Protein AF-A0A8S1AIP4-F1 (afdb_monomer_lite)

Secondary structure (DSSP, 8-state):
-PPPPPTT-SS--HHHHHHHHHHHHHHHHHHHHHHHHHHH-GGGTSPPPTTTGGGHHHHHHHHHHHHHHHSPP-PPPTTHHHHHHHHHHHSSHHHHHTTTTT---EEEEEEGGGS------HHHHHHHHTSHHHHHHHHHHHHHHTTTSS---EEEEEE-------S-EEEEEHHHHHHHHHHT--SSHHHHHHHHHHHHHHHHT--GGGHHHHHHHHHHHHHHHHHHHHHTTT-HHHHHHHTHHHHTSEEEEE---------SS----STTS-HHHHHHHTHHHHHHS-HHHHHHHHHHHHHHTT-HHHHHHHHHHHH-TTHHHHHHHHHHHHHS-PPPPHHHHHHHHHHTT--HHHHHHHHHH-TTTSPPHHHHHHHHHHHSPPGGGEEE-SS-EEE-HHHHHHHHT--

Sequence (411 aa):
MPPSKDRHTTQLTDIQANKSRQITIVRWVIEVINVWFKRDYKIFRHTLINKTLPHVFEDFRIAGALINLFRQRLTDNEHADAFIDIIAQRITEHVVAENMNRQRAVFTTMTATSIPFPQLTEEDVILFSLGTYHFELARSYVAEHLRSGDGVYSIELSSSRSPSTDSNTLFMTRRELFMIMKNSGHKKLQDQIDSLQKEIEKRTECDGRFRTAISQTLNRFKSDYKSRWEAAHRMEDRFCDKNKTWLDTSLSFPTLKIKRSISGRPAKPFEQSTNRIKRQKTSELRKSTPLPELVYATQVKLRASGQGPASKVITDILSDPSKPSEYSKAYKQSLDVVLMSGEDSVALIVEANLSRYQYNLIRSKSPKIYSSYKVVQTVKKQCYPEPNKIIISETSVHVDLQTMNEKLQKI

pLDDT: mean 80.41, std 12.16, range [36.28, 96.12]

Radius of gyration: 43.33 Å; chains: 1; bounding box: 92×78×124 Å

Organism: Arctia plantaginis (NCBI:txid874455)

Foldseek 3Di:
DQDDDDPPDPDDDPVSVVVNVVVVVVVVVVVVVLCQCVVVPVCSVDDHDPVCVVCVVVVVVVSVVVCVVPPDDDDDDPCPVLLVVVCVVPDDPCCVVVVVVPDDFPWDKDWPVPDDDDDDDPVRVCSVVVHCPVVVCVVVVQVVQCPPPPNIRIDIDRDPDPPDDDPQKDKDFLLRLVVQLVVPPDPDSVVSLVSSLVVVCVVQVDDPVQSVVSVVQSVVSSVVCVVLCVVQVVDDVSSCVVCVVRRRDIDIGGHPPPPPPVPDDPDPPLVPDDPVVVCVVCVVVPVPDDDVVVLVVVLVVCVVVVNNVVSVLSVVCVVDVCVVVVVVVVVVVVVQQAADALVNLLVCCVVVVNDPVRSVVVCVVPVSHYDDVVSVVVVVVLLDFDPVQWDDDPVDIDHDPVSNVVSVVVD

Structure (mmCIF, N/CA/C/O backbone):
data_AF-A0A8S1AIP4-F1
#
_entry.id   AF-A0A8S1AIP4-F1
#
loop_
_atom_site.group_PDB
_atom_site.id
_atom_site.type_symbol
_atom_site.label_atom_id
_atom_site.label_alt_id
_atom_site.label_comp_id
_atom_site.label_asym_id
_atom_site.label_entity_id
_atom_site.label_seq_id
_atom_site.pdbx_PDB_ins_code
_atom_site.Cartn_x
_atom_site.Cartn_y
_atom_site.Cartn_z
_atom_site.occupancy
_atom_site.B_iso_or_equiv
_atom_site.auth_seq_id
_atom_site.auth_comp_id
_atom_site.auth_asym_id
_atom_site.auth_atom_id
_atom_site.pdbx_PDB_model_num
ATOM 1 N N . MET A 1 1 ? 11.945 -24.172 10.606 1.00 57.31 1 MET A N 1
ATOM 2 C CA . MET A 1 1 ? 11.505 -22.796 10.275 1.00 57.31 1 MET A CA 1
ATOM 3 C C . MET A 1 1 ? 11.671 -22.565 8.779 1.00 57.31 1 MET A C 1
ATOM 5 O O . MET A 1 1 ? 12.595 -23.151 8.223 1.00 57.31 1 MET A O 1
ATOM 9 N N . PRO A 1 2 ? 10.806 -21.763 8.129 1.00 68.44 2 PRO A N 1
ATOM 10 C CA . PRO A 1 2 ? 10.990 -21.393 6.728 1.00 68.44 2 PRO A CA 1
ATOM 11 C C . PRO A 1 2 ? 12.358 -20.724 6.528 1.00 68.44 2 PRO A C 1
ATOM 13 O O . PRO A 1 2 ? 12.753 -19.921 7.376 1.00 68.44 2 PRO A O 1
ATOM 16 N N . PRO A 1 3 ? 13.092 -21.048 5.453 1.00 76.81 3 PRO A N 1
ATOM 17 C CA . PRO A 1 3 ? 14.387 -20.436 5.189 1.00 76.81 3 PRO A CA 1
ATOM 18 C C . PRO A 1 3 ? 14.238 -18.933 4.931 1.00 76.81 3 PRO A C 1
ATOM 20 O O . PRO A 1 3 ? 13.355 -18.488 4.194 1.00 76.81 3 PRO A O 1
ATOM 23 N N . SER A 1 4 ? 15.112 -18.147 5.555 1.00 78.75 4 SER A N 1
ATOM 24 C CA . SER A 1 4 ? 15.234 -16.707 5.335 1.00 78.75 4 SER A CA 1
ATOM 25 C C . SER A 1 4 ? 16.197 -16.410 4.188 1.00 78.75 4 SER A C 1
ATOM 27 O O . SER A 1 4 ? 17.095 -17.199 3.913 1.00 78.75 4 SER A O 1
ATOM 29 N N . LYS A 1 5 ? 16.033 -15.248 3.545 1.00 82.94 5 LYS A N 1
ATOM 30 C CA . LYS A 1 5 ? 16.970 -14.774 2.517 1.00 82.94 5 LYS A CA 1
ATOM 31 C C . LYS A 1 5 ? 18.352 -14.522 3.113 1.00 82.94 5 LYS A C 1
ATOM 33 O O . LYS A 1 5 ? 18.455 -13.975 4.212 1.00 82.94 5 LYS A O 1
ATOM 38 N N . ASP A 1 6 ? 19.387 -14.839 2.345 1.00 81.38 6 ASP A N 1
ATOM 39 C CA . ASP A 1 6 ? 20.768 -14.529 2.700 1.00 81.38 6 ASP A CA 1
ATOM 40 C C . ASP A 1 6 ? 21.053 -13.025 2.549 1.00 81.38 6 ASP A C 1
ATOM 42 O O . ASP A 1 6 ? 20.421 -12.322 1.747 1.00 81.38 6 ASP A O 1
ATOM 46 N N . ARG A 1 7 ? 22.012 -12.498 3.323 1.00 68.62 7 ARG A N 1
ATOM 47 C CA . ARG A 1 7 ? 22.389 -11.075 3.251 1.00 68.62 7 ARG A CA 1
ATOM 48 C C . ARG A 1 7 ? 22.805 -10.707 1.820 1.00 68.62 7 ARG A C 1
ATOM 50 O O . ARG A 1 7 ? 23.573 -11.420 1.191 1.00 68.62 7 ARG A O 1
ATOM 57 N N . HIS A 1 8 ? 22.305 -9.566 1.337 1.00 75.69 8 HIS A N 1
ATOM 58 C CA . HIS A 1 8 ? 22.534 -9.015 -0.011 1.00 75.69 8 HIS A CA 1
ATOM 59 C C . HIS A 1 8 ? 21.883 -9.768 -1.184 1.00 75.69 8 HIS A C 1
ATOM 61 O O . HIS A 1 8 ? 22.085 -9.379 -2.333 1.00 75.69 8 HIS A O 1
ATOM 67 N N . THR A 1 9 ? 21.038 -10.769 -0.926 1.00 71.50 9 THR A N 1
ATOM 68 C CA . THR A 1 9 ? 20.258 -11.439 -1.977 1.00 71.50 9 THR A CA 1
ATOM 69 C C . THR A 1 9 ? 18.856 -10.840 -2.099 1.00 71.50 9 THR A C 1
ATOM 71 O O . THR A 1 9 ? 18.202 -10.492 -1.111 1.00 71.50 9 THR A O 1
ATOM 74 N N . THR A 1 10 ? 18.364 -10.684 -3.329 1.00 72.25 10 THR A N 1
ATOM 75 C CA . THR A 1 10 ? 17.003 -10.178 -3.577 1.00 72.25 10 THR A CA 1
ATOM 76 C C . THR A 1 10 ? 15.945 -11.279 -3.447 1.00 72.25 10 THR A C 1
ATOM 78 O O . THR A 1 10 ? 14.782 -10.977 -3.148 1.00 72.25 10 THR A O 1
ATOM 81 N N . GLN A 1 11 ? 16.322 -12.551 -3.619 1.00 75.94 11 GLN A N 1
ATOM 82 C CA . GLN A 1 11 ? 15.438 -13.723 -3.656 1.00 75.94 11 GLN A CA 1
ATOM 83 C C . GLN A 1 11 ? 16.075 -14.931 -2.945 1.00 75.94 11 GLN A C 1
ATOM 85 O O . GLN A 1 11 ? 17.283 -14.951 -2.736 1.00 75.94 11 GLN A O 1
ATOM 90 N N . LEU A 1 12 ? 15.244 -15.901 -2.543 1.00 75.31 12 LEU A N 1
ATOM 91 C CA . LEU A 1 12 ? 15.710 -17.196 -2.028 1.00 75.31 12 LEU A CA 1
ATOM 92 C C . LEU A 1 12 ? 16.345 -17.995 -3.169 1.00 75.31 12 LEU A C 1
ATOM 94 O O . LEU A 1 12 ? 15.910 -17.865 -4.312 1.00 75.31 12 LEU A O 1
ATOM 98 N N . THR A 1 13 ? 17.315 -18.849 -2.855 1.00 74.44 13 THR A N 1
ATOM 99 C CA . THR A 1 13 ? 17.786 -19.854 -3.820 1.00 74.44 13 THR A CA 1
ATOM 100 C C . THR A 1 13 ? 16.678 -20.864 -4.123 1.00 74.44 13 THR A C 1
ATOM 102 O O . THR A 1 13 ? 15.773 -21.049 -3.306 1.00 74.44 13 THR A O 1
ATOM 105 N N . ASP A 1 14 ? 16.751 -21.565 -5.257 1.00 68.44 14 ASP A N 1
ATOM 106 C CA . ASP A 1 14 ? 15.729 -22.552 -5.643 1.00 68.44 14 ASP A CA 1
ATOM 107 C C . ASP A 1 14 ? 15.555 -23.643 -4.577 1.00 68.44 14 ASP A C 1
ATOM 109 O O . ASP A 1 14 ? 14.437 -24.003 -4.212 1.00 68.44 14 ASP A O 1
ATOM 113 N N . ILE A 1 15 ? 16.662 -24.088 -3.975 1.00 70.25 15 ILE A N 1
ATOM 114 C CA . ILE A 1 15 ? 16.664 -25.073 -2.885 1.00 70.25 15 ILE A CA 1
ATOM 115 C C . ILE A 1 15 ? 15.967 -24.514 -1.636 1.00 70.25 15 ILE A C 1
ATOM 117 O O . ILE A 1 15 ? 15.149 -25.199 -1.020 1.00 70.25 15 ILE A O 1
ATOM 121 N N . GLN A 1 16 ? 16.260 -23.269 -1.246 1.00 74.50 16 GLN A N 1
ATOM 122 C CA . GLN A 1 16 ? 15.601 -22.616 -0.109 1.00 74.50 16 GLN A CA 1
ATOM 123 C C . GLN A 1 16 ? 14.106 -22.391 -0.387 1.00 74.50 16 GLN A C 1
ATOM 125 O O . GLN A 1 16 ? 13.266 -22.669 0.469 1.00 74.50 16 GLN A O 1
ATOM 130 N N . ALA A 1 17 ? 13.750 -21.934 -1.586 1.00 72.25 17 ALA A N 1
ATOM 131 C CA . ALA A 1 17 ? 12.364 -21.743 -1.992 1.00 72.25 17 ALA A CA 1
ATOM 132 C C . ALA A 1 17 ? 11.590 -23.070 -1.966 1.00 72.25 17 ALA A C 1
ATOM 134 O O . ALA A 1 17 ? 10.496 -23.125 -1.404 1.00 72.25 17 ALA A O 1
ATOM 135 N N . ASN A 1 18 ? 12.180 -24.154 -2.475 1.00 70.19 18 ASN A N 1
ATOM 136 C CA . ASN A 1 18 ? 11.583 -25.490 -2.459 1.00 70.19 18 ASN A CA 1
ATOM 137 C C . ASN A 1 18 ? 11.402 -26.026 -1.032 1.00 70.19 18 ASN A C 1
ATOM 139 O O . ASN A 1 18 ? 10.317 -26.499 -0.699 1.00 70.19 18 ASN A O 1
ATOM 143 N N . LYS A 1 19 ? 12.388 -25.850 -0.142 1.00 71.75 19 LYS A N 1
ATOM 144 C CA . LYS A 1 19 ? 12.233 -26.175 1.290 1.00 71.75 19 LYS A CA 1
ATOM 145 C C . LYS A 1 19 ? 11.108 -25.372 1.952 1.00 71.75 19 LYS A C 1
ATOM 147 O O . LYS A 1 19 ? 10.346 -25.908 2.752 1.00 71.75 19 LYS A O 1
ATOM 152 N N . SER A 1 20 ? 10.969 -24.090 1.614 1.00 74.62 20 SER A N 1
ATOM 153 C CA . SER A 1 20 ? 9.875 -23.247 2.117 1.00 74.62 20 SER A CA 1
ATOM 154 C C . SER A 1 20 ? 8.501 -23.732 1.631 1.00 74.62 20 SER A C 1
ATOM 156 O O . SER A 1 20 ? 7.546 -23.794 2.411 1.00 74.62 20 SER A O 1
ATOM 158 N N . ARG A 1 21 ? 8.405 -24.143 0.357 1.00 71.38 21 ARG A N 1
ATOM 159 C CA . ARG A 1 21 ? 7.192 -24.748 -0.218 1.00 71.38 21 ARG A CA 1
ATOM 160 C C . ARG A 1 21 ? 6.825 -26.052 0.493 1.00 71.38 21 ARG A C 1
ATOM 162 O O . ARG A 1 21 ? 5.677 -26.188 0.894 1.00 71.38 21 ARG A O 1
ATOM 169 N N . GLN A 1 22 ? 7.787 -26.941 0.753 1.00 68.81 22 GLN A N 1
ATOM 170 C CA . GLN A 1 22 ? 7.555 -28.178 1.519 1.00 68.81 22 GLN A CA 1
ATOM 171 C C . GLN A 1 22 ? 6.968 -27.900 2.911 1.00 68.81 22 GLN A C 1
ATOM 173 O O . GLN A 1 22 ? 5.962 -28.493 3.292 1.00 68.81 22 GLN A O 1
ATOM 178 N N . ILE A 1 23 ? 7.538 -26.941 3.652 1.00 71.06 23 ILE A N 1
ATOM 179 C CA . ILE A 1 23 ? 7.006 -26.524 4.964 1.00 71.06 23 ILE A CA 1
ATOM 180 C C . ILE A 1 23 ? 5.574 -25.986 4.832 1.00 71.06 23 ILE A C 1
ATOM 182 O O . ILE A 1 23 ? 4.731 -26.236 5.693 1.00 71.06 23 ILE A O 1
ATOM 186 N N . THR A 1 24 ? 5.289 -25.254 3.755 1.00 70.19 24 THR A N 1
ATOM 187 C CA . THR A 1 24 ? 3.955 -24.701 3.487 1.00 70.19 24 THR A CA 1
ATOM 188 C C . THR A 1 24 ? 2.936 -25.805 3.197 1.00 70.19 24 THR A C 1
ATOM 190 O O . THR A 1 24 ? 1.818 -25.729 3.693 1.00 70.19 24 THR A O 1
ATOM 193 N N . ILE A 1 25 ? 3.315 -26.855 2.467 1.00 68.56 25 ILE A N 1
ATOM 194 C CA . ILE A 1 25 ? 2.445 -28.012 2.197 1.00 68.56 25 ILE A CA 1
ATOM 195 C C . ILE A 1 25 ? 2.097 -28.741 3.503 1.00 68.56 25 ILE A C 1
ATOM 197 O O . ILE A 1 25 ? 0.925 -28.974 3.787 1.00 68.56 25 ILE A O 1
ATOM 201 N N . VAL A 1 26 ? 3.085 -29.010 4.362 1.00 71.19 26 VAL A N 1
ATOM 202 C CA . VAL A 1 26 ? 2.835 -29.630 5.679 1.00 71.19 26 VAL A CA 1
ATOM 203 C C . VAL A 1 26 ? 1.951 -28.738 6.559 1.00 71.19 26 VAL A C 1
ATOM 205 O O . VAL A 1 26 ? 1.092 -29.226 7.294 1.00 71.19 26 VAL A O 1
ATOM 208 N N . ARG A 1 27 ? 2.114 -27.414 6.464 1.00 78.44 27 ARG A N 1
ATOM 209 C CA . ARG A 1 27 ? 1.263 -26.455 7.171 1.00 78.44 27 ARG A CA 1
ATOM 210 C C . ARG A 1 27 ? -0.207 -26.579 6.765 1.00 78.44 27 ARG A C 1
ATOM 212 O O . ARG A 1 27 ? -1.042 -26.500 7.657 1.00 78.44 27 ARG A O 1
ATOM 219 N N . TRP A 1 28 ? -0.525 -26.802 5.489 1.00 76.94 28 TRP A N 1
ATOM 220 C CA . TRP A 1 28 ? -1.913 -26.999 5.048 1.00 76.94 28 TRP A CA 1
ATOM 221 C C . TRP A 1 28 ? -2.573 -28.182 5.757 1.00 76.94 28 TRP A C 1
ATOM 223 O O . TRP A 1 28 ? -3.671 -28.035 6.284 1.00 76.94 28 TRP A O 1
ATOM 233 N N . VAL A 1 29 ? -1.877 -29.318 5.864 1.00 78.81 29 VAL A N 1
ATOM 234 C CA . VAL A 1 29 ? -2.370 -30.496 6.600 1.00 78.81 29 VAL A CA 1
ATOM 235 C C . VAL A 1 29 ? -2.661 -30.143 8.063 1.00 78.81 29 VAL A C 1
ATOM 237 O O . VAL A 1 29 ? -3.736 -30.443 8.584 1.00 78.81 29 VAL A O 1
ATOM 240 N N . ILE A 1 30 ? -1.735 -29.435 8.717 1.00 82.69 30 ILE A N 1
ATOM 241 C CA . ILE A 1 30 ? -1.903 -28.981 10.106 1.00 82.69 30 ILE A CA 1
ATOM 242 C C . ILE A 1 30 ? -3.081 -28.003 10.232 1.00 82.69 30 ILE A C 1
ATOM 244 O O . ILE A 1 30 ? -3.844 -28.075 11.195 1.00 82.69 30 ILE A O 1
ATOM 248 N N . GLU A 1 31 ? -3.249 -27.086 9.280 1.00 85.69 31 GLU A N 1
ATOM 249 C CA . GLU A 1 31 ? -4.341 -26.113 9.272 1.00 85.69 31 GLU A CA 1
ATOM 250 C C . GLU A 1 31 ? -5.701 -26.783 9.083 1.00 85.69 31 GLU A C 1
ATOM 252 O O . GLU A 1 31 ? -6.628 -26.444 9.815 1.00 85.69 31 GLU A O 1
ATOM 257 N N . VAL A 1 32 ? -5.813 -27.771 8.191 1.00 84.31 32 VAL A N 1
ATOM 258 C CA . VAL A 1 32 ? -7.038 -28.565 8.005 1.00 84.31 32 VAL A CA 1
ATOM 259 C C . VAL A 1 32 ? -7.411 -29.293 9.297 1.00 84.31 32 VAL A C 1
ATOM 261 O O . VAL A 1 32 ? -8.552 -29.195 9.752 1.00 84.31 32 VAL A O 1
ATOM 264 N N . ILE A 1 33 ? -6.445 -29.945 9.949 1.00 86.06 33 ILE A N 1
ATOM 265 C CA . ILE A 1 33 ? -6.670 -30.607 11.241 1.00 86.06 33 ILE A CA 1
ATOM 266 C C . ILE A 1 33 ? -7.102 -29.584 12.303 1.00 86.06 33 ILE A C 1
ATOM 268 O O . ILE A 1 33 ? -8.074 -29.800 13.025 1.00 86.06 33 ILE A O 1
ATOM 272 N N . ASN A 1 34 ? -6.441 -28.426 12.377 1.00 88.31 34 ASN A N 1
ATOM 273 C CA . ASN A 1 34 ? -6.804 -27.352 13.306 1.00 88.31 34 ASN A CA 1
ATOM 274 C C . ASN A 1 34 ? -8.218 -26.798 13.035 1.00 88.31 34 ASN A C 1
ATOM 276 O O . ASN A 1 34 ? -8.943 -26.447 13.968 1.00 88.31 34 ASN A O 1
ATOM 280 N N . VAL A 1 35 ? -8.644 -26.745 11.769 1.00 88.25 35 VAL A N 1
ATOM 281 C CA . VAL A 1 35 ? -10.023 -26.402 11.398 1.00 88.25 35 VAL A CA 1
ATOM 282 C C . VAL A 1 35 ? -11.001 -27.436 11.950 1.00 88.25 35 VAL A C 1
ATOM 284 O O . VAL A 1 35 ? -12.036 -27.029 12.473 1.00 88.25 35 VAL A O 1
ATOM 287 N N . TRP A 1 36 ? -10.688 -28.736 11.915 1.00 90.38 36 TRP A N 1
ATOM 288 C CA . TRP A 1 36 ? -11.544 -29.759 12.530 1.00 90.38 36 TRP A CA 1
ATOM 289 C C . TRP A 1 36 ? -11.702 -29.532 14.032 1.00 90.38 36 TRP A C 1
ATOM 291 O O . TRP A 1 36 ? -12.831 -29.460 14.513 1.00 90.38 36 TRP A O 1
ATOM 301 N N . PHE A 1 37 ? -10.600 -29.290 14.752 1.00 91.44 37 PHE A N 1
ATOM 302 C CA . PHE A 1 37 ? -10.657 -28.957 16.179 1.00 91.44 37 PHE A CA 1
ATOM 303 C C . PHE A 1 37 ? -11.556 -27.746 16.457 1.00 91.44 37 PHE A C 1
ATOM 305 O O . PHE A 1 37 ? -12.428 -27.805 17.320 1.00 91.44 37 PHE A O 1
ATOM 312 N N . LYS A 1 38 ? -11.389 -26.652 15.707 1.00 89.81 38 LYS A N 1
ATOM 313 C CA . LYS A 1 38 ? -12.152 -25.410 15.922 1.00 89.81 38 LYS A CA 1
ATOM 314 C C . LYS A 1 38 ? -13.613 -25.490 15.485 1.00 89.81 38 LYS A C 1
ATOM 316 O O . LYS A 1 38 ? -14.452 -24.794 16.060 1.00 89.81 38 LYS A O 1
ATOM 321 N N . ARG A 1 39 ? -13.912 -26.258 14.435 1.00 88.25 39 ARG A N 1
ATOM 322 C CA . ARG A 1 39 ? -15.273 -26.423 13.909 1.00 88.25 39 ARG A CA 1
ATOM 323 C C . ARG A 1 39 ? -16.092 -27.328 14.816 1.00 88.25 39 ARG A C 1
ATOM 325 O O . ARG A 1 39 ? -17.222 -26.976 15.140 1.00 88.25 39 ARG A O 1
ATOM 332 N N . ASP A 1 40 ? -15.519 -28.461 15.206 1.00 88.94 40 ASP A N 1
ATOM 333 C CA . ASP A 1 40 ? -16.255 -29.527 15.880 1.00 88.94 40 ASP A CA 1
ATOM 334 C C . ASP A 1 40 ? -16.300 -29.310 17.399 1.00 88.94 40 ASP A C 1
ATOM 336 O O . ASP A 1 40 ? -17.294 -29.640 18.043 1.00 88.94 40 ASP A O 1
ATOM 340 N N . TYR A 1 41 ? -15.267 -28.682 17.975 1.00 90.31 41 TYR A N 1
ATOM 341 C CA . TYR A 1 41 ? -15.176 -28.440 19.412 1.00 90.31 41 TYR A CA 1
ATOM 342 C C . TYR A 1 41 ? -15.139 -26.942 19.707 1.00 90.31 41 TYR A C 1
ATOM 344 O O . TYR A 1 41 ? -14.113 -26.264 19.612 1.00 90.31 41 TYR A O 1
ATOM 352 N N . LYS A 1 42 ? -16.287 -26.421 20.153 1.00 87.12 42 LYS A N 1
ATOM 353 C CA . LYS A 1 42 ? -16.480 -25.004 20.499 1.00 87.12 42 LYS A CA 1
ATOM 354 C C . LYS A 1 42 ? -15.448 -24.478 21.510 1.00 87.12 42 LYS A C 1
ATOM 356 O O . LYS A 1 42 ? -15.089 -23.301 21.446 1.00 87.12 42 LYS A O 1
ATOM 361 N N . ILE A 1 43 ? -14.940 -25.340 22.396 1.00 85.75 43 ILE A N 1
ATOM 362 C CA . ILE A 1 43 ? -13.908 -25.003 23.389 1.00 85.75 43 ILE A CA 1
ATOM 363 C C . ILE A 1 43 ? -12.614 -24.471 22.748 1.00 85.75 43 ILE A C 1
ATOM 365 O O . ILE A 1 43 ? -12.007 -23.560 23.299 1.00 85.75 43 ILE A O 1
ATOM 369 N N . PHE A 1 44 ? -12.239 -24.933 21.547 1.00 87.50 44 PHE A N 1
ATOM 370 C CA . PHE A 1 44 ? -11.027 -24.475 20.847 1.00 87.50 44 PHE A CA 1
ATOM 371 C C . PHE A 1 44 ? -11.257 -23.267 19.927 1.00 87.50 44 PHE A C 1
ATOM 373 O O . PHE A 1 44 ? -10.314 -22.759 19.317 1.00 87.50 44 PHE A O 1
ATOM 380 N N . ARG A 1 45 ? -12.501 -22.786 19.812 1.00 83.56 45 ARG A N 1
ATOM 381 C CA . ARG A 1 45 ? -12.854 -21.605 19.007 1.00 83.56 45 ARG A CA 1
ATOM 382 C C . ARG A 1 45 ? -12.859 -20.308 19.819 1.00 83.56 45 ARG A C 1
ATOM 384 O O . ARG A 1 45 ? -12.610 -19.245 19.252 1.00 83.56 45 ARG A O 1
ATOM 391 N N . HIS A 1 46 ? -13.176 -20.380 21.109 1.00 82.69 46 HIS A N 1
ATOM 392 C CA . HIS A 1 46 ? -13.351 -19.212 21.976 1.00 82.69 46 HIS A CA 1
ATOM 393 C C . HIS A 1 46 ? -12.176 -19.012 22.938 1.00 82.69 46 HIS A C 1
ATOM 395 O O . HIS A 1 46 ? -11.341 -19.890 23.129 1.00 82.69 46 HIS A O 1
ATOM 401 N N . THR A 1 47 ? -12.115 -17.832 23.557 1.00 80.44 47 THR A N 1
ATOM 402 C CA . THR A 1 47 ? -11.163 -17.531 24.630 1.00 80.44 47 THR A CA 1
ATOM 403 C C . THR A 1 47 ? -11.420 -18.431 25.836 1.00 80.44 47 THR A C 1
ATOM 405 O O . THR A 1 47 ? -12.522 -18.426 26.389 1.00 80.44 47 THR A O 1
ATOM 408 N N . LEU A 1 48 ? -10.400 -19.186 26.237 1.00 78.19 48 LEU A N 1
ATOM 409 C CA . LEU A 1 48 ? -10.448 -20.097 27.378 1.00 78.19 48 LEU A CA 1
ATOM 410 C C . LEU A 1 48 ? -10.413 -19.323 28.703 1.00 78.19 48 LEU A C 1
ATOM 412 O O . LEU A 1 48 ? -9.772 -18.278 28.811 1.00 78.19 48 LEU A O 1
ATOM 416 N N . ILE A 1 49 ? -11.091 -19.847 29.724 1.00 81.94 49 ILE A N 1
ATOM 417 C CA . ILE A 1 49 ? -11.064 -19.290 31.082 1.00 81.94 49 ILE A CA 1
ATOM 418 C C . ILE A 1 49 ? -9.805 -19.819 31.780 1.00 81.94 49 ILE A C 1
ATOM 420 O O . ILE A 1 49 ? -9.543 -21.015 31.742 1.00 81.94 49 ILE A O 1
ATOM 424 N N . ASN A 1 50 ? -9.049 -18.976 32.492 1.00 80.75 50 ASN A N 1
ATOM 425 C CA . ASN A 1 50 ? -7.791 -19.388 33.147 1.00 80.75 50 ASN A CA 1
ATOM 426 C C . ASN A 1 50 ? -7.921 -20.603 34.087 1.00 80.75 50 ASN A C 1
ATOM 428 O O . ASN A 1 50 ? -6.948 -21.315 34.303 1.00 80.75 50 ASN A O 1
ATOM 432 N N . LYS A 1 51 ? -9.116 -20.871 34.628 1.00 83.50 51 LYS A N 1
ATOM 433 C CA . LYS A 1 51 ? -9.381 -22.047 35.472 1.00 83.50 51 LYS A CA 1
ATOM 434 C C . LYS A 1 51 ? -9.336 -23.372 34.706 1.00 83.50 51 LYS A C 1
ATOM 436 O O . LYS A 1 51 ? -9.047 -24.392 35.312 1.00 83.50 51 LYS A O 1
ATOM 441 N N . THR A 1 52 ? -9.621 -23.370 33.404 1.00 80.81 52 THR A N 1
ATOM 442 C CA . THR A 1 52 ? -9.635 -24.594 32.587 1.00 80.81 52 THR A CA 1
ATOM 443 C C . THR A 1 52 ? -8.263 -24.918 32.004 1.00 80.81 52 THR A C 1
ATOM 445 O O . THR A 1 52 ? -8.054 -26.041 31.564 1.00 80.81 52 THR A O 1
ATOM 448 N N . LEU A 1 53 ? -7.314 -23.971 32.034 1.00 83.44 53 LEU A N 1
ATOM 449 C CA . LEU A 1 53 ? -5.976 -24.096 31.439 1.00 83.44 53 LEU A CA 1
ATOM 450 C C . LEU A 1 53 ? -5.221 -25.391 31.797 1.00 83.44 53 LEU A C 1
ATOM 452 O O . LEU A 1 53 ? -4.636 -25.972 30.884 1.00 83.44 53 LEU A O 1
ATOM 456 N N . PRO A 1 54 ? -5.254 -25.881 33.056 1.00 90.12 54 PRO A N 1
ATOM 457 C CA . PRO A 1 54 ? -4.585 -27.130 33.421 1.00 90.12 54 PRO A CA 1
ATOM 458 C C . PRO A 1 54 ? -5.084 -28.357 32.643 1.00 90.12 54 PRO A C 1
ATOM 460 O O . PRO A 1 54 ? -4.308 -29.275 32.401 1.00 90.12 54 PRO A O 1
ATOM 463 N N . HIS A 1 55 ? -6.350 -28.357 32.215 1.00 87.38 55 HIS A N 1
ATOM 464 C CA . HIS A 1 55 ? -6.999 -29.490 31.545 1.00 87.38 55 HIS A CA 1
ATOM 465 C C . HIS A 1 55 ? -7.061 -29.346 30.019 1.00 87.38 55 HIS A C 1
ATOM 467 O O . HIS A 1 55 ? -7.326 -30.318 29.322 1.00 87.38 55 HIS A O 1
ATOM 473 N N . VAL A 1 56 ? -6.736 -28.170 29.465 1.00 88.62 56 VAL A N 1
ATOM 474 C CA . VAL A 1 56 ? -6.861 -27.881 28.020 1.00 88.62 56 VAL A CA 1
ATOM 475 C C . VAL A 1 56 ? -6.113 -28.888 27.150 1.00 88.62 56 VAL A C 1
ATOM 477 O O . VAL A 1 56 ? -6.571 -29.231 26.062 1.00 88.62 56 VAL A O 1
ATOM 480 N N . PHE A 1 57 ? -4.949 -29.359 27.599 1.00 89.56 57 PHE A N 1
ATOM 481 C CA . PHE A 1 57 ? -4.174 -30.324 26.823 1.00 89.56 57 PHE A CA 1
ATOM 482 C C . PHE A 1 57 ? -4.777 -31.733 26.866 1.00 89.56 57 PHE A C 1
ATOM 484 O O . PHE A 1 57 ? -4.690 -32.472 25.886 1.00 89.56 57 PHE A O 1
ATOM 491 N N . GLU A 1 58 ? -5.414 -32.093 27.978 1.00 92.81 58 GLU A N 1
ATOM 492 C CA . GLU A 1 58 ? -6.166 -33.338 28.109 1.00 92.81 58 GLU A CA 1
ATOM 493 C C . GLU A 1 58 ? -7.426 -33.295 27.236 1.00 92.81 58 GLU A C 1
ATOM 495 O O . GLU A 1 58 ? -7.626 -34.192 26.417 1.00 92.81 58 GLU A O 1
ATOM 500 N N . ASP A 1 59 ? -8.170 -32.187 27.273 1.00 90.38 59 ASP A N 1
ATOM 501 C CA . ASP A 1 59 ? -9.306 -31.930 26.381 1.00 90.38 59 ASP A CA 1
ATOM 502 C C . ASP A 1 59 ? -8.895 -32.017 24.903 1.00 90.38 59 ASP A C 1
ATOM 504 O O . ASP A 1 59 ? -9.600 -32.602 24.078 1.00 90.38 59 ASP A O 1
ATOM 508 N N . PHE A 1 60 ? -7.728 -31.463 24.550 1.00 91.88 60 PHE A N 1
ATOM 509 C CA . PHE A 1 60 ? -7.193 -31.517 23.188 1.00 91.88 60 PHE A CA 1
ATOM 510 C C . PHE A 1 60 ? -6.852 -32.949 22.758 1.00 91.88 60 PHE A C 1
ATOM 512 O O . PHE A 1 60 ? -7.149 -33.340 21.628 1.00 91.88 60 PHE A O 1
ATOM 519 N N . ARG A 1 61 ? -6.276 -33.762 23.653 1.00 93.56 61 ARG A N 1
ATOM 520 C CA . ARG A 1 61 ? -6.004 -35.186 23.393 1.00 93.56 61 ARG A CA 1
ATOM 521 C C . ARG A 1 61 ? -7.291 -35.983 23.197 1.00 93.56 61 ARG A C 1
ATOM 523 O O . ARG A 1 61 ? -7.365 -36.766 22.253 1.00 93.56 61 ARG A O 1
ATOM 530 N N . ILE A 1 62 ? -8.299 -35.755 24.039 1.00 93.88 62 ILE A N 1
ATOM 531 C CA . ILE A 1 62 ? -9.611 -36.408 23.932 1.00 93.88 62 ILE A CA 1
ATOM 532 C C . ILE A 1 62 ? -10.275 -36.039 22.603 1.00 93.88 62 ILE A C 1
ATOM 534 O O . ILE A 1 62 ? -10.690 -36.921 21.854 1.00 93.88 62 ILE A O 1
ATOM 538 N N . ALA A 1 63 ? -10.313 -34.750 22.259 1.00 92.88 63 ALA A N 1
ATOM 539 C CA . ALA A 1 63 ? -10.847 -34.290 20.981 1.00 92.88 63 ALA A CA 1
ATOM 540 C C . ALA A 1 63 ? -10.088 -34.887 19.785 1.00 92.88 63 ALA A C 1
ATOM 542 O O . ALA A 1 63 ? -10.710 -35.314 18.817 1.00 92.88 63 ALA A O 1
ATOM 543 N N . GLY A 1 64 ? -8.759 -34.996 19.868 1.00 92.38 64 GLY A N 1
ATOM 544 C CA . GLY A 1 64 ? -7.950 -35.657 18.844 1.00 92.38 64 GLY A CA 1
ATOM 545 C C . GLY A 1 64 ? -8.292 -37.141 18.684 1.00 92.38 64 GLY A C 1
ATOM 546 O O . GLY A 1 64 ? -8.438 -37.617 17.560 1.00 92.38 64 GLY A O 1
ATOM 547 N N . ALA A 1 65 ? -8.480 -37.867 19.789 1.00 93.38 65 ALA A N 1
ATOM 548 C CA . ALA A 1 65 ? -8.887 -39.272 19.760 1.00 93.38 65 ALA A CA 1
ATOM 549 C C . ALA A 1 65 ? -10.277 -39.455 19.129 1.00 93.38 65 ALA A C 1
ATOM 551 O O . ALA A 1 65 ? -10.468 -40.345 18.301 1.00 93.38 65 ALA A O 1
ATOM 552 N N . LEU A 1 66 ? -11.226 -38.577 19.462 1.00 93.25 66 LEU A N 1
ATOM 553 C CA . LEU A 1 66 ? -12.568 -38.578 18.882 1.00 93.25 66 LEU A CA 1
ATOM 554 C C . LEU A 1 66 ? -12.550 -38.241 17.382 1.00 93.25 66 LEU A C 1
ATOM 556 O O . LEU A 1 66 ? -13.215 -38.919 16.602 1.00 93.25 66 LEU A O 1
ATOM 560 N N . ILE A 1 67 ? -11.754 -37.254 16.957 1.00 91.06 67 ILE A N 1
ATOM 561 C CA . ILE A 1 67 ? -11.537 -36.958 15.532 1.00 91.06 67 ILE A CA 1
ATOM 562 C C . ILE A 1 67 ? -11.001 -38.198 14.815 1.00 91.06 67 ILE A C 1
ATOM 564 O O . ILE A 1 67 ? -11.539 -38.574 13.779 1.00 91.06 67 ILE A O 1
ATOM 568 N N . ASN A 1 68 ? -9.987 -38.859 15.376 1.00 89.38 68 ASN A N 1
ATOM 569 C CA . ASN A 1 68 ? -9.381 -40.046 14.770 1.00 89.38 68 ASN A CA 1
ATOM 570 C C . ASN A 1 68 ? -10.342 -41.240 14.678 1.00 89.38 68 ASN A C 1
ATOM 572 O O . ASN A 1 68 ? -10.179 -42.071 13.786 1.00 89.38 68 ASN A O 1
ATOM 576 N N . LEU A 1 69 ? -11.303 -41.344 15.601 1.00 90.94 69 LEU A N 1
ATOM 577 C CA . LEU A 1 69 ? -12.285 -42.426 15.632 1.00 90.94 69 LEU A CA 1
ATOM 578 C C . LEU A 1 69 ? -13.436 -42.197 14.644 1.00 90.94 69 LEU A C 1
ATOM 580 O O . LEU A 1 69 ? -13.866 -43.136 13.982 1.00 90.94 69 LEU A O 1
ATOM 584 N N . PHE A 1 70 ? -13.945 -40.964 14.561 1.00 88.81 70 PHE A N 1
ATOM 585 C CA . PHE A 1 70 ? -15.193 -40.671 13.850 1.00 88.81 70 PHE A CA 1
ATOM 586 C C . PHE A 1 70 ? -15.016 -39.949 12.512 1.00 88.81 70 PHE A C 1
ATOM 588 O O . PHE A 1 70 ? -15.939 -39.964 11.697 1.00 88.81 70 PHE A O 1
ATOM 595 N N . ARG A 1 71 ? -13.877 -39.292 12.252 1.00 84.25 71 ARG A N 1
ATOM 596 C CA . ARG A 1 71 ? -13.627 -38.663 10.947 1.00 84.25 71 ARG A CA 1
ATOM 597 C C . ARG A 1 71 ? -12.953 -39.625 9.986 1.00 84.25 71 ARG A C 1
ATOM 599 O O . ARG A 1 71 ? -12.097 -40.422 10.358 1.00 84.25 71 ARG A O 1
ATOM 606 N N . GLN A 1 72 ? -13.287 -39.457 8.711 1.00 83.31 72 GLN A N 1
ATOM 607 C CA . GLN A 1 72 ? -12.489 -40.009 7.630 1.00 83.31 72 GLN A CA 1
ATOM 608 C C . GLN A 1 72 ? -11.067 -39.448 7.722 1.00 83.31 72 GLN A C 1
ATOM 610 O O . GLN A 1 72 ? -10.873 -38.244 7.925 1.00 83.31 72 GLN A O 1
ATOM 615 N N . ARG A 1 73 ? -10.075 -40.336 7.602 1.00 79.56 73 ARG A N 1
ATOM 616 C CA . ARG A 1 73 ? -8.667 -39.938 7.582 1.00 79.56 73 ARG A CA 1
ATOM 617 C C . ARG A 1 73 ? -8.428 -38.993 6.412 1.00 79.56 73 ARG A C 1
ATOM 619 O O . ARG A 1 73 ? -9.018 -39.170 5.350 1.00 79.56 73 ARG A O 1
ATOM 626 N N . LEU A 1 74 ? -7.556 -38.008 6.619 1.00 78.12 74 LEU A N 1
ATOM 627 C CA . LEU A 1 74 ? -7.086 -37.176 5.520 1.00 78.12 74 LEU A CA 1
ATOM 628 C C . LEU A 1 74 ? -6.348 -38.092 4.540 1.00 78.12 74 LEU A C 1
ATOM 630 O O . LEU A 1 74 ? -5.350 -38.708 4.911 1.00 78.12 74 LEU A O 1
ATOM 634 N N . THR A 1 75 ? -6.886 -38.227 3.338 1.00 79.88 75 THR A N 1
ATOM 635 C CA . THR A 1 75 ? -6.246 -38.937 2.235 1.00 79.88 75 THR A CA 1
ATOM 636 C C . THR A 1 75 ? -5.587 -37.928 1.315 1.00 79.88 75 THR A C 1
ATOM 638 O O . THR A 1 75 ? -6.000 -36.764 1.257 1.00 79.88 75 THR A O 1
ATOM 641 N N . ASP A 1 76 ? -4.559 -38.375 0.605 1.00 78.12 76 ASP A N 1
ATOM 642 C CA . ASP A 1 76 ? -3.948 -37.565 -0.436 1.00 78.12 76 ASP A CA 1
ATOM 643 C C . ASP A 1 76 ? -4.953 -37.287 -1.559 1.00 78.12 76 ASP A C 1
ATOM 645 O O . ASP A 1 76 ? -5.960 -37.982 -1.723 1.00 78.12 76 ASP A O 1
ATOM 649 N N . ASN A 1 77 ? -4.694 -36.214 -2.302 1.00 78.12 77 ASN A N 1
ATOM 650 C CA . ASN A 1 77 ? -5.477 -35.883 -3.483 1.00 78.12 77 ASN A CA 1
ATOM 651 C C . ASN A 1 77 ? -5.291 -36.991 -4.533 1.00 78.12 77 ASN A C 1
ATOM 653 O O . ASN A 1 77 ? -4.164 -37.416 -4.770 1.00 78.12 77 ASN A O 1
ATOM 657 N N . GLU A 1 78 ? -6.372 -37.411 -5.187 1.00 83.44 78 GLU A N 1
ATOM 658 C CA . GLU A 1 78 ? -6.353 -38.444 -6.233 1.00 83.44 78 GLU A CA 1
ATOM 659 C C . GLU A 1 78 ? -5.388 -38.105 -7.386 1.00 83.44 78 GLU A C 1
ATOM 661 O O . GLU A 1 78 ? -4.803 -38.997 -7.990 1.00 83.44 78 GLU A O 1
ATOM 666 N N . HIS A 1 79 ? -5.145 -36.816 -7.640 1.00 83.31 79 HIS A N 1
ATOM 667 C CA . HIS A 1 79 ? -4.227 -36.333 -8.674 1.00 83.31 79 HIS A CA 1
ATOM 668 C C . HIS A 1 79 ? -2.807 -36.026 -8.163 1.00 83.31 79 HIS A C 1
ATOM 670 O O . HIS A 1 79 ? -2.019 -35.422 -8.891 1.00 83.31 79 HIS A O 1
ATOM 676 N N . ALA A 1 80 ? -2.461 -36.382 -6.919 1.00 82.06 80 ALA A N 1
ATOM 677 C CA . ALA A 1 80 ? -1.183 -36.005 -6.305 1.00 82.06 80 ALA A CA 1
ATOM 678 C C . ALA A 1 80 ? 0.036 -36.451 -7.131 1.00 82.06 80 ALA A C 1
ATOM 680 O O . ALA A 1 80 ? 0.922 -35.634 -7.389 1.00 82.06 80 ALA A O 1
ATOM 681 N N . ASP A 1 81 ? 0.045 -37.700 -7.598 1.00 83.31 81 ASP A N 1
ATOM 682 C CA . ASP A 1 81 ? 1.135 -38.242 -8.417 1.00 83.31 81 ASP A CA 1
ATOM 683 C C . ASP A 1 81 ? 1.224 -37.525 -9.773 1.00 83.31 81 ASP A C 1
ATOM 685 O O . ASP A 1 81 ? 2.292 -37.061 -10.172 1.00 83.31 81 ASP A O 1
ATOM 689 N N . ALA A 1 82 ? 0.078 -37.301 -10.425 1.00 83.88 82 ALA A N 1
ATOM 690 C CA . ALA A 1 82 ? 0.012 -36.568 -11.688 1.00 83.88 82 ALA A CA 1
ATOM 691 C C . ALA A 1 82 ? 0.527 -35.123 -11.551 1.00 83.88 82 ALA A C 1
ATOM 693 O O . ALA A 1 82 ? 1.217 -34.615 -12.436 1.00 83.88 82 ALA A O 1
ATOM 694 N N . PHE A 1 83 ? 0.246 -34.450 -10.430 1.00 81.56 83 PHE A N 1
ATOM 695 C CA . PHE A 1 83 ? 0.801 -33.124 -10.165 1.00 81.56 83 PHE A CA 1
ATOM 696 C C . PHE A 1 83 ? 2.325 -33.155 -10.046 1.00 81.56 83 PHE A C 1
ATOM 698 O O . PHE A 1 83 ? 2.984 -32.256 -10.569 1.00 81.56 83 PHE A O 1
ATOM 705 N N . ILE A 1 84 ? 2.890 -34.163 -9.374 1.00 79.31 84 ILE A N 1
ATOM 706 C CA . ILE A 1 84 ? 4.344 -34.310 -9.218 1.00 79.31 84 ILE A CA 1
ATOM 707 C C . ILE A 1 84 ? 5.006 -34.469 -10.589 1.00 79.31 84 ILE A C 1
ATOM 709 O O . ILE A 1 84 ? 5.977 -33.761 -10.875 1.00 79.31 84 ILE A O 1
ATOM 713 N N . ASP A 1 85 ? 4.440 -35.306 -11.455 1.00 81.69 85 ASP A N 1
ATOM 714 C CA . ASP A 1 85 ? 4.960 -35.543 -12.803 1.00 81.69 85 ASP A CA 1
ATOM 715 C C . ASP A 1 85 ? 4.890 -34.283 -13.679 1.00 81.69 85 ASP A C 1
ATOM 717 O O . ASP A 1 85 ? 5.884 -33.887 -14.296 1.00 81.69 85 ASP A O 1
ATOM 721 N N . ILE A 1 86 ? 3.749 -33.582 -13.678 1.00 79.69 86 ILE A N 1
ATOM 722 C CA . ILE A 1 86 ? 3.572 -32.322 -14.422 1.00 79.69 86 ILE A CA 1
ATOM 723 C C . ILE A 1 86 ? 4.570 -31.264 -13.943 1.00 79.69 86 ILE A C 1
ATOM 725 O O . ILE A 1 86 ? 5.152 -30.531 -14.748 1.00 79.69 86 ILE A O 1
ATOM 729 N N . ILE A 1 87 ? 4.769 -31.160 -12.628 1.00 73.88 87 ILE A N 1
ATOM 730 C CA . ILE A 1 87 ? 5.724 -30.225 -12.037 1.00 73.88 87 ILE A CA 1
ATOM 731 C C . ILE A 1 87 ? 7.144 -30.578 -12.486 1.00 73.88 87 ILE A C 1
ATOM 733 O O . ILE A 1 87 ? 7.858 -29.693 -12.953 1.00 73.88 87 ILE A O 1
ATOM 737 N N . ALA A 1 88 ? 7.542 -31.849 -12.402 1.00 72.38 88 ALA A N 1
ATOM 738 C CA . ALA A 1 88 ? 8.861 -32.297 -12.838 1.00 72.38 88 ALA A CA 1
ATOM 739 C C . ALA A 1 88 ? 9.112 -31.977 -14.321 1.00 72.38 88 ALA A C 1
ATOM 741 O O . ALA A 1 88 ? 10.186 -31.490 -14.671 1.00 72.38 88 ALA A O 1
ATOM 742 N N . GLN A 1 89 ? 8.102 -32.154 -15.175 1.00 71.38 89 GLN A N 1
ATOM 743 C CA . GLN A 1 89 ? 8.201 -31.888 -16.610 1.00 71.38 89 GLN A CA 1
ATOM 744 C C . GLN A 1 89 ? 8.240 -30.387 -16.957 1.00 71.38 89 GLN A C 1
ATOM 746 O O . GLN A 1 89 ? 8.859 -29.992 -17.944 1.00 71.38 89 GLN A O 1
ATOM 751 N N . ARG A 1 90 ? 7.583 -29.530 -16.162 1.00 70.00 90 ARG A N 1
ATOM 752 C CA . ARG A 1 90 ? 7.487 -28.075 -16.408 1.00 70.00 90 ARG A CA 1
ATOM 753 C C . ARG A 1 90 ? 8.581 -27.252 -15.711 1.00 70.00 90 ARG A C 1
ATOM 755 O O . ARG A 1 90 ? 8.650 -26.035 -15.907 1.00 70.00 90 ARG A O 1
ATOM 762 N N . ILE A 1 91 ? 9.430 -27.869 -14.888 1.00 60.44 91 ILE A N 1
ATOM 763 C CA . ILE A 1 91 ? 10.440 -27.166 -14.088 1.00 60.44 91 ILE A CA 1
ATOM 764 C C . ILE A 1 91 ? 11.684 -26.756 -14.920 1.00 60.44 91 ILE A C 1
ATOM 766 O O . ILE A 1 91 ? 12.570 -27.527 -15.266 1.00 60.44 91 ILE A O 1
ATOM 770 N N . THR A 1 92 ? 11.753 -25.441 -15.154 1.00 55.66 92 THR A N 1
ATOM 771 C CA . THR A 1 92 ? 12.919 -24.523 -15.159 1.00 55.66 92 THR A CA 1
ATOM 772 C C . THR A 1 92 ? 14.025 -24.539 -16.216 1.00 55.66 92 THR A C 1
ATOM 774 O O . THR A 1 92 ? 14.654 -23.485 -16.338 1.00 55.66 92 THR A O 1
ATOM 777 N N . GLU A 1 93 ? 14.268 -25.571 -17.024 1.00 56.31 93 GLU A N 1
ATOM 778 C CA . GLU A 1 93 ? 15.370 -25.441 -18.007 1.00 56.31 93 GLU A CA 1
ATOM 779 C C . GLU A 1 93 ? 15.062 -24.397 -19.096 1.00 56.31 93 GLU A C 1
ATOM 781 O O . GLU A 1 93 ? 15.900 -23.547 -19.401 1.00 56.31 93 GLU A O 1
ATOM 786 N N . HIS A 1 94 ? 13.821 -24.347 -19.587 1.00 58.38 94 HIS A N 1
ATOM 787 C CA . HIS A 1 94 ? 13.411 -23.413 -20.645 1.00 58.38 94 HIS A CA 1
ATOM 788 C C . HIS A 1 94 ? 13.427 -21.937 -20.213 1.00 58.38 94 HIS A C 1
ATOM 790 O O . HIS A 1 94 ? 13.849 -21.063 -20.964 1.00 58.38 94 HIS A O 1
ATOM 796 N N . VAL A 1 95 ? 13.008 -21.636 -18.978 1.00 59.03 95 VAL A N 1
ATOM 797 C CA . VAL A 1 95 ? 12.894 -20.248 -18.486 1.00 59.03 95 VAL A CA 1
ATOM 798 C C . VAL A 1 95 ? 14.258 -19.570 -18.391 1.00 59.03 95 VAL A C 1
ATOM 800 O O . VAL A 1 95 ? 14.386 -18.388 -18.721 1.00 59.03 95 VAL A O 1
ATOM 803 N N . VAL A 1 96 ? 15.271 -20.318 -17.946 1.00 61.34 96 VAL A N 1
ATOM 804 C CA . VAL A 1 96 ? 16.649 -19.832 -17.839 1.00 61.34 96 VAL A CA 1
ATOM 805 C C . VAL A 1 96 ? 17.338 -19.857 -19.203 1.00 61.34 96 VAL A C 1
ATOM 807 O O . VAL A 1 96 ? 17.974 -18.863 -19.555 1.00 61.34 96 VAL A O 1
ATOM 810 N N . ALA A 1 97 ? 17.167 -20.930 -19.988 1.00 61.81 97 ALA A N 1
ATOM 811 C CA . ALA A 1 97 ? 17.750 -21.051 -21.326 1.00 61.81 97 ALA A CA 1
ATOM 812 C C . ALA A 1 97 ? 17.299 -19.917 -22.262 1.00 61.81 97 ALA A C 1
ATOM 814 O O . ALA A 1 97 ? 18.119 -19.326 -22.964 1.00 61.81 97 ALA A O 1
ATOM 815 N N . GLU A 1 98 ? 16.022 -19.537 -22.209 1.00 64.31 98 GLU A N 1
ATOM 816 C CA . GLU A 1 98 ? 15.464 -18.476 -23.054 1.00 64.31 98 GLU A CA 1
ATOM 817 C C . GLU A 1 98 ? 15.533 -17.075 -22.422 1.00 64.31 98 GLU A C 1
ATOM 819 O O . GLU A 1 98 ? 15.057 -16.095 -23.002 1.00 64.31 98 GLU A O 1
ATOM 824 N N . ASN A 1 99 ? 16.142 -16.932 -21.236 1.00 65.06 99 ASN A N 1
ATOM 825 C CA . ASN A 1 99 ? 16.191 -15.673 -20.482 1.00 65.06 99 ASN A CA 1
ATOM 826 C C . ASN A 1 99 ? 14.803 -15.017 -20.297 1.00 65.06 99 ASN A C 1
ATOM 828 O O . ASN A 1 99 ? 14.711 -13.789 -20.198 1.00 65.06 99 ASN A O 1
ATOM 832 N N . MET A 1 100 ? 13.711 -15.790 -20.239 1.00 62.47 100 MET A N 1
ATOM 833 C CA . MET A 1 100 ? 12.342 -15.250 -20.136 1.00 62.47 100 MET A CA 1
ATOM 834 C C . MET A 1 100 ? 12.142 -14.386 -18.879 1.00 62.47 100 MET A C 1
ATOM 836 O O . MET A 1 100 ? 11.396 -13.414 -18.883 1.00 62.47 100 MET A O 1
ATOM 840 N N . ASN A 1 101 ? 12.899 -14.667 -17.822 1.00 63.81 101 ASN A N 1
ATOM 841 C CA . ASN A 1 101 ? 13.020 -13.881 -16.590 1.00 63.81 101 ASN A CA 1
ATOM 842 C C . ASN A 1 101 ? 13.688 -12.494 -16.765 1.00 63.81 101 ASN A C 1
ATOM 844 O O . ASN A 1 101 ? 13.628 -11.666 -15.854 1.00 63.81 101 ASN A O 1
ATOM 848 N N . ARG A 1 102 ? 14.325 -12.220 -17.910 1.00 62.91 102 ARG A N 1
ATOM 849 C CA . ARG A 1 102 ? 14.951 -10.928 -18.261 1.00 62.91 102 ARG A CA 1
ATOM 850 C C . ARG A 1 102 ? 14.300 -10.248 -19.466 1.00 62.91 102 ARG A C 1
ATOM 852 O O . ARG A 1 102 ? 14.585 -9.074 -19.722 1.00 62.91 102 ARG A O 1
ATOM 859 N N . GLN A 1 103 ? 13.454 -10.960 -20.206 1.00 61.50 103 GLN A N 1
ATOM 860 C CA . GLN A 1 103 ? 12.745 -10.408 -21.351 1.00 61.50 103 GLN A CA 1
ATOM 861 C C . GLN A 1 103 ? 11.712 -9.371 -20.892 1.00 61.50 103 GLN A C 1
ATOM 863 O O . GLN A 1 103 ? 11.005 -9.543 -19.901 1.00 61.50 103 GLN A O 1
ATOM 868 N N . ARG A 1 104 ? 11.635 -8.252 -21.618 1.00 58.53 104 ARG A N 1
ATOM 869 C CA . ARG A 1 104 ? 10.588 -7.247 -21.417 1.00 58.53 104 ARG A CA 1
ATOM 870 C C . ARG A 1 104 ? 9.435 -7.582 -22.349 1.00 58.53 104 ARG A C 1
ATOM 872 O O . ARG A 1 104 ? 9.565 -7.400 -23.556 1.00 58.53 104 ARG A O 1
ATOM 879 N N . ALA A 1 105 ? 8.333 -8.059 -21.785 1.00 58.12 105 ALA A N 1
ATOM 880 C CA . ALA A 1 105 ? 7.104 -8.275 -22.530 1.00 58.12 105 ALA A CA 1
ATOM 881 C C . ALA A 1 105 ? 6.535 -6.926 -22.993 1.00 58.12 105 ALA A C 1
ATOM 883 O O . ALA A 1 105 ? 6.263 -6.039 -22.181 1.00 58.12 105 ALA A O 1
ATOM 884 N N . VAL A 1 106 ? 6.385 -6.765 -24.308 1.00 61.31 106 VAL A N 1
ATOM 885 C CA . VAL A 1 106 ? 5.482 -5.761 -24.871 1.00 61.31 106 VAL A CA 1
ATOM 886 C C . VAL A 1 106 ? 4.110 -6.404 -24.856 1.00 61.31 106 VAL A C 1
ATOM 888 O O . VAL A 1 106 ? 3.890 -7.403 -25.536 1.00 61.31 106 VAL A O 1
ATOM 891 N N . PHE A 1 107 ? 3.224 -5.875 -24.024 1.00 64.94 107 PHE A N 1
ATOM 892 C CA . PHE A 1 107 ? 1.877 -6.396 -23.904 1.00 64.94 107 PHE A CA 1
ATOM 893 C C . PHE A 1 107 ? 0.991 -5.798 -24.990 1.00 64.94 107 PHE A C 1
ATOM 895 O O . PHE A 1 107 ? 0.981 -4.585 -25.204 1.00 64.94 107 PHE A O 1
ATOM 902 N N . THR A 1 108 ? 0.263 -6.658 -25.688 1.00 68.94 108 THR A N 1
ATOM 903 C CA . THR A 1 108 ? -0.765 -6.268 -26.645 1.00 68.94 108 THR A CA 1
ATOM 904 C C . THR A 1 108 ? -2.104 -6.736 -26.101 1.00 68.94 108 THR A C 1
ATOM 906 O O . THR A 1 108 ? -2.249 -7.889 -25.693 1.00 68.94 108 THR A O 1
ATOM 909 N N . THR A 1 109 ? -3.076 -5.831 -26.063 1.00 67.75 109 THR A N 1
ATOM 910 C CA . THR A 1 109 ? -4.429 -6.149 -25.610 1.00 67.75 109 THR A CA 1
ATOM 911 C C . THR A 1 109 ? -5.105 -7.022 -26.663 1.00 67.75 109 THR A C 1
ATOM 913 O O . THR A 1 109 ? -5.196 -6.631 -27.826 1.00 67.75 109 THR A O 1
ATOM 916 N N . MET A 1 110 ? -5.567 -8.200 -26.254 1.00 69.00 110 MET A N 1
ATOM 917 C CA . MET A 1 110 ? -6.310 -9.136 -27.088 1.00 69.00 110 MET A CA 1
ATOM 918 C C . MET A 1 110 ? -7.670 -9.418 -26.456 1.00 69.00 110 MET A C 1
ATOM 920 O O . MET A 1 110 ? -7.813 -9.543 -25.238 1.00 69.00 110 MET A O 1
ATOM 924 N N . THR A 1 111 ? -8.679 -9.501 -27.311 1.00 70.19 111 THR A N 1
ATOM 925 C CA . THR A 1 111 ? -10.066 -9.753 -26.935 1.00 70.19 111 THR A CA 1
ATOM 926 C C . THR A 1 111 ? -10.387 -11.238 -27.083 1.00 70.19 111 THR A C 1
ATOM 928 O O . THR A 1 111 ? -9.904 -11.879 -28.010 1.00 70.19 111 THR A O 1
ATOM 931 N N . ALA A 1 112 ? -11.241 -11.789 -26.216 1.00 66.12 112 ALA A N 1
ATOM 932 C CA . ALA A 1 112 ? -11.628 -13.205 -26.251 1.00 66.12 112 ALA A CA 1
ATOM 933 C C . ALA A 1 112 ? -12.193 -13.706 -27.603 1.00 66.12 112 ALA A C 1
ATOM 935 O O . ALA A 1 112 ? -12.199 -14.906 -27.850 1.00 66.12 112 ALA A O 1
ATOM 936 N N . THR A 1 113 ? -12.643 -12.813 -28.491 1.00 66.19 113 THR A N 1
ATOM 937 C CA . THR A 1 113 ? -13.202 -13.156 -29.810 1.00 66.19 113 THR A CA 1
ATOM 938 C C . THR A 1 113 ? -12.163 -13.579 -30.848 1.00 66.19 113 THR A C 1
ATOM 940 O O . THR A 1 113 ? -12.546 -14.106 -31.889 1.00 66.19 113 THR A O 1
ATOM 943 N N . SER A 1 114 ? -10.869 -13.341 -30.614 1.00 62.81 114 SER A N 1
ATOM 944 C CA . SER A 1 114 ? -9.818 -13.570 -31.614 1.00 62.81 114 SER A CA 1
ATOM 945 C C . SER A 1 114 ? -8.962 -14.817 -31.376 1.00 62.81 114 SER A C 1
ATOM 947 O O . SER A 1 114 ? -8.054 -15.068 -32.168 1.00 62.81 114 SER A O 1
ATOM 949 N N . ILE A 1 115 ? -9.235 -15.612 -30.333 1.00 63.84 115 ILE A N 1
ATOM 950 C CA . ILE A 1 115 ? -8.462 -16.824 -30.013 1.00 63.84 115 ILE A CA 1
ATOM 951 C C . ILE A 1 115 ? -9.389 -18.046 -29.957 1.00 63.84 115 ILE A C 1
ATOM 953 O O . ILE A 1 115 ? -10.380 -18.017 -29.225 1.00 63.84 115 ILE A O 1
ATOM 957 N N . PRO A 1 116 ? -9.062 -19.150 -30.653 1.00 68.81 116 PRO A N 1
ATOM 958 C CA . PRO A 1 116 ? -9.691 -20.433 -30.382 1.00 68.81 116 PRO A CA 1
ATOM 959 C C . PRO A 1 116 ? -9.219 -20.934 -29.010 1.00 68.81 116 PRO A C 1
ATOM 961 O O . PRO A 1 116 ? -8.074 -21.357 -28.851 1.00 68.81 116 PRO A O 1
ATOM 964 N N . PHE A 1 117 ? -10.082 -20.852 -27.997 1.00 66.69 117 PHE A N 1
ATOM 965 C CA . PHE A 1 117 ? -9.780 -21.425 -26.686 1.00 66.69 117 PHE A CA 1
ATOM 966 C C . PHE A 1 117 ? -9.806 -22.959 -26.758 1.00 66.69 117 PHE A C 1
ATOM 968 O O . PHE A 1 117 ? -10.734 -23.520 -27.353 1.00 66.69 117 PHE A O 1
ATOM 975 N N . PRO A 1 118 ? -8.823 -23.653 -26.154 1.00 76.50 118 PRO A N 1
ATOM 976 C CA . PRO A 1 118 ? -8.869 -25.102 -26.047 1.00 76.50 118 PRO A CA 1
ATOM 977 C C . PRO A 1 118 ? -10.087 -25.510 -25.212 1.00 76.50 118 PRO A C 1
ATOM 979 O O . PRO A 1 118 ? -10.355 -24.933 -24.158 1.00 76.50 118 PRO A O 1
ATOM 982 N N . GLN A 1 119 ? -10.829 -26.503 -25.697 1.00 80.00 119 GLN A N 1
ATOM 983 C CA . GLN A 1 119 ? -11.899 -27.136 -24.933 1.00 80.00 119 GLN A CA 1
ATOM 984 C C . GLN A 1 119 ? -11.244 -28.127 -23.973 1.00 80.00 119 GLN A C 1
ATOM 986 O O . GLN A 1 119 ? -10.754 -29.168 -24.404 1.00 80.00 119 GLN A O 1
ATOM 991 N N . LEU A 1 120 ? -11.171 -27.756 -22.697 1.00 84.31 120 LEU A N 1
ATOM 992 C CA . LEU A 1 120 ? -10.596 -28.572 -21.632 1.00 84.31 120 LEU A CA 1
ATOM 993 C C . LEU A 1 120 ? -11.715 -29.074 -20.722 1.00 84.31 120 LEU A C 1
ATOM 995 O O . LEU A 1 120 ? -12.647 -28.326 -20.413 1.00 84.31 120 LEU A O 1
ATOM 999 N N . THR A 1 121 ? -11.617 -30.327 -20.288 1.00 89.06 121 THR A N 1
ATOM 1000 C CA . THR A 1 121 ? -12.500 -30.871 -19.251 1.00 89.06 121 THR A CA 1
ATOM 1001 C C . THR A 1 121 ? -12.139 -30.296 -17.877 1.00 89.06 121 THR A C 1
ATOM 1003 O O . THR A 1 121 ? -11.084 -29.689 -17.694 1.00 89.06 121 THR A O 1
ATOM 1006 N N . GLU A 1 122 ? -13.017 -30.464 -16.886 1.00 84.31 122 GLU A N 1
ATOM 1007 C CA . GLU A 1 122 ? -12.735 -30.021 -15.513 1.00 84.31 122 GLU A CA 1
ATOM 1008 C C . GLU A 1 122 ? -11.461 -30.675 -14.956 1.00 84.31 122 GLU A C 1
ATOM 1010 O O . GLU A 1 122 ? -10.624 -29.994 -14.363 1.00 84.31 122 GLU A O 1
ATOM 1015 N N . GLU A 1 123 ? -11.270 -31.965 -15.232 1.00 87.69 123 GLU A N 1
ATOM 1016 C CA . GLU A 1 123 ? -10.076 -32.713 -14.843 1.00 87.69 123 GLU A CA 1
ATOM 1017 C C . GLU A 1 123 ? -8.812 -32.152 -15.511 1.00 87.69 123 GLU A C 1
ATOM 1019 O O . GLU A 1 123 ? -7.817 -31.891 -14.830 1.00 87.69 123 GLU A O 1
ATOM 1024 N N . ASP A 1 124 ? -8.873 -31.837 -16.810 1.00 86.44 124 ASP A N 1
ATOM 1025 C CA . ASP A 1 124 ? -7.758 -31.207 -17.528 1.00 86.44 124 ASP A CA 1
ATOM 1026 C C . ASP A 1 124 ? -7.368 -29.862 -16.907 1.00 86.44 124 ASP A C 1
ATOM 1028 O O . ASP A 1 124 ? -6.185 -29.534 -16.798 1.00 86.44 124 ASP A O 1
ATOM 1032 N N . VAL A 1 125 ? -8.354 -29.066 -16.482 1.00 84.00 125 VAL A N 1
ATOM 1033 C CA . VAL A 1 125 ? -8.116 -27.761 -15.855 1.00 84.00 125 VAL A CA 1
ATOM 1034 C C . VAL A 1 125 ? -7.514 -27.924 -14.459 1.00 84.00 125 VAL A C 1
ATOM 1036 O O . VAL A 1 125 ? -6.589 -27.182 -14.109 1.00 84.00 125 VAL A O 1
ATOM 1039 N N . ILE A 1 126 ? -7.978 -28.897 -13.671 1.00 85.12 126 ILE A N 1
ATOM 1040 C CA . ILE A 1 126 ? -7.411 -29.225 -12.355 1.00 85.12 126 ILE A CA 1
ATOM 1041 C C . ILE A 1 126 ? -5.949 -29.661 -12.502 1.00 85.12 126 ILE A C 1
ATOM 1043 O O . ILE A 1 126 ? -5.082 -29.131 -11.802 1.00 85.12 126 ILE A O 1
ATOM 1047 N N . LEU A 1 127 ? -5.653 -30.551 -13.452 1.00 85.00 127 LEU A N 1
ATOM 1048 C CA . LEU A 1 127 ? -4.295 -31.008 -13.759 1.00 85.00 127 LEU A CA 1
ATOM 1049 C C . LEU A 1 127 ? -3.413 -29.871 -14.280 1.00 85.00 127 LEU A C 1
ATOM 1051 O O . LEU A 1 127 ? -2.291 -29.678 -13.807 1.00 85.00 127 LEU A O 1
ATOM 1055 N N . PHE A 1 128 ? -3.928 -29.057 -15.202 1.00 81.56 128 PHE A N 1
ATOM 1056 C CA . PHE A 1 128 ? -3.197 -27.926 -15.767 1.00 81.56 128 PHE A CA 1
ATOM 1057 C C . PHE A 1 128 ? -2.808 -26.894 -14.704 1.00 81.56 128 PHE A C 1
ATOM 1059 O O . PHE A 1 128 ? -1.686 -26.379 -14.739 1.00 81.56 128 PHE A O 1
ATOM 1066 N N . SER A 1 129 ? -3.725 -26.602 -13.779 1.00 79.62 129 SER A N 1
ATOM 1067 C CA . SER A 1 129 ? -3.574 -25.580 -12.740 1.00 79.62 129 SER A CA 1
ATOM 1068 C C . SER A 1 129 ? -3.010 -26.096 -11.410 1.00 79.62 129 SER A C 1
ATOM 1070 O O . SER A 1 129 ? -2.831 -25.305 -10.474 1.00 79.62 129 SER A O 1
ATOM 1072 N N . LEU A 1 130 ? -2.666 -27.390 -11.354 1.00 81.31 130 LEU A N 1
ATOM 1073 C CA . LEU A 1 130 ? -2.109 -28.084 -10.189 1.00 81.31 130 LEU A CA 1
ATOM 1074 C C . LEU A 1 130 ? -3.011 -27.979 -8.946 1.00 81.31 130 LEU A C 1
ATOM 1076 O O . LEU A 1 130 ? -2.533 -27.780 -7.827 1.00 81.31 130 LEU A O 1
ATOM 1080 N N . GLY A 1 131 ? -4.327 -28.070 -9.154 1.00 81.25 131 GLY A N 1
ATOM 1081 C CA . GLY A 1 131 ? -5.335 -28.095 -8.098 1.00 81.25 131 GLY A CA 1
ATOM 1082 C C . GLY A 1 131 ? -6.505 -27.132 -8.308 1.00 81.25 131 GLY A C 1
ATOM 1083 O O . GLY A 1 131 ? -6.511 -26.272 -9.181 1.00 81.25 131 GLY A O 1
ATOM 1084 N N . THR A 1 132 ? -7.512 -27.244 -7.445 1.00 81.31 132 THR A N 1
ATOM 1085 C CA . THR A 1 132 ? -8.786 -26.515 -7.573 1.00 81.31 132 THR A CA 1
ATOM 1086 C C . THR A 1 132 ? -8.700 -25.035 -7.194 1.00 81.31 132 THR A C 1
ATOM 1088 O O . THR A 1 132 ? -9.532 -24.241 -7.623 1.00 81.31 132 THR A O 1
ATOM 1091 N N . TYR A 1 133 ? -7.680 -24.624 -6.434 1.00 76.88 133 TYR A N 1
ATOM 1092 C CA . TYR A 1 133 ? -7.568 -23.253 -5.924 1.00 76.88 133 TYR A CA 1
A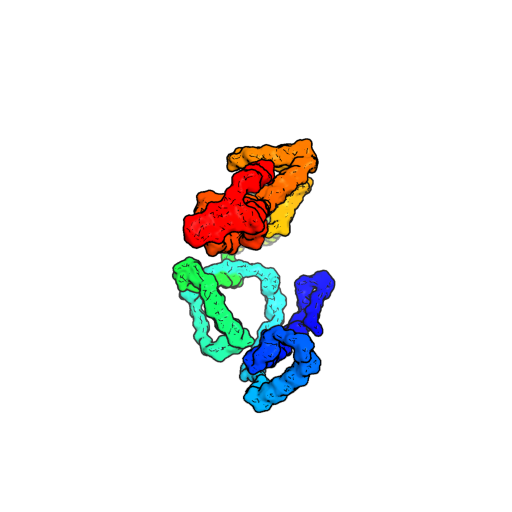TOM 1093 C C . TYR A 1 133 ? -7.541 -22.192 -7.036 1.00 76.88 133 TYR A C 1
ATOM 1095 O O . TYR A 1 133 ? -8.274 -21.204 -6.987 1.00 76.88 133 TYR A O 1
ATOM 1103 N N . HIS A 1 134 ? -6.703 -22.390 -8.057 1.00 74.75 134 HIS A N 1
ATOM 1104 C CA . HIS A 1 134 ? -6.598 -21.445 -9.172 1.00 74.75 134 HIS A CA 1
ATOM 1105 C C . HIS A 1 134 ? -7.874 -21.424 -10.020 1.00 74.75 134 HIS A C 1
ATOM 1107 O O . HIS A 1 134 ? -8.257 -20.368 -10.522 1.00 74.75 134 HIS A O 1
ATOM 1113 N N . PHE A 1 135 ? -8.551 -22.568 -10.136 1.00 77.25 135 PHE A N 1
ATOM 1114 C CA . PHE A 1 135 ? -9.830 -22.683 -10.824 1.00 77.25 135 PHE A CA 1
ATOM 1115 C C . PHE A 1 135 ? -10.944 -21.911 -10.101 1.00 77.25 135 PHE A C 1
ATOM 1117 O O . PHE A 1 135 ? -11.653 -21.122 -10.725 1.00 77.25 135 PHE A O 1
ATOM 1124 N N . GLU A 1 136 ? -11.049 -22.037 -8.776 1.00 78.62 136 GLU A N 1
ATOM 1125 C CA . GLU A 1 136 ? -11.999 -21.250 -7.978 1.00 78.62 136 GLU A CA 1
ATOM 1126 C C . GLU A 1 136 ? -11.709 -19.743 -8.062 1.00 78.62 136 GLU A C 1
ATOM 1128 O O . GLU A 1 136 ? -12.629 -18.922 -8.167 1.00 78.62 136 GLU A O 1
ATOM 1133 N N . LEU A 1 137 ? -10.425 -19.365 -8.082 1.00 80.19 137 LEU A N 1
ATOM 1134 C CA . LEU A 1 137 ? -10.006 -17.972 -8.221 1.00 80.19 137 LEU A CA 1
ATOM 1135 C C . LEU A 1 137 ? -10.332 -17.394 -9.607 1.00 80.19 137 LEU A C 1
ATOM 1137 O O . LEU A 1 137 ? -10.568 -16.186 -9.716 1.00 80.19 137 LEU A O 1
ATOM 1141 N N . ALA A 1 138 ? -10.403 -18.231 -10.647 1.00 79.62 138 ALA A N 1
ATOM 1142 C CA . ALA A 1 138 ? -10.646 -17.803 -12.022 1.00 79.62 138 ALA A CA 1
ATOM 1143 C C . ALA A 1 138 ? -11.933 -16.976 -12.153 1.00 79.62 138 ALA A C 1
ATOM 1145 O O . ALA A 1 138 ? -11.937 -15.966 -12.852 1.00 79.62 138 ALA A O 1
ATOM 1146 N N . ARG A 1 139 ? -13.000 -17.317 -11.414 1.00 80.00 139 ARG A N 1
ATOM 1147 C CA . ARG A 1 139 ? -14.258 -16.542 -11.418 1.00 80.00 139 ARG A CA 1
ATOM 1148 C C . ARG A 1 139 ? -14.052 -15.104 -10.949 1.00 80.00 139 ARG A C 1
ATOM 1150 O O . ARG A 1 139 ? -14.521 -14.165 -11.587 1.00 80.00 139 ARG A O 1
ATOM 1157 N N . SER A 1 140 ? -13.326 -14.937 -9.845 1.00 80.44 140 SER A N 1
ATOM 1158 C CA . SER A 1 140 ? -13.013 -13.616 -9.288 1.00 80.44 140 SER A CA 1
ATOM 1159 C C . SER A 1 140 ? -12.085 -12.831 -10.212 1.00 80.44 140 SER A C 1
ATOM 1161 O O . SER A 1 140 ? -12.289 -11.637 -10.421 1.00 80.44 140 SER A O 1
ATOM 1163 N N . TYR A 1 141 ? -11.103 -13.514 -10.803 1.00 78.81 141 TYR A N 1
ATOM 1164 C CA . TYR A 1 141 ? -10.183 -12.926 -11.769 1.00 78.81 141 TYR A CA 1
ATOM 1165 C C . TYR A 1 141 ? -10.927 -12.423 -13.014 1.00 78.81 141 TYR A C 1
ATOM 1167 O O . TYR A 1 141 ? -10.759 -11.274 -13.416 1.00 78.81 141 TYR A O 1
ATOM 1175 N N . VAL A 1 142 ? -11.826 -13.233 -13.579 1.00 75.81 142 VAL A N 1
ATOM 1176 C CA . VAL A 1 142 ? -12.677 -12.847 -14.714 1.00 75.81 142 VAL A CA 1
ATOM 1177 C C . VAL A 1 142 ? -13.559 -11.649 -14.365 1.00 75.81 142 VAL A C 1
ATOM 1179 O O . VAL A 1 142 ? -13.607 -10.682 -15.123 1.00 75.81 142 VAL A O 1
ATOM 1182 N N . ALA A 1 143 ? -14.181 -11.650 -13.184 1.00 77.19 143 ALA A N 1
ATOM 1183 C CA . ALA A 1 143 ? -15.008 -10.538 -12.723 1.00 77.19 143 ALA A CA 1
ATOM 1184 C C . ALA A 1 143 ? -14.237 -9.214 -12.568 1.00 77.19 143 ALA A C 1
ATOM 1186 O O . ALA A 1 143 ? -14.839 -8.149 -12.674 1.00 77.19 143 ALA A O 1
ATOM 1187 N N . GLU A 1 144 ? -12.926 -9.244 -12.312 1.00 74.38 144 GLU A N 1
ATOM 1188 C CA . GLU A 1 144 ? -12.086 -8.040 -12.276 1.00 74.38 144 GLU A CA 1
ATOM 1189 C C . GLU A 1 144 ? -11.836 -7.472 -13.680 1.00 74.38 144 GLU A C 1
ATOM 1191 O O . GLU A 1 144 ? -11.894 -6.258 -13.873 1.00 74.38 144 GLU A O 1
ATOM 1196 N N . HIS A 1 145 ? -11.639 -8.346 -14.667 1.00 72.12 145 HIS A N 1
ATOM 1197 C CA . HIS A 1 145 ? -11.308 -7.966 -16.043 1.00 72.12 145 HIS A CA 1
ATOM 1198 C C . HIS A 1 145 ? -12.542 -7.588 -16.878 1.00 72.12 145 HIS A C 1
ATOM 1200 O O . HIS A 1 145 ? -12.405 -6.955 -17.919 1.00 72.12 145 HIS A O 1
ATOM 1206 N N . LEU A 1 146 ? -13.750 -7.908 -16.404 1.00 72.44 146 LEU A N 1
ATOM 1207 C CA . LEU A 1 146 ? -15.022 -7.512 -17.022 1.00 72.44 146 LEU A CA 1
ATOM 1208 C C . LEU A 1 146 ? -15.547 -6.136 -16.556 1.00 72.44 146 LEU A C 1
ATOM 1210 O O . LEU A 1 146 ? -16.594 -5.689 -17.022 1.00 72.44 146 LEU A O 1
ATOM 1214 N N . ARG A 1 147 ? -14.854 -5.434 -15.644 1.00 58.75 147 ARG A N 1
ATOM 1215 C CA . ARG A 1 147 ? -15.340 -4.171 -15.037 1.00 58.75 147 ARG A CA 1
ATOM 1216 C C . ARG A 1 147 ? -15.363 -2.962 -15.977 1.00 58.75 147 ARG A C 1
ATOM 1218 O O . ARG A 1 147 ? -15.947 -1.945 -15.616 1.00 58.75 147 ARG A O 1
ATOM 1225 N N . SER A 1 148 ? -14.761 -3.058 -17.159 1.00 59.34 148 SER A N 1
ATOM 1226 C CA . SER A 1 148 ? -14.606 -1.940 -18.103 1.00 59.34 148 SER A CA 1
ATOM 1227 C C . SER A 1 148 ? -15.871 -1.594 -18.908 1.00 59.34 148 SER A C 1
ATOM 1229 O O . SER A 1 148 ? -15.784 -0.846 -19.870 1.00 59.34 148 SER A O 1
ATOM 1231 N N . GLY A 1 149 ? -17.051 -2.093 -18.521 1.00 59.81 149 GLY A N 1
ATOM 1232 C CA . GLY A 1 149 ? -18.350 -1.693 -19.086 1.00 59.81 149 GLY A CA 1
ATOM 1233 C C . GLY A 1 149 ? -18.744 -2.402 -20.385 1.00 59.81 149 GLY A C 1
ATOM 1234 O O . GLY A 1 149 ? -19.926 -2.659 -20.588 1.00 59.81 149 GLY A O 1
ATOM 1235 N N . ASP A 1 150 ? -17.775 -2.814 -21.201 1.00 67.88 150 ASP A N 1
ATOM 1236 C CA . ASP A 1 150 ? -18.040 -3.400 -22.523 1.00 67.88 150 ASP A CA 1
ATOM 1237 C C . ASP A 1 150 ? -18.449 -4.886 -22.482 1.00 67.88 150 ASP A C 1
ATOM 1239 O O . ASP A 1 150 ? -18.768 -5.469 -23.513 1.00 67.88 150 ASP A O 1
ATOM 1243 N N . GLY A 1 151 ? -18.424 -5.536 -21.308 1.00 68.75 151 GLY A N 1
ATOM 1244 C CA . GLY A 1 151 ? -18.785 -6.957 -21.142 1.00 68.75 151 GLY A CA 1
ATOM 1245 C C . GLY A 1 151 ? -17.828 -7.945 -21.825 1.00 68.75 151 GLY A C 1
ATOM 1246 O O . GLY A 1 151 ? -18.062 -9.152 -21.824 1.00 68.75 151 GLY A O 1
ATOM 1247 N N . VAL A 1 152 ? -16.738 -7.439 -22.396 1.00 70.25 152 VAL A N 1
ATOM 1248 C CA . VAL A 1 152 ? -15.772 -8.191 -23.185 1.00 70.25 152 VAL A CA 1
ATOM 1249 C C . VAL A 1 152 ? -14.538 -8.493 -22.338 1.00 70.25 152 VAL A C 1
ATOM 1251 O O . VAL A 1 152 ? -13.891 -7.589 -21.812 1.00 70.25 152 VAL A O 1
ATOM 1254 N N . TYR A 1 153 ? -14.190 -9.776 -22.222 1.00 70.75 153 TYR A N 1
ATOM 1255 C CA . TYR A 1 153 ? -12.979 -10.208 -21.528 1.00 70.75 153 TYR A CA 1
ATOM 1256 C C . TYR A 1 153 ? -11.739 -9.862 -22.366 1.00 70.75 153 TYR A C 1
ATOM 1258 O O . TYR A 1 153 ? -11.553 -10.389 -23.469 1.00 70.75 153 TYR A O 1
ATOM 1266 N N . SER A 1 154 ? -10.907 -8.957 -21.847 1.00 70.44 154 SER A N 1
ATOM 1267 C CA . SER A 1 154 ? -9.643 -8.542 -22.462 1.00 70.44 154 SER A CA 1
ATOM 1268 C C . SER A 1 154 ? -8.454 -9.037 -21.645 1.00 70.44 154 SER A C 1
ATOM 1270 O O . SER A 1 154 ? -8.404 -8.810 -20.434 1.00 70.44 154 SER A O 1
ATOM 1272 N N . ILE A 1 155 ? -7.479 -9.648 -22.315 1.00 70.88 155 ILE A N 1
ATOM 1273 C CA . ILE A 1 155 ? -6.206 -10.066 -21.718 1.00 70.88 155 ILE A CA 1
ATOM 1274 C C . ILE A 1 155 ? -5.038 -9.397 -22.431 1.00 70.88 155 ILE A C 1
ATOM 1276 O O . ILE A 1 155 ? -5.090 -9.097 -23.622 1.00 70.88 155 ILE A O 1
ATOM 1280 N N . GLU A 1 156 ? -3.966 -9.158 -21.692 1.00 71.25 156 GLU A N 1
ATOM 1281 C CA . GLU A 1 156 ? -2.718 -8.633 -22.227 1.00 71.25 156 GLU A CA 1
ATOM 1282 C C . GLU A 1 156 ? -1.781 -9.799 -22.551 1.00 71.25 156 GLU A C 1
ATOM 1284 O O . GLU A 1 156 ? -1.312 -10.499 -21.655 1.00 71.25 156 GLU A O 1
ATOM 1289 N N . LEU A 1 157 ? -1.497 -10.017 -23.835 1.00 66.44 157 LEU A N 1
ATOM 1290 C CA . LEU A 1 157 ? -0.532 -11.024 -24.267 1.00 66.44 157 LEU A CA 1
ATOM 1291 C C . LEU A 1 157 ? 0.837 -10.386 -24.443 1.00 66.44 157 LEU A C 1
ATOM 1293 O O . LEU A 1 157 ? 0.961 -9.333 -25.067 1.00 66.44 157 LEU A O 1
ATOM 1297 N N . SER A 1 158 ? 1.881 -11.040 -23.939 1.00 58.88 158 SER A N 1
ATOM 1298 C CA . SER A 1 158 ? 3.246 -10.676 -24.299 1.00 58.88 158 SER A CA 1
ATOM 1299 C C . SER A 1 158 ? 3.457 -11.015 -25.771 1.00 58.88 158 SER A C 1
ATOM 1301 O O . SER A 1 158 ? 3.558 -12.190 -26.125 1.00 58.88 158 SER A O 1
ATOM 1303 N N . SER A 1 159 ? 3.535 -10.008 -26.635 1.00 56.47 159 SER A N 1
ATOM 1304 C CA . SER A 1 159 ? 3.964 -10.228 -28.009 1.00 56.47 159 SER A CA 1
ATOM 1305 C C . SER A 1 159 ? 5.404 -10.740 -27.972 1.00 56.47 159 SER A C 1
ATOM 1307 O O . SER A 1 159 ? 6.331 -9.995 -27.637 1.00 56.47 159 SER A O 1
ATOM 1309 N N . SER A 1 160 ? 5.614 -12.016 -28.316 1.00 48.06 160 SER A N 1
ATOM 1310 C CA . SER A 1 160 ? 6.914 -12.446 -28.825 1.00 48.06 160 SER A CA 1
ATOM 1311 C C . SER A 1 160 ? 7.209 -11.518 -29.992 1.00 48.06 160 SER A C 1
ATOM 1313 O O . SER A 1 160 ? 6.367 -11.411 -30.882 1.00 48.06 160 SER A O 1
ATOM 1315 N N . ARG A 1 161 ? 8.334 -10.798 -29.967 1.00 42.59 161 ARG A N 1
ATOM 1316 C CA . ARG A 1 161 ? 8.742 -9.924 -31.072 1.00 42.59 161 ARG A CA 1
ATOM 1317 C C . ARG A 1 161 ? 8.678 -10.707 -32.392 1.00 42.59 161 ARG A C 1
ATOM 1319 O O . ARG A 1 161 ? 9.656 -11.335 -32.780 1.00 42.59 161 ARG A O 1
ATOM 1326 N N . SER A 1 162 ? 7.574 -10.609 -33.126 1.00 36.28 162 SER A N 1
ATOM 1327 C CA . SER A 1 162 ? 7.697 -10.424 -34.558 1.00 36.28 162 SER A CA 1
ATOM 1328 C C . SER A 1 162 ? 8.350 -9.048 -34.718 1.00 36.28 162 SER A C 1
ATOM 1330 O O . SER A 1 162 ? 8.083 -8.147 -33.913 1.00 36.28 162 SER A O 1
ATOM 1332 N N . PRO A 1 163 ? 9.298 -8.875 -35.647 1.00 36.44 163 PRO A N 1
ATOM 1333 C CA . PRO A 1 163 ? 9.947 -7.594 -35.871 1.00 36.44 163 PRO A CA 1
ATOM 1334 C C . PRO A 1 163 ? 8.917 -6.634 -36.482 1.00 36.44 163 PRO A C 1
ATOM 1336 O O . PRO A 1 163 ? 8.901 -6.401 -37.685 1.00 36.44 163 PRO A O 1
ATOM 1339 N N . SER A 1 164 ? 8.006 -6.119 -35.658 1.00 38.53 164 SER A N 1
ATOM 1340 C CA . SER A 1 164 ? 7.088 -5.063 -36.033 1.00 38.53 164 SER A CA 1
ATOM 1341 C C . SER A 1 164 ? 7.889 -3.776 -36.170 1.00 38.53 164 SER A C 1
ATOM 1343 O O . SER A 1 164 ? 8.644 -3.386 -35.278 1.00 38.53 164 SER A O 1
ATOM 1345 N N . THR A 1 165 ? 7.731 -3.170 -37.336 1.00 42.69 165 THR A N 1
ATOM 1346 C CA . THR A 1 165 ? 8.363 -1.970 -37.872 1.00 42.69 165 THR A CA 1
ATOM 1347 C C . THR A 1 165 ? 8.202 -0.754 -36.951 1.00 42.69 165 THR A C 1
ATOM 1349 O O . THR A 1 165 ? 7.381 0.125 -37.194 1.00 42.69 165 THR A O 1
ATOM 1352 N N . ASP A 1 166 ? 9.003 -0.684 -35.890 1.00 42.22 166 ASP A N 1
ATOM 1353 C CA . ASP A 1 166 ? 9.143 0.513 -35.065 1.00 42.22 166 ASP A CA 1
ATOM 1354 C C . ASP A 1 166 ? 10.067 1.511 -35.772 1.00 42.22 166 ASP A C 1
ATOM 1356 O O . ASP A 1 166 ? 11.238 1.239 -36.040 1.00 42.22 166 ASP A O 1
ATOM 1360 N N . SER A 1 167 ? 9.532 2.696 -36.064 1.00 52.56 167 SER A N 1
ATOM 1361 C CA . SER A 1 167 ? 10.176 3.808 -36.772 1.00 52.56 167 SER A CA 1
ATOM 1362 C C . SER A 1 167 ? 11.292 4.502 -35.963 1.00 52.56 167 SER A C 1
ATOM 1364 O O . SER A 1 167 ? 11.252 5.715 -35.757 1.00 52.56 167 SER A O 1
ATOM 1366 N N . ASN A 1 168 ? 12.275 3.738 -35.483 1.00 60.12 168 ASN A N 1
ATOM 1367 C CA . ASN A 1 168 ? 13.511 4.226 -34.852 1.00 60.12 168 ASN A CA 1
ATOM 1368 C C . ASN A 1 168 ? 14.757 3.951 -35.708 1.00 60.12 168 ASN A C 1
ATOM 1370 O O . ASN A 1 168 ? 15.890 4.156 -35.261 1.00 60.12 168 ASN A O 1
ATOM 1374 N N . THR A 1 169 ? 14.547 3.488 -36.936 1.00 66.19 169 THR A N 1
ATOM 1375 C CA . THR A 1 169 ? 15.596 3.177 -37.898 1.00 66.19 169 THR A CA 1
ATOM 1376 C C . THR A 1 169 ? 15.295 3.845 -39.231 1.00 66.19 169 THR A C 1
ATOM 1378 O O . THR A 1 169 ? 14.255 3.594 -39.838 1.00 66.19 169 THR A O 1
ATOM 1381 N N . LEU A 1 170 ? 16.224 4.675 -39.699 1.00 77.62 170 LEU A N 1
ATOM 1382 C CA . LEU A 1 170 ? 16.261 5.159 -41.070 1.00 77.62 170 LEU A CA 1
ATOM 1383 C C . LEU A 1 170 ? 16.758 4.008 -41.943 1.00 77.62 170 LEU A C 1
ATOM 1385 O O . LEU A 1 170 ? 17.896 3.563 -41.796 1.00 77.62 170 LEU A O 1
ATOM 1389 N N . PHE A 1 171 ? 15.908 3.527 -42.840 1.00 79.44 171 PHE A N 1
ATOM 1390 C CA . PHE A 1 171 ? 16.330 2.611 -43.888 1.00 79.44 171 PHE A CA 1
ATOM 1391 C C . PHE A 1 171 ? 16.750 3.421 -45.103 1.00 79.44 171 PHE A C 1
ATOM 1393 O O . PHE A 1 171 ? 16.000 4.280 -45.558 1.00 79.44 171 PHE A O 1
ATOM 1400 N N . MET A 1 172 ? 17.945 3.149 -45.612 1.00 82.12 172 MET A N 1
ATOM 1401 C CA . MET A 1 172 ? 18.435 3.757 -46.841 1.00 82.12 172 MET A CA 1
ATOM 1402 C C . MET A 1 172 ? 19.027 2.668 -47.727 1.00 82.12 172 MET A C 1
ATOM 1404 O O . MET A 1 172 ? 19.780 1.809 -47.260 1.00 82.12 172 MET A O 1
ATOM 1408 N N . THR A 1 173 ? 18.656 2.666 -48.998 1.00 88.12 173 THR A N 1
ATOM 1409 C CA . THR A 1 173 ? 19.166 1.700 -49.972 1.00 88.12 173 THR A CA 1
ATOM 1410 C C . THR A 1 173 ? 20.640 1.957 -50.264 1.00 88.12 173 THR A C 1
ATOM 1412 O O . THR A 1 173 ? 21.144 3.083 -50.187 1.00 88.12 173 THR A O 1
ATOM 1415 N N . ARG A 1 174 ? 21.370 0.903 -50.638 1.00 87.00 174 ARG A N 1
ATOM 1416 C CA . ARG A 1 174 ? 22.763 1.044 -51.091 1.00 87.00 174 ARG A CA 1
ATOM 1417 C C . ARG A 1 174 ? 22.870 1.877 -52.369 1.00 87.00 174 ARG A C 1
ATOM 1419 O O . ARG A 1 174 ? 23.877 2.554 -52.559 1.00 87.00 174 ARG A O 1
ATOM 1426 N N . ARG A 1 175 ? 21.819 1.893 -53.194 1.00 85.81 175 ARG A N 1
ATOM 1427 C CA . ARG A 1 175 ? 21.668 2.797 -54.340 1.00 85.81 175 ARG A CA 1
ATOM 1428 C C . ARG A 1 175 ? 21.642 4.265 -53.918 1.00 85.81 175 ARG A C 1
ATOM 1430 O O . ARG A 1 175 ? 22.386 5.062 -54.476 1.00 85.81 175 ARG A O 1
ATOM 1437 N N . GLU A 1 176 ? 20.854 4.622 -52.910 1.00 84.00 176 GLU A N 1
ATOM 1438 C CA . GLU A 1 176 ? 20.825 5.990 -52.373 1.00 84.00 176 GLU A CA 1
ATOM 1439 C C . GLU A 1 176 ? 22.183 6.399 -51.790 1.00 84.00 176 GLU A C 1
ATOM 1441 O O . GLU A 1 176 ? 22.670 7.489 -52.084 1.00 84.00 176 GLU A O 1
ATOM 1446 N N . LEU A 1 177 ? 22.841 5.506 -51.037 1.00 86.75 177 LEU A N 1
ATOM 1447 C CA . LEU A 1 177 ? 24.200 5.734 -50.526 1.00 86.75 177 LEU A CA 1
ATOM 1448 C C . LEU A 1 177 ? 25.201 5.992 -51.663 1.00 86.75 177 LEU A C 1
ATOM 1450 O O . LEU A 1 177 ? 26.003 6.921 -51.583 1.00 86.75 177 LEU A O 1
ATOM 1454 N N . PHE A 1 178 ? 25.135 5.194 -52.731 1.00 86.00 178 PHE A N 1
ATOM 1455 C CA . PHE A 1 178 ? 25.979 5.338 -53.916 1.00 86.00 178 PHE A CA 1
ATOM 1456 C C . PHE A 1 178 ? 25.752 6.679 -54.629 1.00 86.00 178 PHE A C 1
ATOM 1458 O O . PHE A 1 178 ? 26.721 7.371 -54.942 1.00 86.00 178 PHE A O 1
ATOM 1465 N N . MET A 1 179 ? 24.494 7.087 -54.817 1.00 84.06 179 MET A N 1
ATOM 1466 C CA . MET A 1 179 ? 24.162 8.367 -55.452 1.00 84.06 179 MET A CA 1
ATOM 1467 C C . MET A 1 179 ? 24.634 9.559 -54.613 1.00 84.06 179 MET A C 1
ATOM 1469 O O . MET A 1 179 ? 25.230 10.486 -55.156 1.00 84.06 179 MET A O 1
ATOM 1473 N N . ILE A 1 180 ? 24.438 9.531 -53.289 1.00 84.31 180 ILE A N 1
ATOM 1474 C CA . ILE A 1 180 ? 24.923 10.592 -52.387 1.00 84.31 180 ILE A CA 1
ATOM 1475 C C . ILE A 1 180 ? 26.456 10.682 -52.446 1.00 84.31 180 ILE A C 1
ATOM 1477 O O . ILE A 1 180 ? 27.016 11.773 -52.539 1.00 84.31 180 ILE A O 1
ATOM 1481 N N . MET A 1 181 ? 27.139 9.535 -52.458 1.00 85.50 181 MET A N 1
ATOM 1482 C CA . MET A 1 181 ? 28.596 9.460 -52.557 1.00 85.50 181 MET A CA 1
ATOM 1483 C C . MET A 1 181 ? 29.116 10.043 -53.884 1.00 85.50 181 MET A C 1
ATOM 1485 O O . MET A 1 181 ? 30.085 10.804 -53.878 1.00 85.50 181 MET A O 1
ATOM 1489 N N . LYS A 1 182 ? 28.463 9.742 -55.014 1.00 83.75 182 LYS A N 1
ATOM 1490 C CA . LYS A 1 182 ? 28.835 10.247 -56.349 1.00 83.75 182 LYS A CA 1
ATOM 1491 C C . LYS A 1 182 ? 28.537 11.732 -56.534 1.00 83.75 182 LYS A C 1
ATOM 1493 O O . LYS A 1 182 ? 29.377 12.463 -57.054 1.00 83.75 182 LYS A O 1
ATOM 1498 N N . ASN A 1 183 ? 27.400 12.189 -56.022 1.00 83.06 183 ASN A N 1
ATOM 1499 C CA . ASN A 1 183 ? 26.977 13.586 -56.105 1.00 83.06 183 ASN A CA 1
ATOM 1500 C C . ASN A 1 183 ? 27.756 14.514 -55.155 1.00 83.06 183 ASN A C 1
ATOM 1502 O O . ASN A 1 183 ? 27.603 15.728 -55.231 1.00 83.06 183 ASN A O 1
ATOM 1506 N N . SER A 1 184 ? 28.618 13.970 -54.286 1.00 80.50 184 SER A N 1
ATOM 1507 C CA . SER A 1 184 ? 29.450 14.755 -53.363 1.00 80.50 184 SER A CA 1
ATOM 1508 C C . SER A 1 184 ? 30.569 15.560 -54.044 1.00 80.50 184 SER A C 1
ATOM 1510 O O . SER A 1 184 ? 31.161 16.433 -53.417 1.00 80.50 184 SER A O 1
ATOM 1512 N N . GLY A 1 185 ? 30.897 15.265 -55.309 1.00 74.69 185 GLY A N 1
ATOM 1513 C CA . GLY A 1 185 ? 31.919 15.987 -56.080 1.00 74.69 185 GLY A CA 1
ATOM 1514 C C . GLY A 1 185 ? 33.375 15.719 -55.662 1.00 74.69 185 GLY A C 1
ATOM 1515 O O . GLY A 1 185 ? 34.303 16.229 -56.293 1.00 74.69 185 GLY A O 1
ATOM 1516 N N . HIS A 1 186 ? 33.616 14.900 -54.634 1.00 82.31 186 HIS A N 1
ATOM 1517 C CA . HIS A 1 186 ? 34.967 14.550 -54.192 1.00 82.31 186 HIS A CA 1
ATOM 1518 C C . HIS A 1 186 ? 35.593 13.460 -55.076 1.00 82.31 186 HIS A C 1
ATOM 1520 O O . HIS A 1 186 ? 34.928 12.500 -55.455 1.00 82.31 186 HIS A O 1
ATOM 1526 N N . LYS A 1 187 ? 36.896 13.570 -55.384 1.00 76.12 187 LYS A N 1
ATOM 1527 C CA . LYS A 1 187 ? 37.631 12.576 -56.201 1.00 76.12 187 LYS A CA 1
ATOM 1528 C C . LYS A 1 187 ? 38.147 11.383 -55.392 1.00 76.12 187 LYS A C 1
ATOM 1530 O O . LYS A 1 187 ? 38.292 10.289 -55.933 1.00 76.12 187 LYS A O 1
ATOM 1535 N N . LYS A 1 188 ? 38.468 11.586 -54.111 1.00 84.88 188 LYS A N 1
ATOM 1536 C CA . LYS A 1 188 ? 38.972 10.526 -53.229 1.00 84.88 188 LYS A CA 1
ATOM 1537 C C . LYS A 1 188 ? 37.807 9.825 -52.544 1.00 84.88 188 LYS A C 1
ATOM 1539 O O . LYS A 1 188 ? 36.943 10.474 -51.968 1.00 84.88 188 LYS A O 1
ATOM 1544 N N . LEU A 1 189 ? 37.843 8.494 -52.531 1.00 81.69 189 LEU A N 1
ATOM 1545 C CA . LEU A 1 189 ? 36.803 7.673 -51.907 1.00 81.69 189 LEU A CA 1
ATOM 1546 C C . LEU A 1 189 ? 36.640 7.957 -50.405 1.00 81.69 189 LEU A C 1
ATOM 1548 O O . LEU A 1 189 ? 35.534 7.871 -49.890 1.00 81.69 189 LEU A O 1
ATOM 1552 N N . GLN A 1 190 ? 37.722 8.292 -49.694 1.00 83.00 190 GLN A N 1
ATOM 1553 C CA . GLN A 1 190 ? 37.630 8.620 -48.268 1.00 83.00 190 GLN A CA 1
ATOM 1554 C C . GLN A 1 190 ? 36.803 9.891 -48.041 1.00 83.00 190 GLN A C 1
ATOM 1556 O O . GLN A 1 190 ? 35.848 9.858 -47.275 1.00 83.00 190 GLN A O 1
ATOM 1561 N N . ASP A 1 191 ? 37.099 10.951 -48.790 1.00 83.56 191 ASP A N 1
ATOM 1562 C CA . ASP A 1 191 ? 36.391 12.230 -48.707 1.00 83.56 191 ASP A CA 1
ATOM 1563 C C . ASP A 1 191 ? 34.904 12.078 -49.090 1.00 83.56 191 ASP A C 1
ATOM 1565 O O . ASP A 1 191 ? 34.028 12.704 -48.492 1.00 83.56 191 ASP A O 1
ATOM 1569 N N . GLN A 1 192 ? 34.598 11.189 -50.045 1.00 85.12 192 GLN A N 1
ATOM 1570 C CA . GLN A 1 192 ? 33.218 10.847 -50.404 1.00 85.12 192 GLN A CA 1
ATOM 1571 C C . GLN A 1 192 ? 32.469 10.142 -49.256 1.00 85.12 192 GLN A C 1
ATOM 1573 O O . GLN A 1 192 ? 31.297 10.432 -49.020 1.00 85.12 192 GLN A O 1
ATOM 1578 N N . ILE A 1 193 ? 33.130 9.237 -48.523 1.00 85.38 193 ILE A N 1
ATOM 1579 C CA . ILE A 1 193 ? 32.545 8.535 -47.367 1.00 85.38 193 ILE A CA 1
ATOM 1580 C C . ILE A 1 193 ? 32.380 9.476 -46.166 1.00 85.38 193 ILE A C 1
ATOM 1582 O O . ILE A 1 193 ? 31.373 9.393 -45.467 1.00 85.38 193 ILE A O 1
ATOM 1586 N N . ASP A 1 194 ? 33.310 10.406 -45.955 1.00 85.19 194 ASP A N 1
ATOM 1587 C CA . ASP A 1 194 ? 33.205 11.402 -44.884 1.00 85.19 194 ASP A CA 1
ATOM 1588 C C . ASP A 1 194 ? 32.046 12.382 -45.147 1.00 85.19 194 ASP A C 1
ATOM 1590 O O . ASP A 1 194 ? 31.315 12.757 -44.227 1.00 85.19 194 ASP A O 1
ATOM 1594 N N . SER A 1 195 ? 31.830 12.758 -46.414 1.00 86.31 195 SER A N 1
ATOM 1595 C CA . SER A 1 195 ? 30.670 13.548 -46.848 1.00 86.31 195 SER A CA 1
ATOM 1596 C C . SER A 1 195 ? 29.354 12.778 -46.664 1.00 86.31 195 SER A C 1
ATOM 1598 O O . SER A 1 195 ? 28.395 13.299 -46.092 1.00 86.31 195 SER A O 1
ATOM 1600 N N . LEU A 1 196 ? 29.341 11.493 -47.036 1.00 87.19 196 LEU A N 1
ATOM 1601 C CA . LEU A 1 196 ? 28.210 10.587 -46.824 1.00 87.19 196 LEU A CA 1
ATOM 1602 C C . LEU A 1 196 ? 27.855 10.440 -45.337 1.00 87.19 196 LEU A C 1
ATOM 1604 O O . LEU A 1 196 ? 26.679 10.454 -44.977 1.00 87.19 196 LEU A O 1
ATOM 1608 N N . GLN A 1 197 ? 28.862 10.340 -44.465 1.00 87.38 197 GLN A N 1
ATOM 1609 C CA . GLN A 1 197 ? 28.657 10.268 -43.022 1.00 87.38 197 GLN A CA 1
ATOM 1610 C C . GLN A 1 197 ? 27.992 11.541 -42.483 1.00 87.38 197 GLN A C 1
ATOM 1612 O O . GLN A 1 197 ? 27.029 11.433 -41.727 1.00 87.38 197 GLN A O 1
ATOM 1617 N N . LYS A 1 198 ? 28.442 12.730 -42.905 1.00 85.88 198 LYS A N 1
ATOM 1618 C CA . LYS A 1 198 ? 27.830 14.009 -42.498 1.00 85.88 198 LYS A CA 1
ATOM 1619 C C . LYS A 1 198 ? 26.377 14.134 -42.958 1.00 85.88 198 LYS A C 1
ATOM 1621 O O . LYS A 1 198 ? 25.536 14.618 -42.205 1.00 85.88 198 LYS A O 1
ATOM 1626 N N . GLU A 1 199 ? 26.070 13.687 -44.174 1.00 85.38 199 GLU A N 1
ATOM 1627 C CA . GLU A 1 199 ? 24.706 13.726 -44.712 1.00 85.38 199 GLU A CA 1
ATOM 1628 C C . GLU A 1 199 ? 23.768 12.768 -43.959 1.00 85.38 199 GLU A C 1
ATOM 1630 O O . GLU A 1 199 ? 22.621 13.113 -43.677 1.00 85.38 199 GLU A O 1
ATOM 1635 N N . ILE A 1 200 ? 24.256 11.591 -43.556 1.00 84.38 200 ILE A N 1
ATOM 1636 C CA . ILE A 1 200 ? 23.482 10.656 -42.728 1.00 84.38 200 ILE A CA 1
ATOM 1637 C C . ILE A 1 200 ? 23.286 11.219 -41.322 1.00 84.38 200 ILE A C 1
ATOM 1639 O O . ILE A 1 200 ? 22.155 11.230 -40.850 1.00 84.38 200 ILE A O 1
ATOM 1643 N N . GLU A 1 201 ? 24.338 11.752 -40.690 1.00 83.06 201 GLU A N 1
ATOM 1644 C CA . GLU A 1 201 ? 24.258 12.405 -39.373 1.00 83.06 201 GLU A CA 1
ATOM 1645 C C . GLU A 1 201 ? 23.226 13.552 -39.369 1.00 83.06 201 GLU A C 1
ATOM 1647 O O . GLU A 1 201 ? 22.468 13.699 -38.407 1.00 83.06 201 GLU A O 1
ATOM 1652 N N . LYS A 1 202 ? 23.134 14.312 -40.472 1.00 83.12 202 LYS A N 1
ATOM 1653 C CA . LYS A 1 202 ? 22.120 15.358 -40.676 1.00 83.12 202 LYS A CA 1
ATOM 1654 C C . LYS A 1 202 ? 20.704 14.789 -40.797 1.00 83.12 202 LYS A C 1
ATOM 1656 O O . LYS A 1 202 ? 19.778 15.349 -40.218 1.00 83.12 202 LYS A O 1
ATOM 1661 N N . ARG A 1 203 ? 20.516 13.691 -41.537 1.00 78.25 203 ARG A N 1
ATOM 1662 C CA . ARG A 1 203 ? 19.196 13.059 -41.743 1.00 78.25 203 ARG A CA 1
ATOM 1663 C C . ARG A 1 203 ? 18.685 12.296 -40.522 1.00 78.25 203 ARG A C 1
ATOM 1665 O O . ARG A 1 203 ? 17.477 12.125 -40.385 1.00 78.25 203 ARG A O 1
ATOM 1672 N N . THR A 1 204 ? 19.574 11.813 -39.657 1.00 72.75 204 THR A N 1
ATOM 1673 C CA . THR A 1 204 ? 19.211 11.020 -38.473 1.00 72.75 204 THR A CA 1
ATOM 1674 C C . THR A 1 204 ? 19.077 11.842 -37.188 1.00 72.75 204 THR A C 1
ATOM 1676 O O . THR A 1 204 ? 18.691 11.271 -36.163 1.00 72.75 204 THR A O 1
ATOM 1679 N N . GLU A 1 205 ? 19.379 13.149 -37.233 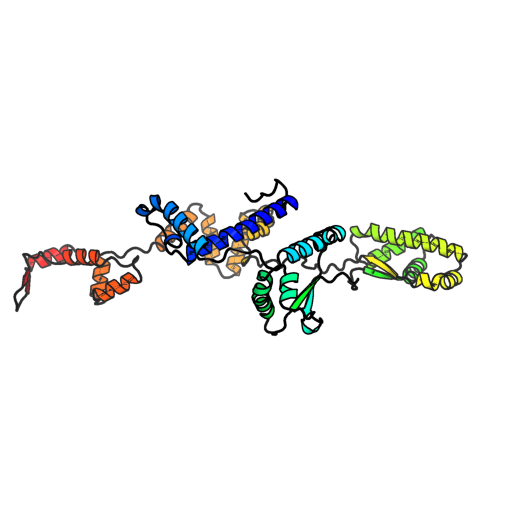1.00 70.50 205 GLU A N 1
ATOM 1680 C CA . GLU A 1 205 ? 19.394 14.068 -36.079 1.00 70.50 205 GLU A CA 1
ATOM 1681 C C . GLU A 1 205 ? 20.185 13.487 -34.887 1.00 70.50 205 GLU A C 1
ATOM 1683 O O . GLU A 1 205 ? 19.760 13.561 -33.736 1.00 70.50 205 GLU A O 1
ATOM 1688 N N . CYS A 1 206 ? 21.313 12.818 -35.156 1.00 61.66 206 CYS A N 1
ATOM 1689 C CA . CYS A 1 206 ? 22.022 12.032 -34.144 1.00 61.66 206 CYS A CA 1
ATOM 1690 C C . CYS A 1 206 ? 22.837 12.882 -33.155 1.00 61.66 206 CYS A C 1
ATOM 1692 O O . CYS A 1 206 ? 23.674 13.689 -33.545 1.00 61.66 206 CYS A O 1
ATOM 1694 N N . ASP A 1 207 ? 22.690 12.576 -31.863 1.00 59.94 207 ASP A N 1
ATOM 1695 C CA . ASP A 1 207 ? 23.642 12.940 -30.812 1.00 59.94 207 ASP A CA 1
ATOM 1696 C C . ASP A 1 207 ? 24.866 12.002 -30.875 1.00 59.94 207 ASP A C 1
ATOM 1698 O O . ASP A 1 207 ? 24.765 10.854 -31.330 1.00 59.94 207 ASP A O 1
ATOM 1702 N N . GLY A 1 208 ? 26.028 12.457 -30.398 1.00 62.38 208 GLY A N 1
ATOM 1703 C CA . GLY A 1 208 ? 27.346 11.835 -30.624 1.00 62.38 208 GLY A CA 1
ATOM 1704 C C . GLY A 1 208 ? 27.485 10.353 -30.228 1.00 62.38 208 GLY A C 1
ATOM 1705 O O . GLY A 1 208 ? 28.439 9.690 -30.632 1.00 62.38 208 GLY A O 1
ATOM 1706 N N . ARG A 1 209 ? 26.513 9.795 -29.497 1.00 66.81 209 ARG A N 1
ATOM 1707 C CA . ARG A 1 209 ? 26.457 8.397 -29.034 1.00 66.81 209 ARG A CA 1
ATOM 1708 C C . ARG A 1 209 ? 26.315 7.361 -30.154 1.00 66.81 209 ARG A C 1
ATOM 1710 O O . ARG A 1 209 ? 26.817 6.252 -30.002 1.00 66.81 209 ARG A O 1
ATOM 1717 N N . PHE A 1 210 ? 25.647 7.689 -31.265 1.00 70.25 210 PHE A N 1
ATOM 1718 C CA . PHE A 1 210 ? 25.408 6.733 -32.365 1.00 70.25 210 PHE A CA 1
ATOM 1719 C C . PHE A 1 210 ? 26.441 6.812 -33.492 1.00 70.25 210 PHE A C 1
ATOM 1721 O O . PHE A 1 210 ? 26.419 5.992 -34.413 1.00 70.25 210 PHE A O 1
ATOM 1728 N N . ARG A 1 211 ? 27.388 7.750 -33.396 1.00 76.88 211 ARG A N 1
ATOM 1729 C CA . ARG A 1 211 ? 28.402 8.004 -34.422 1.00 76.88 211 ARG A CA 1
ATOM 1730 C C . ARG A 1 211 ? 29.226 6.760 -34.749 1.00 76.88 211 ARG A C 1
ATOM 1732 O O . ARG A 1 211 ? 29.414 6.433 -35.914 1.00 76.88 211 ARG A O 1
ATOM 1739 N N . THR A 1 212 ? 29.620 6.001 -33.727 1.00 80.25 212 THR A N 1
ATOM 1740 C CA . THR A 1 212 ? 30.383 4.754 -33.892 1.00 80.25 212 THR A CA 1
ATOM 1741 C C . THR A 1 212 ? 29.607 3.696 -34.680 1.00 80.25 212 THR A C 1
ATOM 1743 O O . THR A 1 212 ? 30.185 3.022 -35.530 1.00 80.25 212 THR A O 1
ATOM 1746 N N . ALA A 1 213 ? 28.298 3.564 -34.446 1.00 78.44 213 ALA A N 1
ATOM 1747 C CA . ALA A 1 213 ? 27.457 2.588 -35.144 1.00 78.44 213 ALA A CA 1
ATOM 1748 C C . ALA A 1 213 ? 27.248 2.966 -36.622 1.00 78.44 213 ALA A C 1
ATOM 1750 O O . ALA A 1 213 ? 27.305 2.103 -37.504 1.00 78.44 213 ALA A O 1
ATOM 1751 N N . ILE A 1 214 ? 27.072 4.263 -36.901 1.00 82.81 214 ILE A N 1
ATOM 1752 C CA . ILE A 1 214 ? 26.999 4.792 -38.270 1.00 82.81 214 ILE A CA 1
ATOM 1753 C C . ILE A 1 214 ? 28.326 4.534 -38.995 1.00 82.81 214 ILE A C 1
ATOM 1755 O O . ILE A 1 214 ? 28.323 3.931 -40.068 1.00 82.81 214 ILE A O 1
ATOM 1759 N N . SER A 1 215 ? 29.466 4.880 -38.385 1.00 85.31 215 SER A N 1
ATOM 1760 C CA . SER A 1 215 ? 30.790 4.647 -38.976 1.00 85.31 215 SER A CA 1
ATOM 1761 C C . SER A 1 215 ? 31.075 3.162 -39.226 1.00 85.31 215 SER A C 1
ATOM 1763 O O . SER A 1 215 ? 31.607 2.813 -40.276 1.00 85.31 215 SER A O 1
ATOM 1765 N N . GLN A 1 216 ? 30.686 2.256 -38.323 1.00 84.88 216 GLN A N 1
ATOM 1766 C CA . GLN A 1 216 ? 30.827 0.809 -38.546 1.00 84.88 216 GLN A CA 1
ATOM 1767 C C . GLN A 1 216 ? 30.018 0.327 -39.757 1.00 84.88 216 GLN A C 1
ATOM 1769 O O . GLN A 1 216 ? 30.522 -0.453 -40.567 1.00 84.88 216 GLN A O 1
ATOM 1774 N N . THR A 1 217 ? 28.785 0.815 -39.907 1.00 85.81 217 THR A N 1
ATOM 1775 C CA . THR A 1 217 ? 27.906 0.462 -41.032 1.00 85.81 217 THR A CA 1
ATOM 1776 C C . THR A 1 217 ? 28.458 0.997 -42.355 1.00 85.81 217 THR A C 1
ATOM 1778 O O . THR A 1 217 ? 28.519 0.266 -43.344 1.00 85.81 217 THR A O 1
ATOM 1781 N N . LEU A 1 218 ? 28.953 2.238 -42.359 1.00 87.19 218 LEU A N 1
ATOM 1782 C CA . LEU A 1 218 ? 29.583 2.851 -43.530 1.00 87.19 218 LEU A CA 1
ATOM 1783 C C . LEU A 1 218 ? 30.914 2.198 -43.904 1.00 87.19 218 LEU A C 1
ATOM 1785 O O . LEU A 1 218 ? 31.200 2.044 -45.087 1.00 87.19 218 LEU A O 1
ATOM 1789 N N . ASN A 1 219 ? 31.705 1.745 -42.931 1.00 87.62 219 ASN A N 1
ATOM 1790 C CA . ASN A 1 219 ? 32.946 1.019 -43.202 1.00 87.62 219 ASN A CA 1
ATOM 1791 C C . ASN A 1 219 ? 32.687 -0.332 -43.881 1.00 87.62 219 ASN A C 1
ATOM 1793 O O . ASN A 1 219 ? 33.411 -0.697 -44.809 1.00 87.62 219 ASN A O 1
ATOM 1797 N N . ARG A 1 220 ? 31.628 -1.047 -43.473 1.00 87.00 220 ARG A N 1
ATOM 1798 C CA . ARG A 1 220 ? 31.186 -2.275 -44.157 1.00 87.00 220 ARG A CA 1
ATOM 1799 C C . ARG A 1 220 ? 30.746 -1.974 -45.587 1.00 87.00 220 ARG A C 1
ATOM 1801 O O . ARG A 1 220 ? 31.249 -2.593 -46.518 1.00 87.00 220 ARG A O 1
ATOM 1808 N N . PHE A 1 221 ? 29.902 -0.956 -45.769 1.00 88.69 221 PHE A N 1
ATOM 1809 C CA . PHE A 1 221 ? 29.488 -0.499 -47.098 1.00 88.69 221 PHE A CA 1
ATOM 1810 C C . PHE A 1 221 ? 30.683 -0.122 -47.987 1.00 88.69 221 PHE A C 1
ATOM 1812 O O . PHE A 1 221 ? 30.747 -0.543 -49.137 1.00 88.69 221 PHE A O 1
ATOM 1819 N N . LYS A 1 222 ? 31.662 0.618 -47.453 1.00 89.56 222 LYS A N 1
ATOM 1820 C CA . LYS A 1 222 ? 32.884 1.023 -48.162 1.00 89.56 222 LYS A CA 1
ATOM 1821 C C . LYS A 1 222 ? 33.706 -0.181 -48.627 1.00 89.56 222 LYS A C 1
ATOM 1823 O O . LYS A 1 222 ? 34.213 -0.173 -49.748 1.00 89.56 222 LYS A O 1
ATOM 1828 N N . SER A 1 223 ? 33.863 -1.190 -47.769 1.00 87.75 223 SER A N 1
ATOM 1829 C CA . SER A 1 223 ? 34.604 -2.412 -48.096 1.00 87.75 223 SER A CA 1
ATOM 1830 C C . SER A 1 223 ? 33.920 -3.188 -49.225 1.00 87.75 223 SER A C 1
ATOM 1832 O O . SER A 1 223 ? 34.558 -3.474 -50.242 1.00 87.75 223 SER A O 1
ATOM 1834 N N . ASP A 1 224 ? 32.609 -3.409 -49.100 1.00 88.25 224 ASP A N 1
ATOM 1835 C CA . ASP A 1 224 ? 31.794 -4.088 -50.112 1.00 88.25 224 ASP A CA 1
ATOM 1836 C C . ASP A 1 224 ? 31.797 -3.330 -51.445 1.00 88.25 224 ASP A C 1
ATOM 1838 O O . ASP A 1 224 ? 31.969 -3.923 -52.513 1.00 88.25 224 ASP A O 1
ATOM 1842 N N . TYR A 1 225 ? 31.642 -2.004 -51.383 1.00 89.38 225 TYR A N 1
ATOM 1843 C CA . TYR A 1 225 ? 31.678 -1.132 -52.548 1.00 89.38 225 TYR A CA 1
ATOM 1844 C C . TYR A 1 225 ? 33.012 -1.250 -53.283 1.00 89.38 225 TYR A C 1
ATOM 1846 O O . TYR A 1 225 ? 33.014 -1.443 -54.495 1.00 89.38 225 TYR A O 1
ATOM 1854 N N . LYS A 1 226 ? 34.148 -1.185 -52.574 1.00 88.50 226 LYS A N 1
ATOM 1855 C CA . LYS A 1 226 ? 35.478 -1.233 -53.197 1.00 88.50 226 LYS A CA 1
ATOM 1856 C C . LYS A 1 226 ? 35.696 -2.534 -53.972 1.00 88.50 226 LYS A C 1
ATOM 1858 O O . LYS A 1 226 ? 36.090 -2.481 -55.135 1.00 88.50 226 LYS A O 1
ATOM 1863 N N . SER A 1 227 ? 35.382 -3.675 -53.357 1.00 89.62 227 SER A N 1
ATOM 1864 C CA . SER A 1 227 ? 35.519 -4.987 -54.000 1.00 89.62 227 SER A CA 1
ATOM 1865 C C . SER A 1 227 ? 34.649 -5.093 -55.261 1.00 89.62 227 SER A C 1
ATOM 1867 O O . SER A 1 227 ? 35.119 -5.493 -56.327 1.00 89.62 227 SER A O 1
ATOM 1869 N N . ARG A 1 228 ? 33.389 -4.649 -55.178 1.00 88.19 228 ARG A N 1
ATOM 1870 C CA . ARG A 1 228 ? 32.440 -4.702 -56.302 1.00 88.19 228 ARG A CA 1
ATOM 1871 C C . ARG A 1 228 ? 32.758 -3.688 -57.402 1.00 88.19 228 ARG A C 1
ATOM 1873 O O . ARG A 1 228 ? 32.527 -3.971 -58.575 1.00 88.19 228 ARG A O 1
ATOM 1880 N N . TRP A 1 229 ? 33.310 -2.531 -57.042 1.00 87.69 229 TRP A N 1
ATOM 1881 C CA . TRP A 1 229 ? 33.762 -1.498 -57.974 1.00 87.69 229 TRP A CA 1
ATOM 1882 C C . TRP A 1 229 ? 34.969 -1.968 -58.794 1.00 87.69 229 TRP A C 1
ATOM 1884 O O . TRP A 1 229 ? 35.024 -1.757 -60.006 1.00 87.69 229 TRP A O 1
ATOM 1894 N N . GLU A 1 230 ? 35.907 -2.671 -58.156 1.00 88.12 230 GLU A N 1
ATOM 1895 C CA . GLU A 1 230 ? 37.046 -3.304 -58.828 1.00 88.12 230 GLU A CA 1
ATOM 1896 C C . GLU A 1 230 ? 36.588 -4.435 -59.766 1.00 88.12 230 GLU A C 1
ATOM 1898 O O . GLU A 1 230 ? 36.990 -4.457 -60.929 1.00 88.12 230 GLU A O 1
ATOM 1903 N N . ALA A 1 231 ? 35.653 -5.288 -59.331 1.00 86.69 231 ALA A N 1
ATOM 1904 C CA . ALA A 1 231 ? 35.063 -6.349 -60.162 1.00 86.69 231 ALA A CA 1
ATOM 1905 C C . ALA A 1 231 ? 34.233 -5.827 -61.359 1.00 86.69 231 ALA A C 1
ATOM 1907 O O . ALA A 1 231 ? 34.016 -6.531 -62.353 1.00 86.69 231 ALA A O 1
ATOM 1908 N N . ALA A 1 232 ? 33.764 -4.580 -61.286 1.00 87.56 232 ALA A N 1
ATOM 1909 C CA . ALA A 1 232 ? 33.094 -3.882 -62.380 1.00 87.56 232 ALA A CA 1
ATOM 1910 C C . ALA A 1 232 ? 34.066 -3.140 -63.317 1.00 87.56 232 ALA A C 1
ATOM 1912 O O . ALA A 1 232 ? 33.620 -2.449 -64.233 1.00 87.56 232 ALA A O 1
ATOM 1913 N N . HIS A 1 233 ? 35.382 -3.287 -63.120 1.00 86.19 233 HIS A N 1
ATOM 1914 C CA . HIS A 1 233 ? 36.429 -2.545 -63.833 1.00 86.19 233 HIS A CA 1
ATOM 1915 C C . HIS A 1 233 ? 36.286 -1.024 -63.712 1.00 86.19 233 HIS A C 1
ATOM 1917 O O . HIS A 1 233 ? 36.650 -0.289 -64.625 1.00 86.19 233 HIS A O 1
ATOM 1923 N N . ARG A 1 234 ? 35.763 -0.544 -62.576 1.00 83.81 234 ARG A N 1
ATOM 1924 C CA . ARG A 1 234 ? 35.575 0.887 -62.291 1.00 83.81 234 ARG A CA 1
ATOM 1925 C C . ARG A 1 234 ? 34.690 1.620 -63.310 1.00 83.81 234 ARG A C 1
ATOM 1927 O O . ARG A 1 234 ? 34.794 2.837 -63.440 1.00 83.81 234 ARG A O 1
ATOM 1934 N N . MET A 1 235 ? 33.833 0.888 -64.021 1.00 85.06 235 MET A N 1
ATOM 1935 C CA . MET A 1 235 ? 32.843 1.457 -64.934 1.00 85.06 235 MET A CA 1
ATOM 1936 C C . MET A 1 235 ? 31.479 1.492 -64.256 1.00 85.06 235 MET A C 1
ATOM 1938 O O . MET A 1 235 ? 31.034 0.489 -63.699 1.00 85.06 235 MET A O 1
ATOM 1942 N N . GLU A 1 236 ? 30.829 2.651 -64.307 1.00 83.50 236 GLU A N 1
ATOM 1943 C CA . GLU A 1 236 ? 29.589 2.913 -63.578 1.00 83.50 236 GLU A CA 1
ATOM 1944 C C . GLU A 1 236 ? 28.417 2.077 -64.088 1.00 83.50 236 GLU A C 1
ATOM 1946 O O . GLU A 1 236 ? 27.806 1.356 -63.302 1.00 83.50 236 GLU A O 1
ATOM 1951 N N . ASP A 1 237 ? 28.191 2.071 -65.401 1.00 84.00 237 ASP A N 1
ATOM 1952 C CA . ASP A 1 237 ? 27.111 1.296 -66.022 1.00 84.00 237 ASP A CA 1
ATOM 1953 C C . ASP A 1 237 ? 27.263 -0.198 -65.712 1.00 84.00 237 ASP A C 1
ATOM 1955 O O . ASP A 1 237 ? 26.359 -0.854 -65.193 1.00 84.00 237 ASP A O 1
ATOM 1959 N N . ARG A 1 238 ? 28.489 -0.718 -65.871 1.00 84.06 238 ARG A N 1
ATOM 1960 C CA . ARG A 1 238 ? 28.816 -2.118 -65.569 1.00 84.06 238 ARG A CA 1
ATOM 1961 C C . ARG A 1 238 ? 28.645 -2.459 -64.088 1.00 84.06 238 ARG A C 1
ATOM 1963 O O . ARG A 1 238 ? 28.325 -3.600 -63.754 1.00 84.06 238 ARG A O 1
ATOM 1970 N N . PHE A 1 239 ? 28.902 -1.505 -63.195 1.00 89.31 239 PHE A N 1
ATOM 1971 C CA . PHE A 1 239 ? 28.725 -1.684 -61.758 1.00 89.31 239 PHE A CA 1
ATOM 1972 C C . PHE A 1 239 ? 27.244 -1.760 -61.387 1.00 89.31 239 PHE A C 1
ATOM 1974 O O . PHE A 1 239 ? 26.861 -2.675 -60.650 1.00 89.31 239 PHE A O 1
ATOM 1981 N N . CYS A 1 240 ? 26.432 -0.844 -61.921 1.00 84.81 240 CYS A N 1
ATOM 1982 C CA . CYS A 1 240 ? 24.988 -0.786 -61.709 1.00 84.81 240 CYS A CA 1
ATOM 1983 C C . CYS A 1 240 ? 24.280 -2.039 -62.237 1.00 84.81 240 CYS A C 1
ATOM 1985 O O . CYS A 1 240 ? 23.446 -2.606 -61.527 1.00 84.81 240 CYS A O 1
ATOM 1987 N N . ASP A 1 241 ? 24.670 -2.521 -63.419 1.00 85.25 241 ASP A N 1
ATOM 1988 C CA . ASP A 1 241 ? 24.075 -3.712 -64.030 1.00 85.25 241 ASP A CA 1
ATOM 1989 C C . ASP A 1 241 ? 24.431 -4.992 -63.265 1.00 85.25 241 ASP A C 1
ATOM 1991 O O . ASP A 1 241 ? 23.555 -5.794 -62.936 1.00 85.25 241 ASP A O 1
ATOM 1995 N N . LYS A 1 242 ? 25.711 -5.176 -62.907 1.00 87.12 242 LYS A N 1
ATOM 1996 C CA . LYS A 1 242 ? 26.171 -6.389 -62.206 1.00 87.12 242 LYS A CA 1
ATOM 1997 C C . LYS A 1 242 ? 25.738 -6.463 -60.741 1.00 87.12 242 LYS A C 1
ATOM 1999 O O . LYS A 1 242 ? 25.636 -7.561 -60.202 1.00 87.12 242 LYS A O 1
ATOM 2004 N N . ASN A 1 243 ? 25.526 -5.328 -60.073 1.00 88.31 243 ASN A N 1
ATOM 2005 C CA . ASN A 1 243 ? 25.246 -5.280 -58.632 1.00 88.31 243 ASN A CA 1
ATOM 2006 C C . ASN A 1 243 ? 23.828 -4.803 -58.306 1.00 88.31 243 ASN A C 1
ATOM 2008 O O . ASN A 1 243 ? 23.583 -4.383 -57.177 1.00 88.31 243 ASN A O 1
ATOM 2012 N N . LYS A 1 244 ? 22.889 -4.887 -59.255 1.00 86.56 244 LYS A N 1
ATOM 2013 C CA . LYS A 1 244 ? 21.507 -4.413 -59.090 1.00 86.56 244 LYS A CA 1
ATOM 2014 C C . LYS A 1 244 ? 20.840 -4.943 -57.815 1.00 86.56 244 LYS A C 1
ATOM 2016 O O . LYS A 1 244 ? 20.391 -4.158 -56.989 1.00 86.56 244 LYS A O 1
ATOM 2021 N N . THR A 1 245 ? 20.893 -6.257 -57.592 1.00 84.69 245 THR A N 1
ATOM 2022 C CA . THR A 1 245 ? 20.323 -6.899 -56.394 1.00 84.69 245 THR A CA 1
ATOM 2023 C C . THR A 1 245 ? 20.973 -6.420 -55.098 1.00 84.69 245 THR A C 1
ATOM 2025 O O . THR A 1 245 ? 20.291 -6.266 -54.095 1.00 84.69 245 THR A O 1
ATOM 2028 N N . TRP A 1 246 ? 22.279 -6.135 -55.107 1.00 88.31 246 TRP A N 1
ATOM 2029 C CA . TRP A 1 246 ? 22.983 -5.579 -53.952 1.00 88.31 246 TRP A CA 1
ATOM 2030 C C . TRP A 1 246 ? 22.629 -4.102 -53.738 1.00 88.31 246 TRP A C 1
ATOM 2032 O O . TRP A 1 246 ? 22.384 -3.701 -52.607 1.00 88.31 246 TRP A O 1
ATOM 2042 N N . LEU A 1 247 ? 22.526 -3.293 -54.794 1.00 85.75 247 LEU A N 1
ATOM 2043 C CA . LEU A 1 247 ? 22.149 -1.877 -54.698 1.00 85.75 247 LEU A CA 1
ATOM 2044 C C . LEU A 1 247 ? 20.740 -1.675 -54.129 1.00 85.75 247 LEU A C 1
ATOM 2046 O O . LEU A 1 247 ? 20.515 -0.720 -53.383 1.00 85.75 247 LEU A O 1
ATOM 2050 N N . ASP A 1 248 ? 19.831 -2.600 -54.422 1.00 85.00 248 ASP A N 1
ATOM 2051 C CA . ASP A 1 248 ? 18.438 -2.537 -53.980 1.00 85.00 248 ASP A CA 1
ATOM 2052 C C . ASP A 1 248 ? 18.250 -3.042 -52.528 1.00 85.00 248 ASP A C 1
ATOM 2054 O O . ASP A 1 248 ? 17.171 -2.914 -51.954 1.00 85.00 248 ASP A O 1
ATOM 2058 N N . THR A 1 249 ? 19.305 -3.557 -51.876 1.00 86.62 249 THR A N 1
ATOM 2059 C CA . THR A 1 249 ? 19.244 -3.931 -50.450 1.00 86.62 249 THR A CA 1
ATOM 2060 C C . THR A 1 249 ? 19.410 -2.723 -49.525 1.00 86.62 249 THR A C 1
ATOM 2062 O O . THR A 1 249 ? 20.357 -1.937 -49.649 1.00 86.62 249 THR A O 1
ATOM 2065 N N . SER A 1 250 ? 18.533 -2.617 -48.526 1.00 86.06 250 SER A N 1
ATOM 2066 C CA . SER A 1 250 ? 18.538 -1.534 -47.535 1.00 86.06 250 SER A CA 1
ATOM 2067 C C . SER A 1 250 ? 19.559 -1.742 -46.412 1.00 86.06 250 SER A C 1
ATOM 2069 O O . SER A 1 250 ? 19.833 -2.868 -45.992 1.00 86.06 250 SER A O 1
ATOM 2071 N N . LEU A 1 251 ? 20.118 -0.639 -45.914 1.00 85.88 251 LEU A N 1
ATOM 2072 C CA . LEU A 1 251 ? 20.875 -0.553 -44.666 1.00 85.88 251 LEU A CA 1
ATOM 2073 C C . LEU A 1 251 ? 20.059 0.215 -43.626 1.00 85.88 251 LEU A C 1
ATOM 2075 O O . LEU A 1 251 ? 19.351 1.161 -43.964 1.00 85.88 251 LEU A O 1
ATOM 2079 N N . SER A 1 252 ? 20.168 -0.194 -42.365 1.00 82.56 252 SER A N 1
ATOM 2080 C CA . SER A 1 252 ? 19.488 0.443 -41.237 1.00 82.56 252 SER A CA 1
ATOM 2081 C C . SER A 1 252 ? 20.434 1.362 -40.467 1.00 82.56 252 SER A C 1
ATOM 2083 O O . SER A 1 252 ? 21.498 0.920 -40.027 1.00 82.56 252 SER A O 1
ATOM 2085 N N . PHE A 1 253 ? 20.008 2.597 -40.223 1.00 81.56 253 PHE A N 1
ATOM 2086 C CA . PHE A 1 253 ? 20.702 3.575 -39.389 1.00 81.56 253 PHE A CA 1
ATOM 2087 C C . PHE A 1 253 ? 19.817 3.980 -38.199 1.00 81.56 253 PHE A C 1
ATOM 2089 O O . PHE A 1 253 ? 18.617 4.171 -38.384 1.00 81.56 253 PHE A O 1
ATOM 2096 N N . PRO A 1 254 ? 20.354 4.117 -36.975 1.00 72.69 254 PRO A N 1
ATOM 2097 C CA . PRO A 1 254 ? 19.566 4.532 -35.810 1.00 72.69 254 PRO A CA 1
ATOM 2098 C C . PRO A 1 254 ? 19.113 6.002 -35.919 1.00 72.69 254 PRO A C 1
ATOM 2100 O O . PRO A 1 254 ? 19.912 6.859 -36.284 1.00 72.69 254 PRO A O 1
ATOM 2103 N N . THR A 1 255 ? 17.856 6.311 -35.570 1.00 65.75 255 THR A N 1
ATOM 2104 C CA . THR A 1 255 ? 17.306 7.689 -35.551 1.00 65.75 255 THR A CA 1
ATOM 2105 C C . THR A 1 255 ? 16.879 8.130 -34.155 1.00 65.75 255 THR A C 1
ATOM 2107 O O . THR A 1 255 ? 16.319 7.333 -33.401 1.00 65.75 255 THR A O 1
ATOM 2110 N N . LEU A 1 256 ? 17.042 9.419 -33.835 1.00 61.88 256 LEU A N 1
ATOM 2111 C CA . LEU A 1 256 ? 16.574 10.025 -32.582 1.00 61.88 256 LEU A CA 1
ATOM 2112 C C . LEU A 1 256 ? 15.150 10.600 -32.693 1.00 61.88 256 LEU A C 1
ATOM 2114 O O . LEU A 1 256 ? 14.918 11.765 -32.397 1.00 61.88 256 LEU A O 1
ATOM 2118 N N . LYS A 1 257 ? 14.138 9.781 -33.004 1.00 49.03 257 LYS A N 1
ATOM 2119 C CA . LYS A 1 257 ? 12.753 10.148 -32.649 1.00 49.03 257 LYS A CA 1
ATOM 2120 C C . LYS A 1 257 ? 12.415 9.600 -31.274 1.00 49.03 257 LYS A C 1
ATOM 2122 O O . LYS A 1 257 ? 11.588 8.710 -31.109 1.00 49.03 257 LYS A O 1
ATOM 2127 N N . ILE A 1 258 ? 13.039 10.183 -30.250 1.00 46.62 258 ILE A N 1
ATOM 2128 C CA . ILE A 1 258 ? 12.586 9.998 -28.872 1.00 46.62 258 ILE A CA 1
ATOM 2129 C C . ILE A 1 258 ? 11.266 10.772 -28.727 1.00 46.62 258 ILE A C 1
ATOM 2131 O O . ILE A 1 258 ? 11.219 11.848 -28.134 1.00 46.62 258 ILE A O 1
ATOM 2135 N N . LYS A 1 259 ? 10.141 10.195 -29.176 1.00 41.62 259 LYS A N 1
ATOM 2136 C CA . LYS A 1 259 ? 8.958 10.309 -28.321 1.00 41.62 259 LYS A CA 1
ATOM 2137 C C . LYS A 1 259 ? 9.409 9.633 -27.043 1.00 41.62 259 LYS A C 1
ATOM 2139 O O . LYS A 1 259 ? 9.658 8.431 -27.055 1.00 41.62 259 LYS A O 1
ATOM 2144 N N . ARG A 1 260 ? 9.642 10.412 -25.984 1.00 39.81 260 ARG A N 1
ATOM 2145 C CA . ARG A 1 260 ? 9.875 9.857 -24.653 1.00 39.81 260 ARG A CA 1
ATOM 2146 C C . ARG A 1 260 ? 8.655 8.991 -24.385 1.00 39.81 260 ARG A C 1
ATOM 2148 O O . ARG A 1 260 ? 7.615 9.513 -23.994 1.00 39.81 260 ARG A O 1
ATOM 2155 N N . SER A 1 261 ? 8.744 7.691 -24.664 1.00 41.44 261 SER A N 1
ATOM 2156 C CA . SER A 1 261 ? 7.798 6.768 -24.087 1.00 41.44 261 SER A CA 1
ATOM 2157 C C . SER A 1 261 ? 7.987 6.997 -22.600 1.00 41.44 261 SER A C 1
ATOM 2159 O O . SER A 1 261 ? 9.109 7.009 -22.080 1.00 41.44 261 SER A O 1
ATOM 2161 N N . ILE A 1 262 ? 6.901 7.351 -21.933 1.00 46.72 262 ILE A N 1
ATOM 2162 C CA . ILE A 1 262 ? 6.859 7.404 -20.483 1.00 46.72 262 ILE A CA 1
ATOM 2163 C C . ILE A 1 262 ? 6.969 5.933 -20.069 1.00 46.72 262 ILE A C 1
ATOM 2165 O O . ILE A 1 262 ? 5.982 5.261 -19.809 1.00 46.72 262 ILE A O 1
ATOM 2169 N N . SER A 1 263 ? 8.176 5.377 -20.175 1.00 45.25 263 SER A N 1
ATOM 2170 C CA . SER A 1 263 ? 8.442 3.975 -19.922 1.00 45.25 263 SER A CA 1
ATOM 2171 C C . SER A 1 263 ? 8.593 3.851 -18.416 1.00 45.25 263 SER A C 1
ATOM 2173 O O . SER A 1 263 ? 9.559 4.346 -17.829 1.00 45.25 263 SER A O 1
ATOM 2175 N N . GLY A 1 264 ? 7.593 3.249 -17.790 1.00 52.94 264 GLY A N 1
ATOM 2176 C CA . GLY A 1 264 ? 7.515 3.063 -16.353 1.00 52.94 264 GLY A CA 1
ATOM 2177 C C . GLY A 1 264 ? 6.068 2.934 -15.909 1.00 52.94 264 GLY A C 1
ATOM 2178 O O . GLY A 1 264 ? 5.146 3.336 -16.615 1.00 52.94 264 GLY A O 1
ATOM 2179 N N . ARG A 1 265 ? 5.869 2.384 -14.708 1.00 54.28 265 ARG A N 1
ATOM 2180 C CA . ARG A 1 265 ? 4.574 2.444 -14.025 1.00 54.28 265 ARG A CA 1
ATOM 2181 C C . ARG A 1 265 ? 4.069 3.895 -14.069 1.00 54.28 265 ARG A C 1
ATOM 2183 O O . ARG A 1 265 ? 4.855 4.772 -13.691 1.00 54.28 265 ARG A O 1
ATOM 2190 N N . PRO A 1 266 ? 2.803 4.154 -14.453 1.00 64.75 266 PRO A N 1
ATOM 2191 C CA . PRO A 1 266 ? 2.245 5.498 -14.453 1.00 64.75 266 PRO A CA 1
ATOM 2192 C C . PRO A 1 266 ? 2.561 6.184 -13.129 1.00 64.75 266 PRO A C 1
ATOM 2194 O O . PRO A 1 266 ? 2.259 5.661 -12.047 1.00 64.75 266 PRO A O 1
ATOM 2197 N N . ALA A 1 267 ? 3.258 7.316 -13.205 1.00 67.56 267 ALA A N 1
ATOM 2198 C CA . ALA A 1 267 ? 3.622 8.047 -12.010 1.00 67.56 267 ALA A CA 1
ATOM 2199 C C . ALA A 1 267 ? 2.326 8.530 -11.363 1.00 67.56 267 ALA A C 1
ATOM 2201 O O . ALA A 1 267 ? 1.621 9.368 -11.920 1.00 67.56 267 ALA A O 1
ATOM 2202 N N . LYS A 1 268 ? 2.011 8.002 -10.174 1.00 79.31 268 LYS A N 1
ATOM 2203 C CA . LYS A 1 268 ? 0.873 8.506 -9.404 1.00 79.31 268 LYS A CA 1
ATOM 2204 C C . LYS A 1 268 ? 1.015 10.024 -9.238 1.00 79.31 268 LYS A C 1
ATOM 2206 O O . LYS A 1 268 ? 2.143 10.478 -8.973 1.00 79.31 268 LYS A O 1
ATOM 2211 N N . PRO A 1 269 ? -0.088 10.790 -9.326 1.00 86.38 269 PRO A N 1
ATOM 2212 C CA . PRO A 1 269 ? -0.094 12.202 -8.970 1.00 86.38 269 PRO A CA 1
ATOM 2213 C C . PRO A 1 269 ? 0.565 12.421 -7.606 1.00 86.38 269 PRO A C 1
ATOM 2215 O O . PRO A 1 269 ? 0.558 11.524 -6.750 1.00 86.38 269 PRO A O 1
ATOM 2218 N N . PHE A 1 270 ? 1.175 13.591 -7.399 1.00 87.88 270 PHE A N 1
ATOM 2219 C CA . PHE A 1 270 ? 1.862 13.894 -6.142 1.00 87.88 270 PHE A CA 1
ATOM 2220 C C . PHE A 1 270 ? 0.938 13.644 -4.945 1.00 87.88 270 PHE A C 1
ATOM 2222 O O . PHE A 1 270 ? 1.330 12.902 -4.049 1.00 87.88 270 PHE A O 1
ATOM 2229 N N . GLU A 1 271 ? -0.315 14.105 -5.002 1.00 88.12 271 GLU A N 1
ATOM 2230 C CA . GLU A 1 271 ? -1.279 13.960 -3.904 1.00 88.12 271 GLU A CA 1
ATOM 2231 C C . GLU A 1 271 ? -1.607 12.518 -3.525 1.00 88.12 271 GLU A C 1
ATOM 2233 O O . GLU A 1 271 ? -1.664 12.195 -2.339 1.00 88.12 271 GLU A O 1
ATOM 2238 N N . GLN A 1 272 ? -1.700 11.633 -4.518 1.00 87.19 272 GLN A N 1
ATOM 2239 C CA . GLN A 1 272 ? -2.030 10.214 -4.347 1.00 87.19 272 GLN A CA 1
ATOM 2240 C C . GLN A 1 272 ? -0.800 9.335 -4.044 1.00 87.19 272 GLN A C 1
ATOM 2242 O O . GLN A 1 272 ? -0.898 8.107 -3.948 1.00 87.19 272 GLN A O 1
ATOM 2247 N N . SER A 1 273 ? 0.391 9.934 -3.949 1.00 90.00 273 SER A N 1
ATOM 2248 C CA . SER A 1 273 ? 1.637 9.228 -3.640 1.00 90.00 273 SER A CA 1
ATOM 2249 C C . SER A 1 273 ? 1.803 9.029 -2.126 1.00 90.00 273 SER A C 1
ATOM 2251 O O . SER A 1 273 ? 1.435 9.889 -1.330 1.00 90.00 273 SER A O 1
ATOM 2253 N N . THR A 1 274 ? 2.424 7.921 -1.707 1.00 89.19 274 THR A N 1
ATOM 2254 C CA . THR A 1 274 ? 2.757 7.695 -0.287 1.00 89.19 274 THR A CA 1
ATOM 2255 C C . THR A 1 274 ? 3.82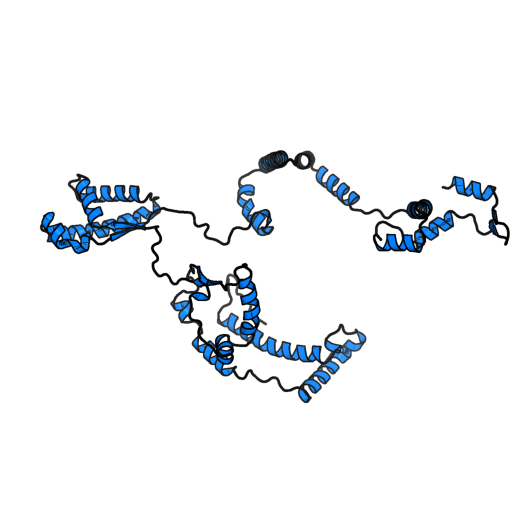2 8.682 0.204 1.00 89.19 274 THR A C 1
ATOM 2257 O O . THR A 1 274 ? 4.631 9.179 -0.584 1.00 89.19 274 THR A O 1
ATOM 2260 N N . ASN A 1 275 ? 3.894 8.918 1.520 1.00 90.88 275 ASN A N 1
ATOM 2261 C CA . ASN A 1 275 ? 4.867 9.845 2.124 1.00 90.88 275 ASN A CA 1
ATOM 2262 C C . ASN A 1 275 ? 6.322 9.543 1.730 1.00 90.88 275 ASN A C 1
ATOM 2264 O O . ASN A 1 275 ? 7.102 10.462 1.482 1.00 90.88 275 ASN A O 1
ATOM 2268 N N . ARG A 1 276 ? 6.684 8.259 1.607 1.00 87.88 276 ARG A N 1
ATOM 2269 C CA . ARG A 1 276 ? 8.009 7.834 1.129 1.00 87.88 276 ARG A CA 1
ATOM 2270 C C . ARG A 1 276 ? 8.297 8.352 -0.283 1.00 87.88 276 ARG A C 1
ATOM 2272 O O . ARG A 1 276 ? 9.364 8.907 -0.523 1.00 87.88 276 ARG A O 1
ATOM 2279 N N . ILE A 1 277 ? 7.338 8.200 -1.195 1.00 87.81 277 ILE A N 1
ATOM 2280 C CA . ILE A 1 277 ? 7.473 8.631 -2.591 1.00 87.81 277 ILE A CA 1
ATOM 2281 C C . ILE A 1 277 ? 7.459 10.161 -2.686 1.00 87.81 277 ILE A C 1
ATOM 2283 O O . ILE A 1 277 ? 8.268 10.720 -3.420 1.00 87.81 277 ILE A O 1
ATOM 2287 N N . LYS A 1 278 ? 6.608 10.853 -1.912 1.00 92.69 278 LYS A N 1
ATOM 2288 C CA . LYS A 1 278 ? 6.601 12.327 -1.841 1.00 92.69 278 LYS A CA 1
ATOM 2289 C C . LYS A 1 278 ? 7.982 12.870 -1.441 1.00 92.69 278 LYS A C 1
ATOM 2291 O O . LYS A 1 278 ? 8.501 13.748 -2.122 1.00 92.69 278 LYS A O 1
ATOM 2296 N N . ARG A 1 279 ? 8.628 12.288 -0.417 1.00 91.12 279 ARG A N 1
ATOM 2297 C CA . ARG A 1 279 ? 9.993 12.663 0.021 1.00 91.12 279 ARG A CA 1
ATOM 2298 C C . ARG A 1 279 ? 11.064 12.425 -1.044 1.00 91.12 279 ARG A C 1
ATOM 2300 O O . ARG A 1 279 ? 12.013 13.204 -1.126 1.00 91.12 279 ARG A O 1
ATOM 2307 N N . GLN A 1 280 ? 10.931 11.347 -1.818 1.00 89.75 280 GLN A N 1
ATOM 2308 C CA . GLN A 1 280 ? 11.836 11.043 -2.926 1.00 89.75 280 GLN A CA 1
ATOM 2309 C C . GLN A 1 280 ? 11.667 12.060 -4.060 1.00 89.75 280 GLN A C 1
ATOM 2311 O O . GLN A 1 280 ? 12.654 12.639 -4.499 1.00 89.75 280 GLN A O 1
ATOM 2316 N N . LYS A 1 281 ? 10.423 12.326 -4.480 1.00 90.12 281 LYS A N 1
ATOM 2317 C CA . LYS A 1 281 ? 10.102 13.300 -5.535 1.00 90.12 281 LYS A CA 1
ATOM 2318 C C . LYS A 1 281 ? 10.589 14.713 -5.194 1.00 90.12 281 LYS A C 1
ATOM 2320 O O . LYS A 1 281 ? 11.087 15.401 -6.071 1.00 90.12 281 LYS A O 1
ATOM 2325 N N . THR A 1 282 ? 10.501 15.134 -3.930 1.00 93.38 282 THR A N 1
ATOM 2326 C CA . THR A 1 282 ? 11.002 16.448 -3.479 1.00 93.38 282 THR A CA 1
ATOM 2327 C C . THR A 1 282 ? 12.476 16.439 -3.062 1.00 93.38 282 THR A C 1
ATOM 2329 O O . THR A 1 282 ? 12.959 17.423 -2.507 1.00 93.38 282 THR A O 1
ATOM 2332 N N . SER A 1 283 ? 13.213 15.338 -3.258 1.00 92.25 283 SER A N 1
ATOM 2333 C CA . SER A 1 283 ? 14.602 15.238 -2.790 1.00 92.25 283 SER A CA 1
ATOM 2334 C C . SER A 1 283 ? 15.540 16.201 -3.504 1.00 92.25 283 SER A C 1
ATOM 2336 O O . SER A 1 283 ? 16.469 16.687 -2.870 1.00 92.25 283 SER A O 1
ATOM 2338 N N . GLU A 1 284 ? 15.345 16.417 -4.800 1.00 92.56 284 GLU A N 1
ATOM 2339 C CA . GLU A 1 284 ? 16.186 17.319 -5.585 1.00 92.56 284 GLU A CA 1
ATOM 2340 C C . GLU A 1 284 ? 15.936 18.766 -5.163 1.00 92.56 284 GLU A C 1
ATOM 2342 O O . GLU A 1 284 ? 16.862 19.427 -4.709 1.00 92.56 284 GLU A O 1
ATOM 2347 N N . LEU A 1 285 ? 14.663 19.177 -5.127 1.00 91.56 285 LEU A N 1
ATOM 2348 C CA . LEU A 1 285 ? 14.234 20.508 -4.691 1.00 91.56 285 LEU A CA 1
ATOM 2349 C C . LEU A 1 285 ? 14.756 20.888 -3.292 1.00 91.56 285 LEU A C 1
ATOM 2351 O O . LEU A 1 285 ? 15.185 22.013 -3.071 1.00 91.56 285 LEU A O 1
ATOM 2355 N N . ARG A 1 286 ? 14.761 19.945 -2.338 1.00 92.12 286 ARG A N 1
ATOM 2356 C CA . ARG A 1 286 ? 15.281 20.188 -0.977 1.00 92.12 286 ARG A CA 1
ATOM 2357 C C . ARG A 1 286 ? 16.803 20.306 -0.905 1.00 92.12 286 ARG A C 1
ATOM 2359 O O . ARG A 1 286 ? 17.308 20.842 0.073 1.00 92.12 286 ARG A O 1
ATOM 2366 N N . LYS A 1 287 ? 17.525 19.739 -1.874 1.00 92.38 287 LYS A N 1
ATOM 2367 C CA . LYS A 1 287 ? 18.990 19.830 -1.952 1.00 92.38 287 LYS A CA 1
ATOM 2368 C C . LYS A 1 287 ? 19.429 21.080 -2.705 1.00 92.38 287 LYS A C 1
ATOM 2370 O O . LYS A 1 287 ? 20.442 21.661 -2.344 1.00 92.38 287 LYS A O 1
ATOM 2375 N N . SER A 1 288 ? 18.690 21.456 -3.747 1.00 92.94 288 SER A N 1
ATOM 2376 C CA . SER A 1 288 ? 19.034 22.571 -4.628 1.00 92.94 288 SER A CA 1
ATOM 2377 C C . SER A 1 288 ? 18.644 23.933 -4.069 1.00 92.94 288 SER A C 1
ATOM 2379 O O . SER A 1 288 ? 19.273 24.921 -4.427 1.00 92.94 288 SER A O 1
ATOM 2381 N N . THR A 1 289 ? 17.593 24.007 -3.247 1.00 94.12 289 THR A N 1
ATOM 2382 C CA . THR A 1 289 ? 16.949 25.283 -2.911 1.00 94.12 289 THR A CA 1
ATOM 2383 C C . THR A 1 289 ? 16.956 25.535 -1.401 1.00 94.12 289 THR A C 1
ATOM 2385 O O . THR A 1 289 ? 16.527 24.662 -0.637 1.00 94.12 289 THR A O 1
ATOM 2388 N N . PRO A 1 290 ? 17.415 26.717 -0.943 1.00 93.44 290 PRO A N 1
ATOM 2389 C CA . PRO A 1 290 ? 17.442 27.065 0.472 1.00 93.44 290 PRO A CA 1
ATOM 2390 C C . PRO A 1 290 ? 16.031 27.331 1.025 1.00 93.44 290 PRO A C 1
ATOM 2392 O O . PRO A 1 290 ? 15.093 27.678 0.304 1.00 93.44 290 PRO A O 1
ATOM 2395 N N . LEU A 1 291 ? 15.874 27.182 2.344 1.00 89.19 291 LEU A N 1
ATOM 2396 C CA . LEU A 1 291 ? 14.576 27.286 3.023 1.00 89.19 291 LEU A CA 1
ATOM 2397 C C . LEU A 1 291 ? 13.840 28.626 2.790 1.00 89.19 291 LEU A C 1
ATOM 2399 O O . LEU A 1 291 ? 12.641 28.565 2.513 1.00 89.19 291 LEU A O 1
ATOM 2403 N N . PRO A 1 292 ? 14.486 29.812 2.847 1.00 90.94 292 PRO A N 1
ATOM 2404 C CA . PRO A 1 292 ? 13.791 31.087 2.640 1.00 90.94 292 PRO A CA 1
ATOM 2405 C C . PRO A 1 292 ? 13.140 31.208 1.255 1.00 90.94 292 PRO A C 1
ATOM 2407 O O . PRO A 1 292 ? 12.021 31.706 1.137 1.00 90.94 292 PRO A O 1
ATOM 2410 N N . GLU A 1 293 ? 13.794 30.687 0.215 1.00 91.38 293 GLU A N 1
ATOM 2411 C CA . GLU A 1 293 ? 13.255 30.678 -1.149 1.00 91.38 293 GLU A CA 1
ATOM 2412 C C . GLU A 1 293 ? 12.047 29.742 -1.274 1.00 91.38 293 GLU A C 1
ATOM 2414 O O . GLU A 1 293 ? 11.029 30.114 -1.859 1.00 91.38 293 GLU A O 1
ATOM 2419 N N . LEU A 1 294 ? 12.112 28.551 -0.665 1.00 92.56 294 LEU A N 1
ATOM 2420 C CA . LEU A 1 294 ? 10.986 27.610 -0.639 1.00 92.56 294 LEU A CA 1
ATOM 2421 C C . LEU A 1 294 ? 9.779 28.186 0.106 1.00 92.56 294 LEU A C 1
ATOM 2423 O O . LEU A 1 294 ? 8.638 28.025 -0.334 1.00 92.56 294 LEU A O 1
ATOM 2427 N N . VAL A 1 295 ? 10.023 28.880 1.217 1.00 91.50 295 VAL A N 1
ATOM 2428 C CA . VAL A 1 295 ? 8.989 29.580 1.985 1.00 91.50 295 VAL A CA 1
ATOM 2429 C C . VAL A 1 295 ? 8.329 30.653 1.129 1.00 91.50 295 VAL A C 1
ATOM 2431 O O . VAL A 1 295 ? 7.102 30.677 1.019 1.00 91.50 295 VAL A O 1
ATOM 2434 N N . TYR A 1 296 ? 9.122 31.523 0.505 1.00 92.12 296 TYR A N 1
ATOM 2435 C CA . TYR A 1 296 ? 8.596 32.619 -0.300 1.00 92.12 296 TYR A CA 1
ATOM 2436 C C . TYR A 1 296 ? 7.797 32.099 -1.505 1.00 92.12 296 TYR A C 1
ATOM 2438 O O . TYR A 1 296 ? 6.663 32.527 -1.732 1.00 92.12 296 TYR A O 1
ATOM 2446 N N . ALA A 1 297 ? 8.320 31.093 -2.214 1.00 93.19 297 ALA A N 1
ATOM 2447 C CA . ALA A 1 297 ? 7.612 30.431 -3.309 1.00 93.19 297 ALA A CA 1
ATOM 2448 C C . ALA A 1 297 ? 6.273 29.821 -2.852 1.00 93.19 297 ALA A C 1
ATOM 2450 O O . ALA A 1 297 ? 5.260 29.939 -3.548 1.00 93.19 297 ALA A O 1
ATOM 2451 N N . THR A 1 298 ? 6.244 29.219 -1.659 1.00 93.62 298 THR A N 1
ATOM 2452 C CA . THR A 1 298 ? 5.019 28.664 -1.062 1.00 93.62 298 THR A CA 1
ATOM 2453 C C . THR A 1 298 ? 3.995 29.762 -0.770 1.00 93.62 298 THR A C 1
ATOM 2455 O O . THR A 1 298 ? 2.826 29.613 -1.124 1.00 93.62 298 THR A O 1
ATOM 2458 N N . GLN A 1 299 ? 4.414 30.895 -0.196 1.00 93.62 299 GLN A N 1
ATOM 2459 C CA . GLN A 1 299 ? 3.528 32.036 0.067 1.00 93.62 299 GLN A CA 1
ATOM 2460 C C . GLN A 1 299 ? 2.897 32.583 -1.218 1.00 93.62 299 GLN A C 1
ATOM 2462 O O . GLN A 1 299 ? 1.686 32.802 -1.272 1.00 93.62 299 GLN A O 1
ATOM 2467 N N . VAL A 1 300 ? 3.698 32.771 -2.272 1.00 94.56 300 VAL A N 1
ATOM 2468 C CA . VAL A 1 300 ? 3.211 33.257 -3.572 1.00 94.56 300 VAL A CA 1
ATOM 2469 C C . VAL A 1 300 ? 2.180 32.291 -4.161 1.00 94.56 300 VAL A C 1
ATOM 2471 O O . VAL A 1 300 ? 1.118 32.727 -4.606 1.00 94.56 300 VAL A O 1
ATOM 2474 N N . LYS A 1 301 ? 2.436 30.976 -4.103 1.00 96.12 301 LYS A N 1
ATOM 2475 C CA . LYS A 1 301 ? 1.483 29.961 -4.580 1.00 96.12 301 LYS A CA 1
ATOM 2476 C C . LYS A 1 301 ? 0.184 29.943 -3.775 1.00 96.12 301 LYS A C 1
ATOM 2478 O O . LYS A 1 301 ? -0.883 29.862 -4.378 1.00 96.12 301 LYS A O 1
ATOM 2483 N N . LEU A 1 302 ? 0.251 30.081 -2.450 1.00 94.94 302 LEU A N 1
ATOM 2484 C CA . LEU A 1 302 ? -0.941 30.137 -1.599 1.00 94.94 302 LEU A CA 1
ATOM 2485 C C . LEU A 1 302 ? -1.798 31.370 -1.896 1.00 94.94 302 LEU A C 1
ATOM 2487 O O . LEU A 1 302 ? -3.008 31.233 -2.070 1.00 94.94 302 LEU A O 1
ATOM 2491 N N . ARG A 1 303 ? -1.184 32.550 -2.049 1.00 92.94 303 ARG A N 1
ATOM 2492 C CA . ARG A 1 303 ? -1.901 33.777 -2.436 1.00 92.94 303 ARG A CA 1
ATOM 2493 C C . ARG A 1 303 ? -2.552 33.643 -3.812 1.00 92.94 303 ARG A C 1
ATOM 2495 O O . ARG A 1 303 ? -3.730 33.953 -3.947 1.00 92.94 303 ARG A O 1
ATOM 2502 N N . ALA A 1 304 ? -1.826 33.112 -4.798 1.00 94.38 304 ALA A N 1
ATOM 2503 C CA . ALA A 1 304 ? -2.359 32.869 -6.140 1.00 94.38 304 ALA A CA 1
ATOM 2504 C C . ALA A 1 304 ? -3.529 31.867 -6.147 1.00 94.38 304 ALA A C 1
ATOM 2506 O O . ALA A 1 304 ? -4.435 31.987 -6.963 1.00 94.38 304 ALA A O 1
ATOM 2507 N N . SER A 1 305 ? -3.540 30.904 -5.219 1.00 92.88 305 SER A N 1
ATOM 2508 C CA . SER A 1 305 ? -4.649 29.955 -5.036 1.00 92.88 305 SER A CA 1
ATOM 2509 C C . SER A 1 305 ? -5.837 30.504 -4.225 1.00 92.88 305 SER A C 1
ATOM 2511 O O . SER A 1 305 ? -6.753 29.752 -3.906 1.00 92.88 305 SER A O 1
ATOM 2513 N N . GLY A 1 306 ? -5.815 31.787 -3.839 1.00 92.38 306 GLY A N 1
ATOM 2514 C CA . GLY A 1 306 ? -6.852 32.420 -3.014 1.00 92.38 306 GLY A CA 1
ATOM 2515 C C . GLY A 1 306 ? -6.738 32.140 -1.508 1.00 92.38 306 GLY A C 1
ATOM 2516 O O . GLY A 1 306 ? -7.525 32.654 -0.718 1.00 92.38 306 GLY A O 1
ATOM 2517 N N . GLN A 1 307 ? -5.730 31.382 -1.068 1.00 91.44 307 GLN A N 1
ATOM 2518 C CA . GLN A 1 307 ? -5.499 31.031 0.338 1.00 91.44 307 GLN A CA 1
ATOM 2519 C C . GLN A 1 307 ? -4.638 32.084 1.057 1.00 91.44 307 GLN A C 1
ATOM 2521 O O . GLN A 1 307 ? -3.596 31.789 1.649 1.00 91.44 307 GLN A O 1
ATOM 2526 N N . GLY A 1 308 ? -5.085 33.342 1.019 1.00 92.25 308 GLY A N 1
ATOM 2527 C CA . GLY A 1 308 ? -4.422 34.470 1.686 1.00 92.25 308 GLY A CA 1
ATOM 2528 C C . GLY A 1 308 ? -4.153 34.251 3.187 1.00 92.25 308 GLY A C 1
ATOM 2529 O O . GLY A 1 308 ? -3.025 34.499 3.622 1.00 92.25 308 GLY A O 1
ATOM 2530 N N . PRO A 1 309 ? -5.119 33.739 3.979 1.00 92.06 309 PRO A N 1
ATOM 2531 C CA . PRO A 1 309 ? -4.907 33.450 5.399 1.00 92.06 309 PRO A CA 1
ATOM 2532 C C . PRO A 1 309 ? -3.795 32.422 5.655 1.00 92.06 309 PRO A C 1
ATOM 2534 O O . PRO A 1 309 ? -2.955 32.640 6.522 1.00 92.06 309 PRO A O 1
ATOM 2537 N N . ALA A 1 310 ? -3.718 31.349 4.859 1.00 89.81 310 ALA A N 1
ATOM 2538 C CA . ALA A 1 310 ? -2.677 30.327 5.003 1.00 89.81 310 ALA A CA 1
ATOM 2539 C C . ALA A 1 310 ? -1.274 30.896 4.739 1.00 89.81 310 ALA A C 1
ATOM 2541 O O . ALA A 1 310 ? -0.319 30.565 5.441 1.00 89.81 310 ALA A O 1
ATOM 2542 N N . SER A 1 311 ? -1.150 31.810 3.770 1.00 92.94 311 SER A N 1
ATOM 2543 C CA . SER A 1 311 ? 0.113 32.510 3.526 1.00 92.94 311 SER A CA 1
ATOM 2544 C C . SER A 1 311 ? 0.548 33.375 4.713 1.00 92.94 311 SER A C 1
ATOM 2546 O O . SER A 1 311 ? 1.753 33.474 4.935 1.00 92.94 311 SER A O 1
ATOM 2548 N N . LYS A 1 312 ? -0.391 34.004 5.435 1.00 90.44 312 LYS 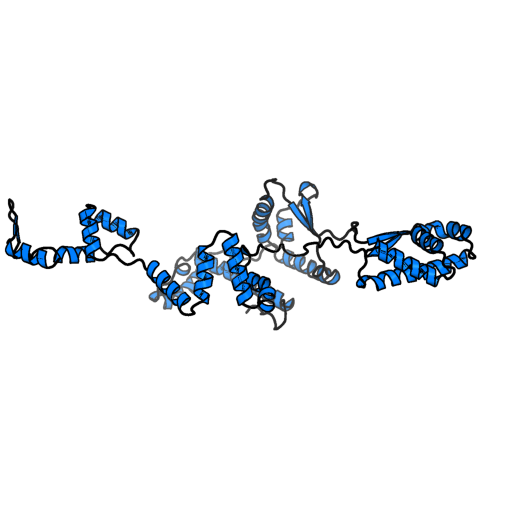A N 1
ATOM 2549 C CA . LYS A 1 312 ? -0.089 34.806 6.635 1.00 90.44 312 LYS A CA 1
ATOM 2550 C C . LYS A 1 312 ? 0.361 33.923 7.801 1.00 90.44 312 LYS A C 1
ATOM 2552 O O . LYS A 1 312 ? 1.335 34.224 8.470 1.00 90.44 312 LYS A O 1
ATOM 2557 N N . VAL A 1 313 ? -0.261 32.760 7.978 1.00 90.44 313 VAL A N 1
ATOM 2558 C CA . VAL A 1 313 ? 0.166 31.809 9.018 1.00 90.44 313 VAL A CA 1
ATOM 2559 C C . VAL A 1 313 ? 1.611 31.347 8.795 1.00 90.44 313 VAL A C 1
ATOM 2561 O O . VAL A 1 313 ? 2.387 31.273 9.743 1.00 90.44 313 VAL A O 1
ATOM 2564 N N . ILE A 1 314 ? 2.014 31.089 7.544 1.00 89.62 314 ILE A N 1
ATOM 2565 C CA . ILE A 1 314 ? 3.407 30.725 7.234 1.00 89.62 314 ILE A CA 1
ATOM 2566 C C . ILE A 1 314 ? 4.378 31.873 7.552 1.00 89.62 314 ILE A C 1
ATOM 2568 O O . ILE A 1 314 ? 5.470 31.603 8.047 1.00 89.62 314 ILE A O 1
ATOM 2572 N N . THR A 1 315 ? 4.016 33.137 7.289 1.00 88.62 315 THR A N 1
ATOM 2573 C CA . THR A 1 315 ? 4.863 34.284 7.673 1.00 88.62 315 THR A CA 1
ATOM 2574 C C . THR A 1 315 ? 4.968 34.431 9.1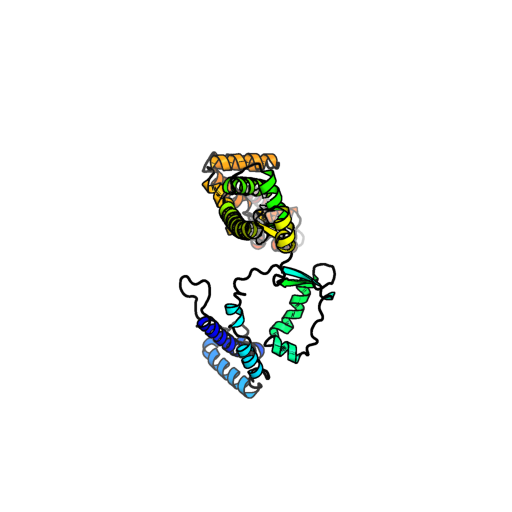85 1.00 88.62 315 THR A C 1
ATOM 2576 O O . THR A 1 315 ? 6.060 34.665 9.699 1.00 88.62 315 THR A O 1
ATOM 2579 N N . ASP A 1 316 ? 3.863 34.248 9.900 1.00 88.88 316 ASP A N 1
ATOM 2580 C CA . ASP A 1 316 ? 3.811 34.438 11.350 1.00 88.88 316 ASP A CA 1
ATOM 2581 C C . ASP A 1 316 ? 4.623 33.356 12.076 1.00 88.88 316 ASP A C 1
ATOM 2583 O O . ASP A 1 316 ? 5.387 33.657 12.989 1.00 88.88 316 ASP A O 1
ATOM 2587 N N . ILE A 1 317 ? 4.547 32.106 11.599 1.00 88.50 317 ILE A N 1
ATOM 2588 C CA . ILE A 1 317 ? 5.335 30.967 12.100 1.00 88.50 317 ILE A CA 1
ATOM 2589 C C . ILE A 1 317 ? 6.846 31.190 11.963 1.00 88.50 317 ILE A C 1
ATOM 2591 O O . ILE A 1 317 ? 7.616 30.696 12.782 1.00 88.50 317 ILE A O 1
ATOM 2595 N N . LEU A 1 318 ? 7.278 31.883 10.910 1.00 85.56 318 LEU A N 1
ATOM 2596 C CA . LEU A 1 318 ? 8.699 32.097 10.632 1.00 85.56 318 LEU A CA 1
ATOM 2597 C C . LEU A 1 318 ? 9.246 33.378 11.260 1.00 85.56 318 LEU A C 1
ATOM 2599 O O . LEU A 1 318 ? 10.454 33.470 11.456 1.00 85.56 318 LEU A O 1
ATOM 2603 N N . SER A 1 319 ? 8.376 34.341 11.572 1.00 85.56 319 SER A N 1
ATOM 2604 C CA . SER A 1 319 ? 8.753 35.582 12.256 1.00 85.56 319 SER A CA 1
ATOM 2605 C C . SER A 1 319 ? 9.143 35.344 13.718 1.00 85.56 319 SER A C 1
ATOM 2607 O O . SER A 1 319 ? 10.066 35.987 14.208 1.00 85.56 319 SER A O 1
ATOM 2609 N N . ASP A 1 320 ? 8.467 34.419 14.410 1.00 85.81 320 ASP A N 1
ATOM 2610 C CA . ASP A 1 320 ? 8.726 34.108 15.820 1.00 85.81 320 ASP A CA 1
ATOM 2611 C C . ASP A 1 320 ? 8.676 32.581 16.075 1.00 85.81 320 ASP A C 1
ATOM 2613 O O . ASP A 1 320 ? 7.617 31.962 15.922 1.00 85.81 320 ASP A O 1
ATOM 2617 N N . PRO A 1 321 ? 9.791 31.957 16.515 1.00 82.81 321 PRO A N 1
ATOM 2618 C CA . PRO A 1 321 ? 9.865 30.528 16.836 1.00 82.81 321 PRO A CA 1
ATOM 2619 C C . PRO A 1 321 ? 8.885 30.042 17.917 1.00 82.81 321 PRO A C 1
ATOM 2621 O O . PRO A 1 321 ? 8.635 28.839 18.008 1.00 82.81 321 PRO A O 1
ATOM 2624 N N . SER A 1 322 ? 8.334 30.941 18.740 1.00 86.69 322 SER A N 1
ATOM 2625 C CA . SER A 1 322 ? 7.347 30.615 19.778 1.00 86.69 322 SER A CA 1
ATOM 2626 C C . SER A 1 322 ? 5.937 30.400 19.207 1.00 86.69 322 SER A C 1
ATOM 2628 O O . SER A 1 322 ? 5.170 29.569 19.712 1.00 86.69 322 SER A O 1
ATOM 2630 N N . LYS A 1 323 ? 5.604 31.066 18.092 1.00 85.88 323 LYS A N 1
ATOM 2631 C CA . LYS A 1 323 ? 4.262 31.068 17.481 1.00 85.88 323 LYS A CA 1
ATOM 2632 C C . LYS A 1 323 ? 3.712 29.680 17.133 1.00 85.88 323 LYS A C 1
ATOM 2634 O O . LYS A 1 323 ? 2.545 29.426 17.430 1.00 85.88 323 LYS A O 1
ATOM 2639 N N . PRO A 1 324 ? 4.487 28.728 16.576 1.00 87.00 324 PRO A N 1
ATOM 2640 C CA . PRO A 1 324 ? 3.995 27.369 16.326 1.00 87.00 324 PRO A CA 1
ATOM 2641 C C . PRO A 1 324 ? 3.487 26.660 17.586 1.00 87.00 324 PRO A C 1
ATOM 2643 O O . PRO A 1 324 ? 2.509 25.911 17.529 1.00 87.00 324 PRO A O 1
ATOM 2646 N N . SER A 1 325 ? 4.145 26.892 18.726 1.00 85.88 325 SER A N 1
ATOM 2647 C CA . SER A 1 325 ? 3.751 26.298 20.005 1.00 85.88 325 SER A CA 1
ATOM 2648 C C . SER A 1 325 ? 2.460 26.922 20.539 1.00 85.88 325 SER A C 1
ATOM 2650 O O . SER A 1 325 ? 1.580 26.196 21.006 1.00 85.88 325 SER A O 1
ATOM 2652 N N . GLU A 1 326 ? 2.306 28.238 20.374 1.00 89.50 326 GLU A N 1
ATOM 2653 C CA . GLU A 1 326 ? 1.101 28.996 20.708 1.00 89.50 326 GLU A CA 1
ATOM 2654 C C . GLU A 1 326 ? -0.102 28.506 19.886 1.00 89.50 326 GLU A C 1
ATOM 2656 O O . GLU A 1 326 ? -1.119 28.120 20.463 1.00 89.50 326 GLU A O 1
ATOM 2661 N N . TYR A 1 327 ? 0.043 28.391 18.558 1.00 87.06 327 TYR A N 1
ATOM 2662 C CA . TYR A 1 327 ? -1.002 27.846 17.682 1.00 87.06 327 TYR A CA 1
ATOM 2663 C C . TYR A 1 327 ? -1.373 26.404 18.041 1.00 87.06 327 TYR A C 1
ATOM 2665 O O . TYR A 1 327 ? -2.553 26.061 18.080 1.00 87.06 327 TYR A O 1
ATOM 2673 N N . SER A 1 328 ? -0.385 25.552 18.334 1.00 84.00 328 SER A N 1
ATOM 2674 C CA . SER A 1 328 ? -0.625 24.163 18.745 1.00 84.00 328 SER A CA 1
ATOM 2675 C C . SER A 1 328 ? -1.381 24.083 20.073 1.00 84.00 328 SER A C 1
ATOM 2677 O O . SER A 1 328 ? -2.303 23.279 20.215 1.00 84.00 328 SER A O 1
ATOM 2679 N N . LYS A 1 329 ? -1.031 24.939 21.042 1.00 86.94 329 LYS A N 1
ATOM 2680 C CA . LYS A 1 329 ? -1.706 25.017 22.340 1.00 86.94 329 LYS A CA 1
ATOM 2681 C C . LYS A 1 329 ? -3.144 25.512 22.188 1.00 86.94 329 LYS A C 1
ATOM 2683 O O . LYS A 1 329 ? -4.045 24.853 22.695 1.00 86.94 329 LYS A O 1
ATOM 2688 N N . ALA A 1 330 ? -3.361 26.592 21.440 1.00 85.44 330 ALA A N 1
ATOM 2689 C CA . ALA A 1 330 ? -4.692 27.128 21.165 1.00 85.44 330 ALA A CA 1
ATOM 2690 C C . ALA A 1 330 ? -5.574 26.124 20.401 1.00 85.44 330 ALA A C 1
ATOM 2692 O O . ALA A 1 330 ? -6.743 25.954 20.731 1.00 85.44 330 ALA A O 1
ATOM 2693 N N . TYR A 1 331 ? -5.012 25.400 19.426 1.00 83.88 331 TYR A N 1
ATOM 2694 C CA . TYR A 1 331 ? -5.732 24.360 18.685 1.00 83.88 331 TYR A CA 1
ATOM 2695 C C . TYR A 1 331 ? -6.102 23.156 19.559 1.00 83.88 331 TYR A C 1
ATOM 2697 O O . TYR A 1 331 ? -7.196 22.614 19.449 1.00 83.88 331 TYR A O 1
ATOM 2705 N N . LYS A 1 332 ? -5.213 22.728 20.462 1.00 81.31 332 LYS A N 1
ATOM 2706 C CA . LYS A 1 332 ? -5.549 21.679 21.437 1.00 81.31 332 LYS A CA 1
ATOM 2707 C C . LYS A 1 332 ? -6.641 22.143 22.398 1.00 81.31 332 LYS A C 1
ATOM 2709 O O . LYS A 1 332 ? -7.587 21.403 22.620 1.00 81.31 332 LYS A O 1
ATOM 2714 N N . GLN A 1 333 ? -6.551 23.380 22.884 1.00 79.94 333 GLN A N 1
ATOM 2715 C CA . GLN A 1 333 ? -7.569 23.980 23.748 1.00 79.94 333 GLN A CA 1
ATOM 2716 C C . GLN A 1 333 ? -8.927 24.134 23.050 1.00 79.94 333 GLN A C 1
ATOM 2718 O O . GLN A 1 333 ? -9.951 24.008 23.707 1.00 79.94 333 GLN A O 1
ATOM 2723 N N . SER A 1 334 ? -8.965 24.369 21.733 1.00 74.94 334 SER A N 1
ATOM 2724 C CA . SER A 1 334 ? -10.226 24.429 20.982 1.00 74.94 334 SER A CA 1
ATOM 2725 C C . SER A 1 334 ? -10.814 23.053 20.653 1.00 74.94 334 SER A C 1
ATOM 2727 O O . SER A 1 334 ? -12.019 22.937 20.438 1.00 74.94 334 SER A O 1
ATOM 2729 N N . LEU A 1 335 ? -9.982 22.009 20.615 1.00 71.62 335 LEU A N 1
ATOM 2730 C CA . LEU A 1 335 ? -10.415 20.616 20.478 1.00 71.62 335 LEU A CA 1
ATOM 2731 C C . LEU A 1 335 ? -10.849 19.985 21.802 1.00 71.62 335 LEU A C 1
ATOM 2733 O O . LEU A 1 335 ? -11.578 18.987 21.788 1.00 71.62 335 LEU A O 1
ATOM 2737 N N . ASP A 1 336 ? -10.396 20.536 22.927 1.00 71.75 336 ASP A N 1
ATOM 2738 C CA . ASP A 1 336 ? -10.851 20.131 24.246 1.00 71.75 336 ASP A CA 1
ATOM 2739 C C . ASP A 1 336 ? -12.316 20.538 24.398 1.00 71.75 336 ASP A C 1
ATOM 2741 O O . ASP A 1 336 ? -12.677 21.664 24.728 1.00 71.75 336 ASP A O 1
ATOM 2745 N N . VAL A 1 337 ? -13.186 19.573 24.116 1.00 68.12 337 VAL A N 1
ATOM 2746 C CA . VAL A 1 337 ? -14.605 19.643 24.431 1.00 68.12 337 VAL A CA 1
ATOM 2747 C C . VAL A 1 337 ? -14.725 19.732 25.950 1.00 68.12 337 VAL A C 1
ATOM 2749 O O . VAL A 1 337 ? -14.628 18.719 26.646 1.00 68.12 337 VAL A O 1
ATOM 2752 N N . VAL A 1 338 ? -14.876 20.955 26.458 1.00 73.81 338 VAL A N 1
ATOM 2753 C CA . VAL A 1 338 ? -15.034 21.216 27.887 1.00 73.81 338 VAL A CA 1
ATOM 2754 C C . VAL A 1 338 ? -16.356 20.606 28.342 1.00 73.81 338 VAL A C 1
ATOM 2756 O O . VAL A 1 338 ? -17.415 20.877 27.774 1.00 73.81 338 VAL A O 1
ATOM 2759 N N . LEU A 1 339 ? -16.282 19.756 29.364 1.00 82.19 339 LEU A N 1
ATOM 2760 C CA . LEU A 1 339 ? -17.463 19.216 30.019 1.00 82.19 339 LEU A CA 1
ATOM 2761 C C . LEU A 1 339 ? -18.240 20.377 30.649 1.00 82.19 339 LEU A C 1
ATOM 2763 O O . LEU A 1 339 ? -17.697 21.098 31.484 1.00 82.19 339 LEU A O 1
ATOM 2767 N N . MET A 1 340 ? -19.504 20.528 30.265 1.00 85.38 340 MET A N 1
ATOM 2768 C CA . MET A 1 340 ? -20.436 21.501 30.824 1.00 85.38 340 MET A CA 1
ATOM 2769 C C . MET A 1 340 ? -20.464 21.381 32.348 1.00 85.38 340 MET A C 1
ATOM 2771 O O . MET A 1 340 ? -20.525 20.267 32.889 1.00 85.38 340 MET A O 1
ATOM 2775 N N . SER A 1 341 ? -20.419 22.521 33.037 1.00 88.69 341 SER A N 1
ATOM 2776 C CA . SER A 1 341 ? -20.465 22.544 34.495 1.00 88.69 341 SER A CA 1
ATOM 2777 C C . SER A 1 341 ? -21.788 21.956 35.004 1.00 88.69 341 SER A C 1
ATOM 2779 O O . SER A 1 341 ? -22.778 21.831 34.270 1.00 88.69 341 SER A O 1
ATOM 2781 N N . GLY A 1 342 ? -21.815 21.543 36.273 1.00 88.44 342 GLY A N 1
ATOM 2782 C CA . GLY A 1 342 ? -23.045 21.041 36.887 1.00 88.44 342 GLY A CA 1
ATOM 2783 C C . GLY A 1 342 ? -24.154 22.098 36.921 1.00 88.44 342 GLY A C 1
ATOM 2784 O O . GLY A 1 342 ? -25.317 21.745 36.749 1.00 88.44 342 GLY A O 1
ATOM 2785 N N . GLU A 1 343 ? -23.785 23.368 37.081 1.00 90.69 343 GLU A N 1
ATOM 2786 C CA . GLU A 1 343 ? -24.682 24.529 37.115 1.00 90.69 343 GLU A CA 1
ATOM 2787 C C . GLU A 1 343 ? -25.270 24.820 35.734 1.00 90.69 343 GLU A C 1
ATOM 2789 O O . GLU A 1 343 ? -26.491 24.812 35.589 1.00 90.69 343 GLU A O 1
ATOM 2794 N N . ASP A 1 344 ? -24.432 24.918 34.698 1.00 90.38 344 ASP A N 1
ATOM 2795 C CA . ASP A 1 344 ? -24.882 25.110 33.309 1.00 90.38 344 ASP A CA 1
ATOM 2796 C C . ASP A 1 344 ? -25.790 23.964 32.849 1.00 90.38 344 ASP A C 1
ATOM 2798 O O . ASP A 1 344 ? -26.773 24.157 32.136 1.00 90.38 344 ASP A O 1
ATOM 2802 N N . SER A 1 345 ? -25.485 22.741 33.297 1.00 91.69 345 SER A N 1
ATOM 2803 C CA . SER A 1 345 ? -26.308 21.568 33.001 1.00 91.69 345 SER A CA 1
ATOM 2804 C C . SER A 1 345 ? -27.692 21.662 33.650 1.00 91.69 345 SER A C 1
ATOM 2806 O O . SER A 1 345 ? -28.672 21.206 33.063 1.00 91.69 345 SER A O 1
ATOM 2808 N N . VAL A 1 346 ? -27.789 22.228 34.860 1.00 92.94 346 VAL A N 1
ATOM 2809 C CA . VAL A 1 346 ? -29.071 22.483 35.537 1.00 92.94 346 VAL A CA 1
ATOM 2810 C C . VAL A 1 346 ? -29.822 23.619 34.847 1.00 92.94 346 VAL A C 1
ATOM 2812 O O . VAL A 1 346 ? -31.013 23.448 34.587 1.00 92.94 346 VAL A O 1
ATOM 2815 N N . ALA A 1 347 ? -29.143 24.716 34.500 1.00 92.94 347 ALA A N 1
ATOM 2816 C CA . ALA A 1 347 ? -29.726 25.840 33.769 1.00 92.94 347 ALA A CA 1
ATOM 2817 C C . ALA A 1 347 ? -30.336 25.375 32.441 1.00 92.94 347 ALA A C 1
ATOM 2819 O O . ALA A 1 347 ? -31.523 25.580 32.212 1.00 92.94 347 ALA A O 1
ATOM 2820 N N . LEU A 1 348 ? -29.590 24.601 31.645 1.00 93.06 348 LEU A N 1
ATOM 2821 C CA . LEU A 1 348 ? -30.077 24.023 30.392 1.00 93.06 348 LEU A CA 1
ATOM 2822 C C . LEU A 1 348 ? -31.329 23.155 30.590 1.00 93.06 348 LEU A C 1
ATOM 2824 O O . LEU A 1 348 ? -32.260 23.215 29.791 1.00 93.06 348 LEU A O 1
ATOM 2828 N N . ILE A 1 349 ? -31.360 22.326 31.639 1.00 94.50 349 ILE A N 1
ATOM 2829 C CA . ILE A 1 349 ? -32.523 21.479 31.944 1.00 94.50 349 ILE A CA 1
ATOM 2830 C C . ILE A 1 349 ? -33.754 22.330 32.269 1.00 94.50 349 ILE A C 1
ATOM 2832 O O . ILE A 1 349 ? -34.853 21.971 31.847 1.00 94.50 349 ILE A O 1
ATOM 2836 N N . VAL A 1 350 ? -33.578 23.416 33.024 1.00 92.56 350 VAL A N 1
ATOM 2837 C CA . VAL A 1 350 ? -34.669 24.305 33.445 1.00 92.56 350 VAL A CA 1
ATOM 2838 C C . VAL A 1 350 ? -35.150 25.167 32.277 1.00 92.56 350 VAL A C 1
ATOM 2840 O O . VAL A 1 350 ? -36.342 25.163 31.984 1.00 92.56 350 VAL A O 1
ATOM 2843 N N . GLU A 1 351 ? -34.242 25.840 31.571 1.00 94.81 351 GLU A N 1
ATOM 2844 C CA . GLU A 1 351 ? -34.555 26.738 30.452 1.00 94.81 351 GLU A CA 1
ATOM 2845 C C . GLU A 1 351 ? -35.192 26.001 29.273 1.00 94.81 351 GLU A C 1
ATOM 2847 O O . GLU A 1 351 ? -36.181 26.462 28.708 1.00 94.81 351 GLU A O 1
ATOM 2852 N N . ALA A 1 352 ? -34.664 24.825 28.920 1.00 93.25 352 ALA A N 1
ATOM 2853 C CA . ALA A 1 352 ? -35.198 24.016 27.827 1.00 93.25 352 ALA A CA 1
ATOM 2854 C C . ALA A 1 352 ? -36.302 23.037 28.277 1.00 93.25 352 ALA A C 1
ATOM 2856 O O . ALA A 1 352 ? -36.736 22.205 27.479 1.00 93.25 352 ALA A O 1
ATOM 2857 N N . ASN A 1 353 ? -36.746 23.113 29.539 1.00 95.00 353 ASN A N 1
ATOM 2858 C CA . ASN A 1 353 ? -37.780 22.263 30.138 1.00 95.00 353 ASN A CA 1
ATOM 2859 C C . ASN A 1 353 ? -37.581 20.759 29.849 1.00 95.00 353 ASN A C 1
ATOM 2861 O O . ASN A 1 353 ? -38.489 20.040 29.420 1.00 95.00 353 ASN A O 1
ATOM 2865 N N . LEU A 1 354 ? -36.350 20.279 30.037 1.00 94.69 354 LEU A N 1
ATOM 2866 C CA . LEU A 1 354 ? -35.975 18.907 29.718 1.00 94.69 354 LEU A CA 1
ATOM 2867 C C . LEU A 1 354 ? -36.342 17.957 30.858 1.00 94.69 354 LEU A C 1
ATOM 2869 O O . LEU A 1 354 ? -35.962 18.136 32.016 1.00 94.69 354 LEU A O 1
ATOM 2873 N N . SER A 1 355 ? -36.984 16.843 30.519 1.00 95.31 355 SER A N 1
ATOM 2874 C CA . SER A 1 355 ? -37.104 15.719 31.445 1.00 95.31 355 SER A CA 1
ATOM 2875 C C . SER A 1 355 ? -35.742 15.061 31.698 1.00 95.31 355 SER A C 1
ATOM 2877 O O . SER A 1 355 ? -34.826 15.090 30.867 1.00 95.31 355 SER A O 1
ATOM 2879 N N . ARG A 1 356 ? -35.627 14.346 32.826 1.00 93.44 356 ARG A N 1
ATOM 2880 C CA . ARG A 1 356 ? -34.459 13.497 33.126 1.00 93.44 356 ARG A CA 1
ATOM 2881 C C . ARG A 1 356 ? -34.134 12.539 31.977 1.00 93.44 356 ARG A C 1
ATOM 2883 O O . ARG A 1 356 ? -32.961 12.279 31.713 1.00 93.44 356 ARG A O 1
ATOM 2890 N N . TYR A 1 357 ? -35.153 11.979 31.328 1.00 95.31 357 TYR A N 1
ATOM 2891 C CA . TYR A 1 357 ? -34.967 11.056 30.214 1.00 95.31 357 TYR A CA 1
ATOM 2892 C C . TYR A 1 357 ? -34.368 11.767 28.994 1.00 95.31 357 TYR A C 1
ATOM 2894 O O . TYR A 1 357 ? -33.342 11.322 28.484 1.00 95.31 357 TYR A O 1
ATOM 2902 N N . GLN A 1 358 ? -34.933 12.911 28.591 1.00 95.25 358 GLN A N 1
ATOM 2903 C CA . GLN A 1 358 ? -34.444 13.700 27.453 1.00 95.25 358 GLN A CA 1
ATOM 2904 C C . GLN A 1 358 ? -33.007 14.187 27.665 1.00 95.25 358 GLN A C 1
ATOM 2906 O O . GLN A 1 358 ? -32.175 14.033 26.774 1.00 95.25 358 GLN A O 1
ATOM 2911 N N . TYR A 1 359 ? -32.674 14.679 28.861 1.00 95.06 359 TYR A N 1
ATOM 2912 C CA . TYR A 1 359 ? -31.302 15.080 29.178 1.00 95.06 359 TYR A CA 1
ATOM 2913 C C . TYR A 1 359 ? -30.318 13.903 29.078 1.00 95.06 359 TYR A C 1
ATOM 2915 O O . TYR A 1 359 ? -29.248 14.020 28.481 1.00 95.06 359 TYR A O 1
ATOM 2923 N N . ASN A 1 360 ? -30.680 12.730 29.614 1.00 94.88 360 ASN A N 1
ATOM 2924 C CA . ASN A 1 360 ? -29.826 11.543 29.509 1.00 94.88 360 ASN A CA 1
ATOM 2925 C C . ASN A 1 360 ? -29.705 11.034 28.065 1.00 94.88 360 ASN A C 1
ATOM 2927 O O . ASN A 1 360 ? -28.641 10.539 27.692 1.00 94.88 360 ASN A O 1
ATOM 2931 N N . LEU A 1 361 ? -30.748 11.192 27.246 1.00 94.44 361 LEU A N 1
ATOM 2932 C CA . LEU A 1 361 ? -30.707 10.883 25.819 1.00 94.44 361 LEU A CA 1
ATOM 2933 C C . LEU A 1 361 ? -29.738 11.817 25.078 1.00 94.44 361 LEU A C 1
ATOM 2935 O O . LEU A 1 361 ? -28.874 11.328 24.352 1.00 94.44 361 LEU A O 1
ATOM 2939 N N . ILE A 1 362 ? -29.804 13.129 25.320 1.00 92.44 362 ILE A N 1
ATOM 2940 C CA . ILE A 1 362 ? -28.870 14.125 24.761 1.00 92.44 362 ILE A CA 1
ATOM 2941 C C . ILE A 1 362 ? -27.430 13.803 25.186 1.00 92.44 362 ILE A C 1
ATOM 2943 O O . ILE A 1 362 ? -26.526 13.697 24.353 1.00 92.44 362 ILE A O 1
ATOM 2947 N N . ARG A 1 363 ? -27.222 13.521 26.476 1.00 93.31 363 ARG A N 1
ATOM 2948 C CA . ARG A 1 363 ? -25.922 13.100 27.004 1.00 93.31 363 ARG A CA 1
ATOM 2949 C C . ARG A 1 363 ? -25.414 11.809 26.366 1.00 93.31 363 ARG A C 1
ATOM 2951 O O . ARG A 1 363 ? -24.216 11.692 26.134 1.00 93.31 363 ARG A O 1
ATOM 2958 N N . SER A 1 364 ? -26.283 10.838 26.082 1.00 91.88 364 SER A N 1
ATOM 2959 C CA . SER A 1 364 ? -25.870 9.580 25.442 1.00 91.88 364 SER A CA 1
ATOM 2960 C C . SER A 1 364 ? -25.257 9.803 24.055 1.00 91.88 364 SER A C 1
ATOM 2962 O O . SER A 1 364 ? -24.378 9.048 23.646 1.00 91.88 364 SER A O 1
ATOM 2964 N N . LYS A 1 365 ? -25.684 10.864 23.356 1.00 92.38 365 LYS A N 1
ATOM 2965 C CA . LYS A 1 365 ? -25.145 11.260 22.051 1.00 92.38 365 LYS A CA 1
ATOM 2966 C C . LYS A 1 365 ? -23.839 12.046 22.175 1.00 92.38 365 LYS A C 1
ATOM 2968 O O . LYS A 1 365 ? -22.955 11.853 21.348 1.00 92.38 365 LYS A O 1
ATOM 2973 N N . SER A 1 366 ? -23.688 12.845 23.234 1.00 88.44 366 SER A N 1
ATOM 2974 C CA . SER A 1 366 ? -22.505 13.689 23.461 1.00 88.44 366 SER A CA 1
ATOM 2975 C C . SER A 1 366 ? -22.006 13.637 24.917 1.00 88.44 366 SER A C 1
ATOM 2977 O O . SER A 1 366 ? -22.082 14.633 25.642 1.00 88.44 366 SER A O 1
ATOM 2979 N N . PRO A 1 367 ? -21.443 12.502 25.378 1.00 86.25 367 PRO A N 1
ATOM 2980 C CA . PRO A 1 367 ? -21.108 12.295 26.792 1.00 86.25 367 PRO A CA 1
ATOM 2981 C C . PRO A 1 367 ? -19.922 13.132 27.285 1.00 86.25 367 PRO A C 1
ATOM 2983 O O . PRO A 1 367 ? -19.727 13.249 28.491 1.00 86.25 367 PRO A O 1
ATOM 2986 N N . LYS A 1 368 ? -19.124 13.685 26.361 1.00 85.06 368 LYS A N 1
ATOM 2987 C CA . LYS A 1 368 ? -17.990 14.572 26.659 1.00 85.06 368 LYS A CA 1
ATOM 2988 C C . LYS A 1 368 ? -18.413 16.028 26.891 1.00 85.06 368 LYS A C 1
ATOM 2990 O O . LYS A 1 368 ? -17.668 16.757 27.523 1.00 85.06 368 LYS A O 1
ATOM 2995 N N . ILE A 1 369 ? -19.590 16.424 26.393 1.00 87.88 369 ILE A N 1
ATOM 2996 C CA . ILE A 1 369 ? -20.137 17.783 26.535 1.00 87.88 369 ILE A CA 1
ATOM 2997 C C . ILE A 1 369 ? -21.007 17.865 27.787 1.00 87.88 369 ILE A C 1
ATOM 2999 O O . ILE A 1 369 ? -20.845 18.774 28.583 1.00 87.88 369 ILE A O 1
ATOM 3003 N N . TYR A 1 370 ? -21.921 16.913 27.988 1.00 90.62 370 TYR A N 1
ATOM 3004 C CA . TYR A 1 370 ? -22.941 17.022 29.034 1.00 90.62 370 TYR A CA 1
ATOM 3005 C C . TYR A 1 370 ? -22.569 16.263 30.311 1.00 90.62 370 TYR A C 1
ATOM 3007 O O . TYR A 1 370 ? -22.246 15.066 30.283 1.00 90.62 370 TYR A O 1
ATOM 3015 N N . SER A 1 371 ? -22.684 16.942 31.455 1.00 91.88 371 SER A N 1
ATOM 3016 C CA . SER A 1 371 ? -22.403 16.359 32.769 1.00 91.88 371 SER A CA 1
ATOM 3017 C C . SER A 1 371 ? -23.357 15.203 33.097 1.00 91.88 371 SER A C 1
ATOM 3019 O O . SER A 1 371 ? -24.483 15.115 32.602 1.00 91.88 371 SER A O 1
ATOM 3021 N N . SER A 1 372 ? -22.916 14.259 33.933 1.00 92.31 372 SER A N 1
ATOM 3022 C CA . SER A 1 372 ? -23.792 13.159 34.348 1.00 92.31 372 SER A CA 1
ATOM 3023 C C . SER A 1 372 ? -24.973 13.665 35.176 1.00 92.31 372 SER A C 1
ATOM 3025 O O . SER A 1 372 ? -24.831 14.578 35.986 1.00 92.31 372 SER A O 1
ATOM 3027 N N . TYR A 1 373 ? -26.124 13.000 35.067 1.00 93.62 373 TYR A N 1
ATOM 3028 C CA . TYR A 1 373 ? -27.299 13.384 35.852 1.00 93.62 373 TYR A CA 1
ATOM 3029 C C . TYR A 1 373 ? -27.068 13.291 37.375 1.00 93.62 373 TYR A C 1
ATOM 3031 O O . TYR A 1 373 ? -27.766 13.937 38.147 1.00 93.62 373 TYR A O 1
ATOM 3039 N N . LYS A 1 374 ? -26.063 12.526 37.828 1.00 94.00 374 LYS A N 1
ATOM 3040 C CA . LYS A 1 374 ? -25.651 12.489 39.239 1.00 94.00 374 LYS A CA 1
ATOM 3041 C C . LYS A 1 374 ? -25.073 13.835 39.698 1.00 94.00 374 LYS A C 1
ATOM 3043 O O . LYS A 1 374 ? -25.391 14.267 40.798 1.00 94.00 374 LYS A O 1
ATOM 3048 N N . VAL A 1 375 ? -24.285 14.495 38.844 1.00 92.56 375 VAL A N 1
ATOM 3049 C CA . VAL A 1 375 ? -23.720 15.836 39.092 1.00 92.56 375 VAL A CA 1
ATOM 3050 C C . VAL A 1 375 ? -24.825 16.894 39.062 1.00 92.56 375 VAL A C 1
ATOM 3052 O O . VAL A 1 375 ? -24.919 17.722 39.962 1.00 92.56 375 VAL A O 1
ATOM 3055 N N . VAL A 1 376 ? -25.739 16.804 38.094 1.00 93.12 376 VAL A N 1
ATOM 3056 C CA . VAL A 1 376 ? -26.949 17.644 38.059 1.00 93.12 376 VAL A CA 1
ATOM 3057 C C . VAL A 1 376 ? -27.742 17.498 39.360 1.00 93.12 376 VAL A C 1
ATOM 3059 O O . VAL A 1 376 ? -28.157 18.482 39.957 1.00 93.12 376 VAL A O 1
ATOM 3062 N N . GLN A 1 377 ? -27.931 16.271 39.848 1.00 92.25 377 GLN A N 1
ATOM 3063 C CA . GLN A 1 377 ? -28.685 16.021 41.073 1.00 92.25 377 GLN A CA 1
ATOM 3064 C C . GLN A 1 377 ? -28.003 16.600 42.319 1.00 92.2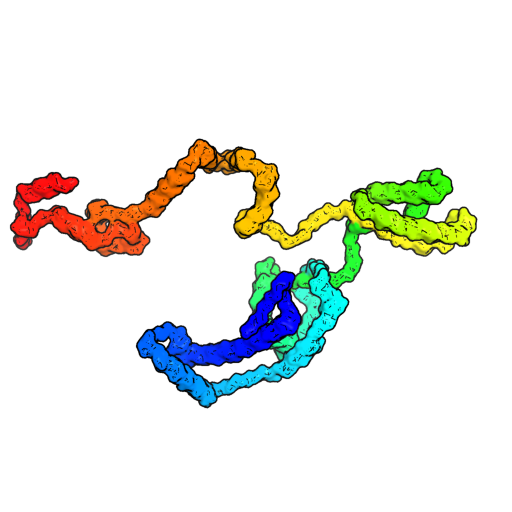5 377 GLN A C 1
ATOM 3066 O O . GLN A 1 377 ? -28.704 17.077 43.209 1.00 92.25 377 GLN A O 1
ATOM 3071 N N . THR A 1 378 ? -26.669 16.565 42.404 1.00 93.56 378 THR A N 1
ATOM 3072 C CA . THR A 1 378 ? -25.946 17.193 43.520 1.00 93.56 378 THR A CA 1
ATOM 3073 C C . THR A 1 378 ? -26.109 18.706 43.508 1.00 93.56 378 THR A C 1
ATOM 3075 O O . THR A 1 378 ? -26.407 19.270 44.555 1.00 93.56 378 THR A O 1
ATOM 3078 N N . VAL A 1 379 ? -26.024 19.339 42.334 1.00 92.25 379 VAL A N 1
ATOM 3079 C CA . VAL A 1 379 ? -26.227 20.790 42.201 1.00 92.25 379 VAL A CA 1
ATOM 3080 C C . VAL A 1 379 ? -27.676 21.166 42.513 1.00 92.25 379 VAL A C 1
ATOM 3082 O O . VAL A 1 379 ? -27.915 22.027 43.351 1.00 92.25 379 VAL A O 1
ATOM 3085 N N . LYS A 1 380 ? -28.665 20.434 41.978 1.00 90.31 380 LYS A N 1
ATOM 3086 C CA . LYS A 1 380 ? -30.084 20.652 42.323 1.00 90.31 380 LYS A CA 1
ATOM 3087 C C . LYS A 1 380 ? -30.325 20.598 43.832 1.00 90.31 380 LYS A C 1
ATOM 3089 O O . LYS A 1 380 ? -31.053 21.429 44.355 1.00 90.31 380 LYS A O 1
ATOM 3094 N N . LYS A 1 381 ? -29.702 19.648 44.540 1.00 89.88 381 LYS A N 1
ATOM 3095 C CA . LYS A 1 381 ? -29.789 19.550 46.007 1.00 89.88 381 LYS A CA 1
ATOM 3096 C C . LYS A 1 381 ? -29.208 20.768 46.721 1.00 89.88 381 LYS A C 1
ATOM 3098 O O . LYS A 1 381 ? -29.774 21.178 47.724 1.00 89.88 381 LYS A O 1
ATOM 3103 N N . GLN A 1 382 ? -28.120 21.340 46.212 1.00 87.81 382 GLN A N 1
ATOM 3104 C CA . GLN A 1 382 ? -27.510 22.543 46.785 1.00 87.81 382 GLN A CA 1
ATOM 3105 C C . GLN A 1 382 ? -28.411 23.777 46.624 1.00 87.81 382 GLN A C 1
ATOM 3107 O O . GLN A 1 382 ? -28.456 24.611 47.532 1.00 87.81 382 GLN A O 1
ATOM 3112 N N . CYS A 1 383 ? -29.162 23.850 45.518 1.00 84.19 383 CYS A N 1
ATOM 3113 C CA . CYS A 1 383 ? -30.128 24.916 45.247 1.00 84.19 383 CYS A CA 1
ATOM 3114 C C . CYS A 1 383 ? -31.386 24.846 46.131 1.00 84.19 383 CYS A C 1
ATOM 3116 O O . CYS A 1 383 ? -32.041 25.866 46.325 1.00 84.19 383 CYS A O 1
ATOM 3118 N N . TYR A 1 384 ? -31.742 23.675 46.673 1.00 85.44 384 TYR A N 1
ATOM 3119 C CA . TYR A 1 384 ? -32.890 23.564 47.574 1.00 85.44 384 TYR A CA 1
ATOM 3120 C C . TYR A 1 384 ? -32.558 24.090 48.990 1.00 85.44 384 TYR A C 1
ATOM 3122 O O . TYR A 1 384 ? -31.407 23.999 49.447 1.00 85.44 384 TYR A O 1
ATOM 3130 N N . PRO A 1 385 ? -33.550 24.659 49.701 1.00 84.06 385 PRO A N 1
ATOM 3131 C CA . PRO A 1 385 ? -33.422 24.953 51.123 1.00 84.06 385 PRO A CA 1
ATOM 3132 C C . PRO A 1 385 ? -33.301 23.659 51.944 1.00 84.06 385 PRO A C 1
ATOM 3134 O O . PRO A 1 385 ? -33.654 22.575 51.477 1.00 84.06 385 PRO A O 1
ATOM 3137 N N . GLU A 1 386 ? -32.766 23.766 53.164 1.00 83.50 386 GLU A N 1
ATOM 3138 C CA . GLU A 1 386 ? -32.561 22.605 54.040 1.00 83.50 386 GLU A CA 1
ATOM 3139 C C . GLU A 1 386 ? -33.891 21.883 54.326 1.00 83.50 386 GLU A C 1
ATOM 3141 O O . GLU A 1 386 ? -34.883 22.560 54.613 1.00 83.50 386 GLU A O 1
ATOM 3146 N N . PRO A 1 387 ? -33.936 20.534 54.322 1.00 80.69 387 PRO A N 1
ATOM 3147 C CA . PRO A 1 387 ? -35.184 19.775 54.468 1.00 80.69 387 PRO A CA 1
ATOM 3148 C C . PRO A 1 387 ? -35.986 20.133 55.723 1.00 80.69 387 PRO A C 1
ATOM 3150 O O . PRO A 1 387 ? -37.209 20.182 55.683 1.00 80.69 387 PRO A O 1
ATOM 3153 N N . ASN A 1 388 ? -35.297 20.453 56.821 1.00 82.25 388 ASN A N 1
ATOM 3154 C CA . ASN A 1 388 ? -35.914 20.800 58.106 1.00 82.25 388 ASN A CA 1
ATOM 3155 C C . ASN A 1 388 ? -36.628 22.162 58.096 1.00 82.25 388 ASN A C 1
ATOM 3157 O O . ASN A 1 388 ? -37.322 22.496 59.051 1.00 82.25 388 ASN A O 1
ATOM 3161 N N . LYS A 1 389 ? -36.431 22.964 57.044 1.00 81.25 389 LYS A N 1
ATOM 3162 C CA . LYS A 1 389 ? -37.010 24.301 56.880 1.00 81.25 389 LYS A CA 1
ATOM 3163 C C . LYS A 1 389 ? -38.111 24.348 55.811 1.00 81.25 389 LYS A C 1
ATOM 3165 O O . LYS A 1 389 ? -38.579 25.432 55.464 1.00 81.25 389 LYS A O 1
ATOM 3170 N N . ILE A 1 390 ? -38.508 23.187 55.282 1.00 84.94 390 ILE A N 1
ATOM 3171 C CA . ILE A 1 390 ? -39.597 23.031 54.314 1.00 84.94 390 ILE A CA 1
ATOM 3172 C C . ILE A 1 390 ? -40.718 22.249 54.996 1.00 84.94 390 ILE A C 1
ATOM 3174 O O . ILE A 1 390 ? -40.541 21.084 55.347 1.00 84.94 390 ILE A O 1
ATOM 3178 N N . ILE A 1 391 ? -41.883 22.871 55.158 1.00 86.00 391 ILE A N 1
ATOM 3179 C CA . ILE A 1 391 ? -43.079 22.208 55.684 1.00 86.00 391 ILE A CA 1
ATOM 3180 C C . ILE A 1 391 ? -44.019 21.961 54.508 1.00 86.00 391 ILE A C 1
ATOM 3182 O O . ILE A 1 391 ? -44.529 22.902 53.902 1.00 86.00 391 ILE A O 1
ATOM 3186 N N . ILE A 1 392 ? -44.225 20.690 54.175 1.00 87.31 392 ILE A N 1
ATOM 3187 C CA . ILE A 1 392 ? -45.115 20.257 53.094 1.00 87.31 392 ILE A CA 1
ATOM 3188 C C . ILE A 1 392 ? -46.373 19.677 53.741 1.00 87.31 392 ILE A C 1
ATOM 3190 O O . ILE A 1 392 ? -46.286 18.693 54.473 1.00 87.31 392 ILE A O 1
ATOM 3194 N N . SER A 1 393 ? -47.527 20.289 53.481 1.00 90.00 393 SER A N 1
ATOM 3195 C CA . SER A 1 393 ? -48.850 19.751 53.809 1.00 90.00 393 SER A CA 1
ATOM 3196 C C . SER A 1 393 ? -49.565 19.299 52.529 1.00 90.00 393 SER A C 1
ATOM 3198 O O . SER A 1 393 ? -49.103 19.579 51.422 1.00 90.00 393 SER A O 1
ATOM 3200 N N . GLU A 1 394 ? -50.700 18.607 52.657 1.00 88.69 394 GLU A N 1
ATOM 3201 C CA . GLU A 1 394 ? -51.503 18.178 51.497 1.00 88.69 394 GLU A CA 1
ATOM 3202 C C . GLU A 1 394 ? -52.016 19.361 50.659 1.00 88.69 394 GLU A C 1
ATOM 3204 O O . GLU A 1 394 ? -52.245 19.221 49.459 1.00 88.69 394 GLU A O 1
ATOM 3209 N N . THR A 1 395 ? -52.169 20.535 51.279 1.00 88.88 395 THR A N 1
ATOM 3210 C CA . THR A 1 395 ? -52.782 21.721 50.664 1.00 88.88 395 THR A CA 1
ATOM 3211 C C . THR A 1 395 ? -51.825 22.897 50.481 1.00 88.88 395 THR A C 1
ATOM 3213 O O . THR A 1 395 ? -52.160 23.845 49.776 1.00 88.88 395 THR A O 1
ATOM 3216 N N . SER A 1 396 ? -50.652 22.891 51.120 1.00 88.69 396 SER A N 1
ATOM 3217 C CA . SER A 1 396 ? -49.722 24.026 51.098 1.00 88.69 396 SER A CA 1
ATOM 3218 C C . SER A 1 396 ? -48.263 23.615 51.289 1.00 88.69 396 SER A C 1
ATOM 3220 O O . SER A 1 396 ? -47.947 22.608 51.919 1.00 88.69 396 SER A O 1
ATOM 3222 N N . VAL A 1 397 ? -47.354 24.449 50.782 1.00 87.00 397 VAL A N 1
ATOM 3223 C CA . VAL A 1 397 ? -45.914 24.352 51.043 1.00 87.00 397 VAL A CA 1
ATOM 3224 C C . VAL A 1 397 ? -45.469 25.647 51.708 1.00 87.00 397 VAL A C 1
ATOM 3226 O O . VAL A 1 397 ? -45.645 26.724 51.140 1.00 87.00 397 VAL A O 1
ATOM 3229 N N . HIS A 1 398 ? -44.891 25.545 52.903 1.00 85.19 398 HIS A N 1
ATOM 3230 C CA . HIS A 1 398 ? -44.321 26.674 53.629 1.00 85.19 398 HIS A CA 1
ATOM 3231 C C . HIS A 1 398 ? -42.798 26.563 53.635 1.00 85.19 398 HIS A C 1
ATOM 3233 O O . HIS A 1 398 ? -42.233 25.552 54.057 1.00 85.19 398 HIS A O 1
ATOM 3239 N N . VAL A 1 399 ? -42.140 27.623 53.173 1.00 86.06 399 VAL A N 1
ATOM 3240 C CA . VAL A 1 399 ? -40.689 27.797 53.260 1.00 86.06 399 VAL A CA 1
ATOM 3241 C C . VAL A 1 399 ? -40.438 29.134 53.934 1.00 86.06 399 VAL A C 1
ATOM 3243 O O . VAL A 1 399 ? -41.051 30.138 53.575 1.00 86.06 399 VAL A O 1
ATOM 3246 N N . ASP A 1 400 ? -39.555 29.138 54.925 1.00 84.25 400 ASP A N 1
ATOM 3247 C CA . ASP A 1 400 ? -39.174 30.355 55.629 1.00 84.25 400 ASP A CA 1
ATOM 3248 C C . ASP A 1 400 ? -38.459 31.346 54.688 1.00 84.25 400 ASP A C 1
ATOM 3250 O O . ASP A 1 400 ? -37.503 31.002 53.985 1.00 84.25 400 ASP A O 1
ATOM 3254 N N . LEU A 1 401 ? -38.930 32.594 54.684 1.00 78.69 401 LEU A N 1
ATOM 3255 C CA . LEU A 1 401 ? -38.506 33.636 53.749 1.00 78.69 401 LEU A CA 1
ATOM 3256 C C . LEU A 1 401 ? -37.052 34.069 54.000 1.00 78.69 401 LEU A C 1
ATOM 3258 O O . LEU A 1 401 ? -36.316 34.348 53.052 1.00 78.69 401 LEU A O 1
ATOM 3262 N N . GLN A 1 402 ? -36.602 34.020 55.259 1.00 81.31 402 GLN A N 1
ATOM 3263 C CA . GLN A 1 402 ? -35.204 34.256 55.632 1.00 81.31 402 GLN A CA 1
ATOM 3264 C C . GLN A 1 402 ? -34.277 33.236 54.949 1.00 81.31 402 GLN A C 1
ATOM 3266 O O . GLN A 1 402 ? -33.249 33.582 54.368 1.00 81.31 402 GLN A O 1
ATOM 3271 N N . THR A 1 403 ? -34.701 31.972 54.938 1.00 78.50 403 THR A N 1
ATOM 3272 C CA . THR A 1 403 ? -33.959 30.850 54.353 1.00 78.50 403 THR A CA 1
ATOM 3273 C C . THR A 1 403 ? -33.889 30.931 52.824 1.00 78.50 403 THR A C 1
ATOM 3275 O O . THR A 1 403 ? -32.885 30.532 52.231 1.00 78.50 403 THR A O 1
ATOM 3278 N N . MET A 1 404 ? -34.922 31.473 52.172 1.00 77.00 404 MET A N 1
ATOM 3279 C CA . MET A 1 404 ? -34.886 31.738 50.730 1.00 77.00 404 MET A CA 1
ATOM 3280 C C . MET A 1 404 ? -33.893 32.852 50.372 1.00 77.00 404 MET A C 1
ATOM 3282 O O . MET A 1 404 ? -33.105 32.686 49.440 1.00 77.00 404 MET A O 1
ATOM 3286 N N . ASN A 1 405 ? -33.873 33.950 51.133 1.00 77.06 405 ASN A N 1
ATOM 3287 C CA . ASN A 1 405 ? -32.957 35.069 50.888 1.00 77.06 405 ASN A CA 1
ATOM 3288 C C . ASN A 1 405 ? -31.482 34.686 51.093 1.00 77.06 405 ASN A C 1
ATOM 3290 O O . ASN A 1 405 ? -30.636 35.050 50.279 1.00 77.06 405 ASN A O 1
ATOM 3294 N N . GLU A 1 406 ? -31.169 33.890 52.119 1.00 78.50 406 GLU A N 1
ATOM 3295 C CA . GLU A 1 406 ? -29.808 33.381 52.365 1.00 78.50 406 GLU A CA 1
ATOM 3296 C C . GLU A 1 406 ? -29.269 32.506 51.219 1.00 78.50 406 GLU A C 1
ATOM 3298 O O . GLU A 1 406 ? -28.056 32.429 51.005 1.00 78.50 406 GLU A O 1
ATOM 3303 N N . LYS A 1 407 ? -30.154 31.823 50.482 1.00 74.19 407 LYS A N 1
ATOM 3304 C CA . LYS A 1 407 ? -29.790 30.990 49.326 1.00 74.19 407 LYS A CA 1
ATOM 3305 C C . LYS A 1 407 ? -29.637 31.814 48.049 1.00 74.19 407 LYS A C 1
ATOM 3307 O O . LYS A 1 407 ? -28.727 31.532 47.279 1.00 74.19 407 LYS A O 1
ATOM 3312 N N . LEU A 1 408 ? -30.458 32.849 47.859 1.00 69.06 408 LEU A N 1
ATOM 3313 C CA . LEU A 1 408 ? -30.359 33.769 46.719 1.00 69.06 408 LEU A CA 1
ATOM 3314 C C . LEU A 1 408 ? -29.083 34.625 46.736 1.00 69.06 408 LEU A C 1
ATOM 3316 O O . LEU A 1 408 ? -28.630 35.029 45.680 1.00 69.06 408 LEU A O 1
ATOM 3320 N N . GLN A 1 409 ? -28.487 34.877 47.905 1.00 67.81 409 GLN A N 1
ATOM 3321 C CA . GLN A 1 409 ? -27.215 35.610 48.022 1.00 67.81 409 GLN A CA 1
ATOM 3322 C C . GLN A 1 409 ? -25.962 34.749 47.758 1.00 67.81 409 GLN A C 1
ATOM 3324 O O . GLN A 1 409 ? -24.856 35.284 47.714 1.00 67.81 409 GLN A O 1
ATOM 3329 N N . LYS A 1 410 ? -26.110 33.420 47.653 1.00 60.34 410 LYS A N 1
ATOM 3330 C CA . LYS A 1 410 ? -25.007 32.457 47.449 1.00 60.34 410 LYS A CA 1
ATOM 3331 C C . LYS A 1 410 ? -24.900 31.927 46.015 1.00 60.34 410 LYS A C 1
ATOM 3333 O O . LYS A 1 410 ? -23.955 31.193 45.734 1.00 60.34 410 LYS A O 1
ATOM 3338 N N . ILE A 1 411 ? -25.880 32.246 45.175 1.00 53.78 411 ILE A N 1
ATOM 3339 C CA . ILE A 1 411 ? -25.909 32.010 43.726 1.00 53.78 411 ILE A CA 1
ATOM 3340 C C . ILE A 1 411 ? -25.483 33.322 43.074 1.00 53.78 411 ILE A C 1
ATOM 3342 O O . ILE A 1 411 ? -24.702 33.261 42.103 1.00 53.78 411 ILE A O 1
#